Protein AF-A0A455B1X2-F1 (afdb_monomer_lite)

Secondary structure (DSSP, 8-state):
-HHHHHHHHT-GGGHHHHHHHHHHHHHHHHHHHHH--SS-----SS-------S-HHHHHHHHHHHHH---SHHHHHHHHHHHHT-PPPPP-TTS-HHHHHHHHHHHHHHHHHHHHTT-HHHHHHHHHHHHHHHHHTT-HHHHHHHHHHH-TT-SHHHHHHS--TTSPPPHHHHHHHHHHHHHHHHHHHHHTTS---TT-TTHHHHHHHHTTSS-----------------PPPPSHHHHHHHHHHHHHHHHHHHHHGGG--HHHHHHHHHHHHHHHHHHHHHHHHHHHHHHHHHHHHS----------------------------------HHHHHHHHHHHHHHHHTS-HHHHH---S-HHHHHHHHHHHHHHSTTTS-HHHHHHHHHHHHHH--SHHHHHHHHHH--

InterPro domains:
  IPR052640 Gem-associated protein 5 [PTHR46362] (1-408)
  IPR056420 Gem-associated protein 5, RBS domain [PF23777] (56-397)

Radius of gyration: 29.01 Å; chains: 1; bounding box: 72×77×97 Å

pLDDT: mean 74.92, std 22.89, range [24.52, 97.62]

Sequence (411 aa):
WVGAQEALQLHESLKGQRLVFCLLELLSKHLEEKQLSEGKSSSSYNAWPAGSERPFVERVTAVWKSAFSLNSPEQSQAAFQQLQDIKYPSATSNTPSKQLLLHICHDLTLAVLSQQVASWDAAVEGLLRAVIRSYNSGNFTIMQEVHSAFLPEGCDHLRDKLGDHQSPTTPAFKSLEAFFIYGRLYEFWWSLSGPCPESSIWVRAAHRRTTSVEQSQQLDNVSPEETDPKASQPEPSRTLELDVRLTEEGEQMLNACKELFSEKHAGLQNAQRTIAEVQETLAEMIRQHQKSQLSKSTANGPDKNEPEQEAEQSLSSPQNQCTSKEEKNEPVSLPELTKRITEANERIAKFPESIKTWPFPDVLECCLILLHIGSQYSGFVTQEMQQQAQELLQKYGSTKVYKGHYQTLCT

Organism: Physeter macrocephalus (NCBI:txid9755)

Foldseek 3Di:
DVVVLVVQVVDPLCLLVNLLVLLLLLLVVLLVCLVCPDDDDDDRPDPQPNPDPDFLLVSSVVCCCPVVVPPALVSLVSSLVSQVVDDDDAAALPDDPSRLSSVLSSLCSNLSSCVRNLNLVSNLRSLLSSLNSCVRNVNLVSNVSSCCRPPVPACVVSVVSVDDPPDDPALSSLQRNLSVLVNVLVLLLVVVPDPDDPSSPCVVVVVVVVVPPPPDDDDDDDDDDDDDDDDDDDDPPVVVVVVVVCQVVLVVSLVSLVSQQDLLLLQLVLLVVLLVVLVVVVVVVVVVVVVVVVVVVVVDDDDDDDDDDDDDDDDDDDDDPPPPPPDPDDPQDPVNSVVSNVVSVVSNVPHDPSCVVSSDDPNLVSLLSLLVVCQVDPPSHDPVSVVSSLVSCVVRVPDPVSVVSSVVSVD

Structure (mmCIF, N/CA/C/O backbone):
data_AF-A0A455B1X2-F1
#
_entry.id   AF-A0A455B1X2-F1
#
loop_
_atom_site.group_PDB
_atom_site.id
_atom_site.type_symbol
_atom_site.label_atom_id
_atom_site.label_alt_id
_atom_site.label_comp_id
_atom_site.label_asym_id
_atom_site.label_entity_id
_atom_site.label_seq_id
_atom_site.pdbx_PDB_ins_code
_atom_site.Cartn_x
_atom_site.Cartn_y
_atom_site.Cartn_z
_atom_site.occupancy
_atom_site.B_iso_or_equiv
_atom_site.auth_seq_id
_atom_site.auth_comp_id
_atom_site.auth_asym_id
_atom_site.auth_atom_id
_atom_site.pdbx_PDB_model_num
ATOM 1 N N . TRP A 1 1 ? 10.630 17.175 -17.564 1.00 80.12 1 TRP A N 1
ATOM 2 C CA . TRP A 1 1 ? 10.917 15.752 -17.826 1.00 80.12 1 TRP A CA 1
ATOM 3 C C . TRP A 1 1 ? 12.148 15.569 -18.694 1.00 80.12 1 TRP A C 1
ATOM 5 O O . TRP A 1 1 ? 13.129 15.060 -18.173 1.00 80.12 1 TRP A O 1
ATOM 15 N N . VAL A 1 2 ? 12.150 16.061 -19.940 1.00 82.12 2 VAL A N 1
ATOM 16 C CA . VAL A 1 2 ? 13.284 15.935 -20.884 1.00 82.12 2 VAL A CA 1
ATOM 17 C C . VAL A 1 2 ? 14.621 16.386 -20.279 1.00 82.12 2 VAL A C 1
ATOM 19 O O . VAL A 1 2 ? 15.513 15.564 -20.127 1.00 82.12 2 VAL A O 1
ATOM 22 N N . GLY A 1 3 ? 14.718 17.624 -19.779 1.00 85.56 3 GLY A N 1
ATOM 23 C CA . GLY A 1 3 ? 15.970 18.114 -19.179 1.00 85.56 3 GLY A CA 1
ATOM 24 C C . GLY A 1 3 ? 16.451 17.329 -17.945 1.00 85.56 3 GLY A C 1
ATOM 25 O O . GLY A 1 3 ? 17.650 17.225 -17.709 1.00 85.56 3 GLY A O 1
ATOM 26 N N . ALA A 1 4 ? 15.541 16.721 -17.170 1.00 85.00 4 ALA A N 1
ATOM 27 C CA . ALA A 1 4 ? 15.931 15.850 -16.056 1.00 85.00 4 ALA A CA 1
ATOM 28 C C . ALA A 1 4 ? 16.503 14.518 -16.567 1.00 85.00 4 ALA A C 1
ATOM 30 O O . ALA A 1 4 ? 17.506 14.038 -16.050 1.00 85.00 4 ALA A O 1
ATOM 31 N N . GLN A 1 5 ? 15.895 13.942 -17.608 1.00 88.00 5 GLN A N 1
ATOM 32 C CA . GLN A 1 5 ? 16.394 12.727 -18.251 1.00 88.00 5 GLN A CA 1
ATOM 33 C C . GLN A 1 5 ? 17.758 12.950 -18.918 1.00 88.00 5 GLN A C 1
ATOM 35 O O . GLN A 1 5 ? 18.634 12.103 -18.766 1.00 88.00 5 GLN A O 1
ATOM 40 N N . GLU A 1 6 ? 17.960 14.089 -19.586 1.00 87.62 6 GLU A N 1
ATOM 41 C CA . GLU A 1 6 ? 19.238 14.478 -20.204 1.00 87.62 6 GLU A CA 1
ATOM 42 C C . GLU A 1 6 ? 20.350 14.647 -19.162 1.00 87.62 6 GLU A C 1
ATOM 44 O O . GLU A 1 6 ? 21.441 14.106 -19.328 1.00 87.62 6 GLU A O 1
ATOM 49 N N . ALA A 1 7 ? 20.068 15.333 -18.049 1.00 89.06 7 ALA A N 1
ATOM 50 C CA . ALA A 1 7 ? 21.043 15.520 -16.977 1.00 89.06 7 ALA A CA 1
ATOM 51 C C . ALA A 1 7 ? 21.452 14.188 -16.324 1.00 89.06 7 ALA A C 1
ATOM 53 O O . ALA A 1 7 ? 22.633 13.942 -16.086 1.00 89.06 7 ALA A O 1
ATOM 54 N N . LEU A 1 8 ? 20.484 13.305 -16.059 1.00 88.38 8 LEU A N 1
ATOM 55 C CA . LEU A 1 8 ? 20.746 11.996 -15.454 1.00 88.38 8 LEU A CA 1
ATOM 56 C C . LEU A 1 8 ? 21.435 11.026 -16.424 1.00 88.38 8 LEU A C 1
ATOM 58 O O . LEU A 1 8 ? 22.155 10.134 -15.982 1.00 88.38 8 LEU A O 1
ATOM 62 N N . GLN A 1 9 ? 21.231 11.180 -17.737 1.00 89.31 9 GLN A N 1
ATOM 63 C CA . GLN A 1 9 ? 21.854 10.336 -18.760 1.00 89.31 9 GLN A CA 1
ATOM 64 C C . GLN A 1 9 ? 23.384 10.442 -18.773 1.00 89.31 9 GLN A C 1
ATOM 66 O O . GLN A 1 9 ? 24.042 9.501 -19.206 1.00 89.31 9 GLN A O 1
ATOM 71 N N . LEU A 1 10 ? 23.952 11.536 -18.261 1.00 89.50 10 LEU A N 1
ATOM 72 C CA . LEU A 1 10 ? 25.402 11.733 -18.173 1.00 89.50 10 LEU A CA 1
ATOM 73 C C . LEU A 1 10 ? 26.098 10.733 -17.231 1.00 89.50 10 LEU A C 1
ATOM 75 O O . LEU A 1 10 ? 27.316 10.577 -17.304 1.00 89.50 10 LEU A O 1
ATOM 79 N N . HIS A 1 11 ? 25.346 10.050 -16.358 1.00 88.62 11 HIS A N 1
ATOM 80 C CA . HIS A 1 11 ? 25.883 9.113 -15.375 1.00 88.62 11 HIS A CA 1
ATOM 81 C C . HIS A 1 11 ? 25.177 7.751 -15.438 1.00 88.62 11 HIS A C 1
ATOM 83 O O . HIS A 1 11 ? 24.017 7.613 -15.055 1.00 88.62 11 HIS A O 1
ATOM 89 N N . GLU A 1 12 ? 25.912 6.702 -15.820 1.00 84.31 12 GLU A N 1
ATOM 90 C CA . GLU A 1 12 ? 25.403 5.316 -15.845 1.00 84.31 12 GLU A CA 1
ATOM 91 C C . GLU A 1 12 ? 24.945 4.812 -14.462 1.00 84.31 12 GLU A C 1
ATOM 93 O O . GLU A 1 12 ? 24.020 4.003 -14.347 1.00 84.31 12 GLU A O 1
ATOM 98 N N . SER A 1 13 ? 25.537 5.336 -13.383 1.00 88.06 13 SER A N 1
ATOM 99 C CA . SER A 1 13 ? 25.132 5.039 -12.002 1.00 88.06 13 SER A CA 1
ATOM 100 C C . SER A 1 13 ? 23.744 5.576 -11.632 1.00 88.06 13 SER A C 1
ATOM 102 O O . SER A 1 13 ? 23.201 5.182 -10.604 1.00 88.06 13 SER A O 1
ATOM 104 N N . LEU A 1 14 ? 23.160 6.457 -12.452 1.00 91.38 14 LEU A N 1
ATOM 105 C CA . LEU A 1 14 ? 21.831 7.040 -12.246 1.00 91.38 14 LEU A CA 1
ATOM 106 C C . LEU A 1 14 ? 20.766 6.409 -13.147 1.00 91.38 14 LEU A C 1
ATOM 108 O O . LEU A 1 14 ? 19.637 6.904 -13.207 1.00 91.38 14 LEU A O 1
ATOM 112 N N . LYS A 1 15 ? 21.084 5.302 -13.828 1.00 92.25 15 LYS A N 1
ATOM 113 C CA . LYS A 1 15 ? 20.133 4.589 -14.687 1.00 92.25 15 LYS A CA 1
ATOM 114 C C . LYS A 1 15 ? 18.852 4.219 -13.937 1.00 92.25 15 LYS A C 1
ATOM 116 O O . LYS A 1 15 ? 17.774 4.466 -14.463 1.00 92.25 15 LYS A O 1
ATOM 121 N N . GLY A 1 16 ? 18.944 3.730 -12.701 1.00 93.38 16 GLY A N 1
ATOM 122 C CA . GLY A 1 16 ? 17.786 3.436 -11.856 1.00 93.38 16 GLY A CA 1
ATOM 123 C C . GLY A 1 16 ? 16.895 4.662 -11.637 1.00 93.38 16 GLY A C 1
ATOM 124 O O . GLY A 1 16 ? 15.685 4.591 -11.833 1.00 93.38 16 GLY A O 1
ATOM 125 N N . GLN A 1 17 ? 17.481 5.824 -11.331 1.00 94.50 17 GLN A N 1
ATOM 126 C CA . GLN A 1 17 ? 16.716 7.066 -11.158 1.00 94.50 17 GLN A CA 1
ATOM 127 C C . GLN A 1 17 ? 16.017 7.493 -12.447 1.00 94.50 17 GLN A C 1
ATOM 129 O O . GLN A 1 17 ? 14.863 7.916 -12.419 1.00 94.50 17 GLN A O 1
ATOM 134 N N . ARG A 1 18 ? 16.663 7.314 -13.601 1.00 94.56 18 ARG A N 1
ATOM 135 C CA . ARG A 1 18 ? 16.032 7.580 -14.900 1.00 94.56 18 ARG A CA 1
ATOM 136 C C . ARG A 1 18 ? 14.768 6.744 -15.115 1.00 94.56 18 ARG A C 1
ATOM 138 O O . ARG A 1 18 ? 13.797 7.275 -15.656 1.00 94.56 18 ARG A O 1
ATOM 145 N N . LEU A 1 19 ? 14.744 5.493 -14.643 1.00 95.81 19 LEU A N 1
ATOM 146 C CA . LEU A 1 19 ? 13.547 4.642 -14.676 1.00 95.81 19 LEU A CA 1
ATOM 147 C C . LEU A 1 19 ? 12.446 5.163 -13.754 1.00 95.81 19 LEU A C 1
ATOM 149 O O . LEU A 1 19 ? 11.292 5.198 -14.175 1.00 95.81 19 LEU A O 1
ATOM 153 N N . VAL A 1 20 ? 12.800 5.643 -12.557 1.00 96.06 20 VAL A N 1
ATOM 154 C CA . VAL A 1 20 ? 11.844 6.273 -11.629 1.00 96.06 20 VAL A CA 1
ATOM 155 C C . VAL A 1 20 ? 11.193 7.498 -12.273 1.00 96.06 20 VAL A C 1
ATOM 157 O O . VAL A 1 20 ? 9.969 7.610 -12.285 1.00 96.06 20 VAL A O 1
ATOM 160 N N . PHE A 1 21 ? 11.985 8.393 -12.873 1.00 93.56 21 PHE A N 1
ATOM 161 C CA . PHE A 1 21 ? 11.460 9.559 -13.594 1.00 93.56 21 PHE A CA 1
ATOM 162 C C . PHE A 1 21 ? 10.643 9.165 -14.830 1.00 93.56 21 PHE A C 1
ATOM 164 O O . PHE A 1 21 ? 9.684 9.855 -15.170 1.00 93.56 21 PHE A O 1
ATOM 171 N N . CYS A 1 22 ? 11.005 8.066 -15.498 1.00 93.75 22 CYS A N 1
ATOM 172 C CA . CYS A 1 22 ? 10.237 7.536 -16.619 1.00 93.75 22 CYS A CA 1
ATOM 173 C C . CYS A 1 22 ? 8.858 7.051 -16.173 1.00 93.75 22 CYS A C 1
ATOM 175 O O . CYS A 1 22 ? 7.841 7.453 -16.739 1.00 93.75 22 CYS A O 1
ATOM 177 N N . LEU A 1 23 ? 8.817 6.245 -15.113 1.00 94.69 23 LEU A N 1
ATOM 178 C CA . LEU A 1 23 ? 7.569 5.763 -14.549 1.00 94.69 23 LEU A CA 1
ATOM 179 C C . LEU A 1 23 ? 6.705 6.913 -14.026 1.00 94.69 23 LEU A C 1
ATOM 181 O O . LEU A 1 23 ? 5.497 6.903 -14.229 1.00 94.69 23 LEU A O 1
ATOM 185 N N . LEU A 1 24 ? 7.319 7.926 -13.416 1.00 93.69 24 LEU A N 1
ATOM 186 C CA . LEU A 1 24 ? 6.624 9.104 -12.914 1.00 93.69 24 LEU A CA 1
ATOM 187 C C . LEU A 1 24 ? 5.921 9.903 -14.017 1.00 93.69 24 LEU A C 1
ATOM 189 O O . LEU A 1 24 ? 4.772 10.305 -13.836 1.00 93.69 24 LEU A O 1
ATOM 193 N N . GLU A 1 25 ? 6.565 10.104 -15.166 1.00 91.31 25 GLU A N 1
ATOM 194 C CA . GLU A 1 25 ? 5.920 10.728 -16.326 1.00 91.31 25 GLU A CA 1
ATOM 195 C C . GLU A 1 25 ? 4.797 9.838 -16.894 1.00 91.31 25 GLU A C 1
ATOM 197 O O . GLU A 1 25 ? 3.702 10.340 -17.149 1.00 91.31 25 GLU A O 1
ATOM 202 N N . LEU A 1 26 ? 5.019 8.521 -17.028 1.00 90.62 26 LEU A N 1
ATOM 203 C CA . LEU A 1 26 ? 3.996 7.585 -17.524 1.00 90.62 26 LEU A CA 1
ATOM 204 C C . LEU A 1 26 ? 2.769 7.513 -16.609 1.00 90.62 26 LEU A C 1
ATOM 206 O O . LEU A 1 26 ? 1.640 7.520 -17.097 1.00 90.62 26 LEU A O 1
ATOM 210 N N . LEU A 1 27 ? 2.983 7.443 -15.295 1.00 90.25 27 LEU A N 1
ATOM 211 C CA . LEU A 1 27 ? 1.916 7.372 -14.305 1.00 90.25 27 LEU A CA 1
ATOM 212 C C . LEU A 1 27 ? 1.160 8.698 -14.226 1.00 90.25 27 LEU A C 1
ATOM 214 O O . LEU A 1 27 ? -0.063 8.680 -14.234 1.00 90.25 27 LEU A O 1
ATOM 218 N N . SER A 1 28 ? 1.857 9.841 -14.222 1.00 88.75 28 SER A N 1
ATOM 219 C CA . SER A 1 28 ? 1.193 11.157 -14.228 1.00 88.75 28 SER A CA 1
ATOM 220 C C . SER A 1 28 ? 0.257 11.295 -15.428 1.00 88.75 28 SER A C 1
ATOM 222 O O . SER A 1 28 ? -0.893 11.691 -15.272 1.00 88.75 28 SER A O 1
ATOM 224 N N . LYS A 1 29 ? 0.714 10.869 -16.611 1.00 84.56 29 LYS A N 1
ATOM 225 C CA . LYS A 1 29 ? -0.111 10.854 -17.817 1.00 84.56 29 LYS A CA 1
ATOM 226 C C . LYS A 1 29 ? -1.282 9.873 -17.717 1.00 84.56 29 LYS A C 1
ATOM 228 O O . LYS A 1 29 ? -2.392 10.227 -18.091 1.00 84.56 29 LYS A O 1
ATOM 233 N N . HIS A 1 30 ? -1.060 8.667 -17.191 1.00 84.75 30 HIS A N 1
ATOM 234 C CA . HIS A 1 30 ? -2.136 7.690 -16.999 1.00 84.75 30 HIS A CA 1
ATOM 235 C C . HIS A 1 30 ? -3.248 8.225 -16.082 1.00 84.75 30 HIS A C 1
ATOM 237 O O . HIS A 1 30 ? -4.427 8.010 -16.355 1.00 84.75 30 HIS A O 1
ATOM 243 N N . LEU A 1 31 ? -2.868 8.954 -15.028 1.00 83.19 31 LEU A N 1
ATOM 244 C CA . LEU A 1 31 ? -3.801 9.628 -14.125 1.00 83.19 31 LEU A CA 1
ATOM 245 C C . LEU A 1 31 ? -4.562 10.756 -14.839 1.00 83.19 31 LEU A C 1
ATOM 247 O O . LEU A 1 31 ? -5.776 10.858 -14.692 1.00 83.19 31 LEU A O 1
ATOM 251 N N . GLU A 1 32 ? -3.877 11.581 -15.635 1.00 81.50 32 GLU A N 1
ATOM 252 C CA . GLU A 1 32 ? -4.511 12.646 -16.428 1.00 81.50 32 GLU A CA 1
ATOM 253 C C . GLU A 1 32 ? -5.520 12.093 -17.448 1.00 81.50 32 GLU A C 1
ATOM 255 O O . GLU A 1 32 ? -6.631 12.610 -17.551 1.00 81.50 32 GLU A O 1
ATOM 260 N N . GLU A 1 33 ? -5.166 11.027 -18.171 1.00 76.94 33 GLU A N 1
ATOM 261 C CA . GLU A 1 33 ? -6.026 10.384 -19.176 1.00 76.94 33 GLU A CA 1
ATOM 262 C C . GLU A 1 33 ? -7.312 9.812 -18.572 1.00 76.94 33 GLU A C 1
ATOM 264 O O . GLU A 1 33 ? -8.370 9.893 -19.191 1.00 76.94 33 GLU A O 1
ATOM 269 N N . LYS A 1 34 ? -7.242 9.249 -17.362 1.00 71.19 34 LYS A N 1
ATOM 270 C CA . LYS A 1 34 ? -8.422 8.722 -16.665 1.00 71.19 34 LYS A CA 1
ATOM 271 C C . LYS A 1 34 ? -9.334 9.814 -16.111 1.00 71.19 34 LYS A C 1
ATOM 273 O O . LYS A 1 34 ? -10.543 9.621 -16.078 1.00 71.19 34 LYS A O 1
ATOM 278 N N . GLN A 1 35 ? -8.774 10.948 -15.695 1.00 65.50 35 GLN A N 1
ATOM 279 C CA . GLN A 1 35 ? -9.556 12.086 -15.199 1.00 65.50 35 GLN A CA 1
ATOM 280 C C . GLN A 1 35 ? -10.225 12.874 -16.336 1.00 65.50 35 GLN A C 1
ATOM 282 O O . GLN A 1 35 ? -11.303 13.438 -16.164 1.00 65.50 35 GLN A O 1
ATOM 287 N N . LEU A 1 36 ? -9.601 12.912 -17.515 1.00 56.09 36 LEU A N 1
ATOM 288 C CA . LEU A 1 36 ? -10.101 13.612 -18.695 1.00 56.09 36 LEU A CA 1
ATOM 289 C C . LEU A 1 36 ? -10.814 12.628 -19.632 1.00 56.09 36 LEU A C 1
ATOM 291 O O . LEU A 1 36 ? -10.320 12.319 -20.713 1.00 56.09 36 LEU A O 1
ATOM 295 N N . SER A 1 37 ? -12.019 12.180 -19.261 1.00 48.25 37 SER A N 1
ATOM 296 C CA . SER A 1 37 ? -12.875 11.373 -20.153 1.00 48.25 37 SER A CA 1
ATOM 297 C C . SER A 1 37 ? -13.346 12.131 -21.417 1.00 48.25 37 SER A C 1
ATOM 299 O O . SER A 1 37 ? -14.039 11.555 -22.254 1.00 48.25 37 SER A O 1
ATOM 301 N N . GLU A 1 38 ? -12.947 13.395 -21.606 1.00 38.84 38 GLU A N 1
ATOM 302 C CA . GLU A 1 38 ? -13.253 14.215 -22.782 1.00 38.84 38 GLU A CA 1
ATOM 303 C C . GLU A 1 38 ? -11.976 14.730 -23.481 1.00 38.84 38 GLU A C 1
ATOM 305 O O . GLU A 1 38 ? -11.423 15.788 -23.180 1.00 38.84 38 GLU A O 1
ATOM 310 N N . GLY A 1 39 ? -11.527 13.978 -24.489 1.00 40.06 39 GLY A N 1
ATOM 311 C CA . GLY A 1 39 ? -11.154 14.545 -25.792 1.00 40.06 39 GLY A CA 1
ATOM 312 C C . GLY A 1 39 ? -9.938 15.473 -25.913 1.00 40.06 39 GLY A C 1
ATOM 313 O O . GLY A 1 39 ? -9.841 16.168 -26.925 1.00 40.06 39 GLY A O 1
ATOM 314 N N . LYS A 1 40 ? -8.988 15.508 -24.971 1.00 39.19 40 LYS A N 1
ATOM 315 C CA . LYS A 1 40 ? -7.710 16.218 -25.184 1.00 39.19 40 LYS A CA 1
ATOM 316 C C . LYS A 1 40 ? -6.524 15.279 -25.034 1.00 39.19 40 LYS A C 1
ATOM 318 O O . LYS A 1 40 ? -6.119 14.916 -23.938 1.00 39.19 40 LYS A O 1
ATOM 323 N N . SER A 1 41 ? -5.955 14.919 -26.182 1.00 46.34 41 SER A N 1
ATOM 324 C CA . SER A 1 41 ? -4.735 14.126 -26.288 1.00 46.34 41 SER A CA 1
ATOM 325 C C . SER A 1 41 ? -3.560 14.903 -25.676 1.00 46.34 41 SER A C 1
ATOM 327 O O . SER A 1 41 ? -2.963 15.755 -26.332 1.00 46.34 41 SER A O 1
ATOM 329 N N . SER A 1 42 ? -3.242 14.633 -24.407 1.00 48.41 42 SER A N 1
ATOM 330 C CA . SER A 1 42 ? -2.047 15.159 -23.740 1.00 48.41 42 SER A CA 1
ATOM 331 C C . SER A 1 42 ? -0.818 14.453 -24.324 1.00 48.41 42 SER A C 1
ATOM 333 O O . SER A 1 42 ? -0.605 13.246 -24.140 1.00 48.41 42 SER A O 1
ATOM 335 N N . SER A 1 43 ? -0.026 15.166 -25.129 1.00 52.81 43 SER A N 1
ATOM 336 C CA . SER A 1 43 ? 1.243 14.642 -25.637 1.00 52.81 43 SER A CA 1
ATOM 337 C C . SER A 1 43 ? 2.188 14.426 -24.457 1.00 52.81 43 SER A C 1
ATOM 339 O O . SER A 1 43 ? 2.439 15.361 -23.699 1.00 52.81 43 SER A O 1
ATOM 341 N N . SER A 1 44 ? 2.733 13.216 -24.304 1.00 56.56 44 SER A N 1
ATOM 342 C CA . SER A 1 44 ? 3.852 13.016 -23.379 1.00 56.56 44 SER A CA 1
ATOM 343 C C . SER A 1 44 ? 5.016 13.897 -23.827 1.00 56.56 44 SER A C 1
ATOM 345 O O . SER A 1 44 ? 5.222 14.094 -25.027 1.00 56.56 44 SER A O 1
ATOM 347 N N . TYR A 1 45 ? 5.765 14.445 -22.871 1.00 64.56 45 TYR A N 1
ATOM 348 C CA . TYR A 1 45 ? 6.898 15.314 -23.193 1.00 64.56 45 TYR A CA 1
ATOM 349 C C . TYR A 1 45 ? 7.991 14.533 -23.923 1.00 64.56 45 TYR A C 1
ATOM 351 O O . TYR A 1 45 ? 8.698 15.090 -24.759 1.00 64.56 45 TYR A O 1
ATOM 359 N N . ASN A 1 46 ? 8.094 13.236 -23.636 1.00 61.38 46 ASN A N 1
ATOM 360 C CA . ASN A 1 46 ? 8.852 12.291 -24.437 1.00 61.38 46 ASN A CA 1
ATOM 361 C C . ASN A 1 46 ? 7.959 11.574 -25.463 1.00 61.38 46 ASN A C 1
ATOM 363 O O . ASN A 1 46 ? 6.800 11.266 -25.187 1.00 61.38 46 ASN A O 1
ATOM 367 N N . ALA A 1 47 ? 8.510 11.229 -26.632 1.00 63.69 47 ALA A N 1
ATOM 368 C CA . ALA A 1 47 ? 7.824 10.482 -27.697 1.00 63.69 47 ALA A CA 1
ATOM 369 C C . ALA A 1 47 ? 7.646 8.984 -27.360 1.00 63.69 47 ALA A C 1
ATOM 371 O O . ALA A 1 47 ? 7.937 8.102 -28.167 1.00 63.69 47 ALA A O 1
ATOM 372 N N . TRP A 1 48 ? 7.229 8.673 -26.134 1.00 73.44 48 TRP A N 1
ATOM 373 C CA . TRP A 1 48 ? 6.964 7.303 -25.719 1.00 73.44 48 TRP A CA 1
ATOM 374 C C . TRP A 1 48 ? 5.650 6.815 -26.340 1.00 73.44 48 TRP A C 1
ATOM 376 O O . TRP A 1 48 ? 4.702 7.597 -26.454 1.00 73.44 48 TRP A O 1
ATOM 386 N N . PRO A 1 49 ? 5.555 5.533 -26.734 1.00 58.03 49 PRO A N 1
ATOM 387 C CA . PRO A 1 49 ? 4.334 4.952 -27.284 1.00 58.03 49 PRO A CA 1
ATOM 388 C C . PRO A 1 49 ? 3.254 4.845 -26.193 1.00 58.03 49 PRO A C 1
ATOM 390 O O . PRO A 1 49 ? 3.049 3.798 -25.585 1.00 58.03 49 PRO A O 1
ATOM 393 N N . ALA A 1 50 ? 2.569 5.956 -25.922 1.00 53.47 50 ALA A N 1
ATOM 394 C CA . ALA A 1 50 ? 1.556 6.063 -24.875 1.00 53.47 50 ALA A CA 1
ATOM 395 C C . ALA A 1 50 ? 0.202 5.435 -25.265 1.00 53.47 50 ALA A C 1
ATOM 397 O O . ALA A 1 50 ? -0.600 5.137 -24.391 1.00 53.47 50 ALA A O 1
ATOM 398 N N . GLY A 1 51 ? -0.044 5.196 -26.557 1.00 53.31 51 GLY A N 1
ATOM 399 C CA . GLY A 1 51 ? -1.352 4.789 -27.087 1.00 53.31 51 GLY A CA 1
ATOM 400 C C . GLY A 1 51 ? -1.544 3.291 -27.342 1.00 53.31 51 GLY A C 1
ATOM 401 O O . GLY A 1 51 ? -2.242 2.947 -28.287 1.00 53.31 51 GLY A O 1
ATOM 402 N N . SER A 1 52 ? -0.908 2.390 -26.584 1.00 57.22 52 SER A N 1
ATOM 403 C CA . SER A 1 52 ? -1.143 0.944 -26.765 1.00 57.22 52 SER A CA 1
ATOM 404 C C . SER A 1 52 ? -2.186 0.410 -25.780 1.00 57.22 52 SER A C 1
ATOM 406 O O . SER A 1 52 ? -2.122 0.706 -24.590 1.00 57.22 52 SER A O 1
ATOM 408 N N . GLU A 1 53 ? -3.108 -0.436 -26.252 1.00 65.12 53 GLU A N 1
ATOM 409 C CA . GLU A 1 53 ? -4.139 -1.120 -25.439 1.00 65.12 53 GLU A CA 1
ATOM 410 C C . GLU A 1 53 ? -3.574 -2.113 -24.401 1.00 65.12 53 GLU A C 1
ATOM 412 O O . GLU A 1 53 ? -4.325 -2.795 -23.704 1.00 65.12 53 GLU A O 1
ATOM 417 N N . ARG A 1 54 ? -2.245 -2.217 -24.292 1.00 77.19 54 ARG A N 1
ATOM 418 C CA . ARG A 1 54 ? -1.568 -3.137 -23.376 1.00 77.19 54 ARG A CA 1
ATOM 419 C C . ARG A 1 54 ? -1.725 -2.703 -21.914 1.00 77.19 54 ARG A C 1
ATOM 421 O O . ARG A 1 54 ? -1.800 -1.495 -21.657 1.00 77.19 54 ARG A O 1
ATOM 428 N N . PRO A 1 55 ? -1.688 -3.650 -20.957 1.00 86.75 55 PRO A N 1
ATOM 429 C CA . PRO A 1 55 ? -1.594 -3.358 -19.528 1.00 86.75 55 PRO A CA 1
ATOM 430 C C . PRO A 1 55 ? -0.488 -2.344 -19.208 1.00 86.75 55 PRO A C 1
ATOM 432 O O . PRO A 1 55 ? 0.568 -2.329 -19.845 1.00 86.75 55 PRO A O 1
ATOM 435 N N . PHE A 1 56 ? -0.705 -1.493 -18.202 1.00 89.44 56 PHE A N 1
ATOM 436 C CA . PHE A 1 56 ? 0.207 -0.385 -17.890 1.00 89.44 56 PHE A CA 1
ATOM 437 C C . PHE A 1 56 ? 1.645 -0.860 -17.615 1.00 89.44 56 PHE A C 1
ATOM 439 O O . PHE A 1 56 ? 2.591 -0.286 -18.155 1.00 89.44 56 PHE A O 1
ATOM 446 N N . VAL A 1 57 ? 1.817 -1.954 -16.867 1.00 91.00 57 VAL A N 1
ATOM 447 C CA . VAL A 1 57 ? 3.136 -2.549 -16.575 1.00 91.00 57 VAL A CA 1
ATOM 448 C C . VAL A 1 57 ? 3.861 -2.998 -17.852 1.00 91.00 57 VAL A C 1
ATOM 450 O O . VAL A 1 57 ? 5.063 -2.771 -18.008 1.00 91.00 57 VAL A O 1
ATOM 453 N N . GLU A 1 58 ? 3.143 -3.571 -18.820 1.00 90.25 58 GLU A N 1
ATOM 454 C CA . GLU A 1 58 ? 3.722 -3.949 -20.114 1.00 90.25 58 GLU A CA 1
ATOM 455 C C . GLU A 1 58 ? 4.168 -2.727 -20.920 1.00 90.25 58 GLU A C 1
ATOM 457 O O . GLU A 1 58 ? 5.212 -2.755 -21.572 1.00 90.25 58 GLU A O 1
ATOM 462 N N . ARG A 1 59 ? 3.419 -1.620 -20.847 1.00 90.12 59 ARG A N 1
ATOM 463 C CA . ARG A 1 59 ? 3.828 -0.359 -21.482 1.00 90.12 59 ARG A CA 1
ATOM 464 C C . ARG A 1 59 ? 5.106 0.192 -20.859 1.00 90.12 59 ARG A C 1
ATOM 466 O O . ARG A 1 59 ? 6.025 0.553 -21.591 1.00 90.12 59 ARG A O 1
ATOM 473 N N . VAL A 1 60 ? 5.187 0.213 -19.528 1.00 92.38 60 VAL A N 1
ATOM 474 C CA . VAL A 1 60 ? 6.381 0.657 -18.789 1.00 92.38 60 VAL A CA 1
ATOM 475 C C . VAL A 1 60 ? 7.598 -0.178 -19.189 1.00 92.38 60 VAL A C 1
ATOM 477 O O . VAL A 1 60 ? 8.623 0.368 -19.594 1.00 92.38 60 VAL A O 1
ATOM 480 N N . THR A 1 61 ? 7.474 -1.505 -19.150 1.00 92.44 61 THR A N 1
ATOM 481 C CA . THR A 1 61 ? 8.580 -2.414 -19.490 1.00 92.44 61 THR A CA 1
ATOM 482 C C . THR A 1 61 ? 8.987 -2.318 -20.963 1.00 92.44 61 THR A C 1
ATOM 484 O O . THR A 1 61 ? 10.178 -2.391 -21.269 1.00 92.44 61 THR A O 1
ATOM 487 N N . ALA A 1 62 ? 8.043 -2.085 -21.882 1.00 91.50 62 ALA A N 1
ATOM 488 C CA . ALA A 1 62 ? 8.347 -1.831 -23.289 1.00 91.50 62 ALA A CA 1
ATOM 489 C C . ALA A 1 62 ? 9.158 -0.538 -23.480 1.00 91.50 62 ALA A C 1
ATOM 491 O O . ALA A 1 62 ? 10.165 -0.558 -24.189 1.00 91.50 62 ALA A O 1
ATOM 492 N N . VAL A 1 63 ? 8.776 0.556 -22.807 1.00 91.81 63 VAL A N 1
ATOM 493 C CA . VAL A 1 63 ? 9.528 1.824 -22.836 1.00 91.81 63 VAL A CA 1
ATOM 494 C C . VAL A 1 63 ? 10.924 1.643 -22.243 1.00 91.81 63 VAL A C 1
ATOM 496 O O . VAL A 1 63 ? 11.902 2.139 -22.798 1.00 91.81 63 VAL A O 1
ATOM 499 N N . TRP A 1 64 ? 11.053 0.896 -21.147 1.00 93.75 64 TRP A N 1
ATOM 500 C CA . TRP A 1 64 ? 12.350 0.601 -20.534 1.00 93.75 64 TRP A CA 1
ATOM 501 C C . TRP A 1 64 ? 13.276 -0.189 -21.464 1.00 93.75 64 TRP A C 1
ATOM 503 O O . TRP A 1 64 ? 14.459 0.141 -21.582 1.00 93.75 64 TRP A O 1
ATOM 513 N N . LYS A 1 65 ? 12.739 -1.175 -22.188 1.00 91.75 65 LYS A N 1
ATOM 514 C CA . LYS A 1 65 ? 13.479 -1.929 -23.209 1.00 91.75 65 LYS A CA 1
ATOM 515 C C . LYS A 1 65 ? 13.931 -1.034 -24.362 1.00 91.75 65 LYS A C 1
ATOM 517 O O . LYS A 1 65 ? 15.106 -1.058 -24.718 1.00 91.75 65 LYS A O 1
ATOM 522 N N . SER A 1 66 ? 13.034 -0.210 -24.910 1.00 90.12 66 SER A N 1
ATOM 523 C CA . SER A 1 66 ? 13.328 0.596 -26.102 1.00 90.12 66 SER A CA 1
ATOM 524 C C . SER A 1 66 ? 14.174 1.842 -25.826 1.00 90.12 66 SER A C 1
ATOM 526 O O . SER A 1 66 ? 15.057 2.158 -26.615 1.00 90.12 66 SER A O 1
ATOM 528 N N . ALA A 1 67 ? 13.905 2.571 -24.738 1.00 88.69 67 ALA A N 1
ATOM 529 C CA . ALA A 1 67 ? 14.521 3.873 -24.456 1.00 88.69 67 ALA A CA 1
ATOM 530 C C . ALA A 1 67 ? 15.715 3.797 -23.488 1.00 88.69 67 ALA A C 1
ATOM 532 O O . ALA A 1 67 ? 16.556 4.695 -23.482 1.00 88.69 67 ALA A O 1
ATOM 533 N N . PHE A 1 68 ? 15.805 2.738 -22.676 1.00 89.75 68 PHE A N 1
ATOM 534 C CA . PHE A 1 68 ? 16.848 2.581 -21.653 1.00 89.75 68 PHE A CA 1
ATOM 535 C C . PHE A 1 68 ? 17.661 1.288 -21.813 1.00 89.75 68 PHE A C 1
ATOM 537 O O . PHE A 1 68 ? 18.509 0.986 -20.965 1.00 89.75 68 PHE A O 1
ATOM 544 N N . SER A 1 69 ? 17.432 0.532 -22.893 1.00 88.94 69 SER A N 1
ATOM 545 C CA . SER A 1 69 ? 18.147 -0.707 -23.212 1.00 88.94 69 SER A CA 1
ATOM 546 C C . SER A 1 69 ? 18.151 -1.695 -22.040 1.00 88.94 69 SER A C 1
ATOM 548 O O . SER A 1 69 ? 19.210 -2.191 -21.669 1.00 88.94 69 SER A O 1
ATOM 550 N N . LEU A 1 70 ? 16.994 -1.913 -21.402 1.00 89.94 70 LEU A N 1
ATOM 551 C CA . LEU A 1 70 ? 16.776 -2.924 -20.352 1.00 89.94 70 LEU A CA 1
ATOM 552 C C . LEU A 1 70 ? 16.314 -4.245 -20.970 1.00 89.94 70 LEU A C 1
ATOM 554 O O . LEU A 1 70 ? 15.167 -4.656 -20.820 1.00 89.94 70 LEU A O 1
ATOM 558 N N . ASN A 1 71 ? 17.211 -4.888 -21.713 1.00 89.25 71 ASN A N 1
ATOM 559 C CA . ASN A 1 71 ? 16.902 -6.100 -22.472 1.00 89.25 71 ASN A CA 1
ATOM 560 C C . ASN A 1 71 ? 17.250 -7.388 -21.720 1.00 89.25 71 ASN A C 1
ATOM 562 O O . ASN A 1 71 ? 16.817 -8.457 -22.144 1.00 89.25 71 ASN A O 1
ATOM 566 N N . SER A 1 72 ? 18.014 -7.297 -20.626 1.00 90.62 72 SER A N 1
ATOM 567 C CA . SER A 1 72 ? 18.448 -8.461 -19.854 1.00 90.62 72 SER A CA 1
ATOM 568 C C . SER A 1 72 ? 18.085 -8.369 -18.359 1.00 90.62 72 SER A C 1
ATOM 570 O O . SER A 1 72 ? 17.955 -7.261 -17.813 1.00 90.62 72 SER A O 1
ATOM 572 N N . PRO A 1 73 ? 17.931 -9.517 -17.670 1.00 92.12 73 PRO A N 1
ATOM 573 C CA . PRO A 1 73 ? 17.701 -9.554 -16.226 1.00 92.12 73 PRO A CA 1
ATOM 574 C C . PRO A 1 73 ? 18.843 -8.903 -15.441 1.00 92.12 73 PRO A C 1
ATOM 576 O O . PRO A 1 73 ? 18.596 -8.209 -14.462 1.00 92.12 73 PRO A O 1
ATOM 579 N N . GLU A 1 74 ? 20.092 -9.041 -15.892 1.00 93.38 74 GLU A N 1
ATOM 580 C CA . GLU A 1 74 ? 21.273 -8.488 -15.214 1.00 93.38 74 GLU A CA 1
ATOM 581 C C . GLU A 1 74 ? 21.244 -6.957 -15.201 1.00 93.38 74 GLU A C 1
ATOM 583 O O . GLU A 1 74 ? 21.600 -6.329 -14.204 1.00 93.38 74 GLU A O 1
ATOM 588 N N . GLN A 1 75 ? 20.772 -6.338 -16.287 1.00 92.81 75 GLN A N 1
ATOM 589 C CA . GLN A 1 75 ? 20.593 -4.887 -16.353 1.00 92.81 75 GLN A CA 1
ATOM 590 C C . GLN A 1 75 ? 19.483 -4.413 -15.411 1.00 92.81 75 GLN A C 1
ATOM 592 O O . GLN A 1 75 ? 19.615 -3.357 -14.789 1.00 92.81 75 GLN A O 1
ATOM 597 N N . SER A 1 76 ? 18.409 -5.197 -15.293 1.00 93.81 76 SER A N 1
ATOM 598 C CA . SER A 1 76 ? 17.314 -4.922 -14.357 1.00 93.81 76 SER A CA 1
ATOM 599 C C . SER A 1 76 ? 17.788 -5.064 -12.910 1.00 93.81 76 SER A C 1
ATOM 601 O O . SER A 1 76 ? 17.519 -4.189 -12.089 1.00 93.81 76 SER A O 1
ATOM 603 N N . GLN A 1 77 ? 18.593 -6.090 -12.622 1.00 95.12 77 GLN A N 1
ATOM 604 C CA . GLN A 1 77 ? 19.222 -6.292 -11.321 1.00 95.12 77 GLN A CA 1
ATOM 605 C C . GLN A 1 77 ? 20.170 -5.140 -10.972 1.00 95.12 77 GLN A C 1
ATOM 607 O O . GLN A 1 77 ? 20.122 -4.625 -9.860 1.00 95.12 77 GLN A O 1
ATOM 612 N N . ALA A 1 78 ? 21.003 -4.685 -11.910 1.00 94.56 78 ALA A N 1
ATOM 613 C CA . ALA A 1 78 ? 21.898 -3.553 -11.680 1.00 94.56 78 ALA A CA 1
ATOM 614 C C . ALA A 1 78 ? 21.122 -2.264 -11.356 1.00 94.56 78 ALA A C 1
ATOM 616 O O . ALA A 1 78 ? 21.474 -1.552 -10.418 1.00 94.56 78 ALA A O 1
ATOM 617 N N . ALA A 1 79 ? 20.037 -1.984 -12.087 1.00 94.88 79 ALA A N 1
ATOM 618 C CA . ALA A 1 79 ? 19.168 -0.842 -11.804 1.00 94.88 79 ALA A CA 1
ATOM 619 C C . ALA A 1 79 ? 18.448 -0.976 -10.450 1.00 94.88 79 ALA A C 1
ATOM 621 O O . ALA A 1 79 ? 18.299 0.018 -9.742 1.00 94.88 79 ALA A O 1
ATOM 622 N N . PHE A 1 80 ? 18.048 -2.191 -10.065 1.00 95.44 80 PHE A N 1
ATOM 623 C CA . PHE A 1 80 ? 17.460 -2.468 -8.755 1.00 95.44 80 PHE A CA 1
ATOM 624 C C . PHE A 1 80 ? 18.452 -2.162 -7.626 1.00 95.44 80 PHE A C 1
ATOM 626 O O . PHE A 1 80 ? 18.115 -1.435 -6.693 1.00 95.44 80 PHE A O 1
ATOM 633 N N . GLN A 1 81 ? 19.700 -2.625 -7.750 1.00 95.25 81 GLN A N 1
ATOM 634 C CA . GLN A 1 81 ? 20.758 -2.367 -6.766 1.00 95.25 81 GLN A CA 1
ATOM 635 C C . GLN A 1 81 ? 21.063 -0.867 -6.609 1.00 95.25 81 GLN A C 1
ATOM 637 O O . GLN A 1 81 ? 21.335 -0.415 -5.504 1.00 95.25 81 GLN A O 1
ATOM 642 N N . GLN A 1 82 ? 20.956 -0.070 -7.680 1.00 94.81 82 GLN A N 1
ATOM 643 C CA . GLN A 1 82 ? 21.112 1.392 -7.597 1.00 94.81 82 GLN A CA 1
ATOM 644 C C . GLN A 1 82 ? 20.012 2.079 -6.768 1.00 94.81 82 GLN A C 1
ATOM 646 O O . GLN A 1 82 ? 20.212 3.199 -6.298 1.00 94.81 82 GLN A O 1
ATOM 651 N N . LEU A 1 83 ? 18.839 1.454 -6.634 1.00 95.75 83 LEU A N 1
ATOM 652 C CA . LEU A 1 83 ? 17.657 2.058 -6.020 1.00 95.75 83 LEU A CA 1
ATOM 653 C C . LEU A 1 83 ? 17.351 1.519 -4.619 1.00 95.75 83 LEU A C 1
ATOM 655 O O . LEU A 1 83 ? 16.857 2.284 -3.798 1.00 95.75 83 LEU A O 1
ATOM 659 N N . GLN A 1 84 ? 17.632 0.244 -4.336 1.00 93.88 84 GLN A N 1
ATOM 660 C CA . GLN A 1 84 ? 17.145 -0.453 -3.134 1.00 93.88 84 GLN A CA 1
ATOM 661 C C . GLN A 1 84 ? 17.531 0.226 -1.804 1.00 93.88 84 GLN A C 1
ATOM 663 O O . GLN A 1 84 ? 16.775 0.167 -0.837 1.00 93.88 84 GLN A O 1
ATOM 668 N N . ASP A 1 85 ? 18.695 0.881 -1.757 1.00 91.62 85 ASP A N 1
ATOM 669 C CA . ASP A 1 85 ? 19.238 1.476 -0.531 1.00 91.62 85 ASP A CA 1
ATOM 670 C C . ASP A 1 85 ? 18.706 2.895 -0.271 1.00 91.62 85 ASP A C 1
ATOM 672 O O . ASP A 1 85 ? 18.954 3.489 0.783 1.00 91.62 85 ASP A O 1
ATOM 676 N N . ILE A 1 86 ? 17.946 3.451 -1.216 1.00 92.94 86 ILE A N 1
ATOM 677 C CA . ILE A 1 86 ? 17.390 4.797 -1.122 1.00 92.94 86 ILE A CA 1
ATOM 678 C C . ILE A 1 86 ? 16.131 4.755 -0.261 1.00 92.94 86 ILE A C 1
ATOM 680 O O . ILE A 1 86 ? 15.098 4.208 -0.640 1.00 92.94 86 ILE A O 1
ATOM 684 N N . LYS A 1 87 ? 16.205 5.384 0.913 1.00 89.69 87 LYS A N 1
ATOM 685 C CA . LYS A 1 87 ? 15.084 5.468 1.851 1.00 89.69 87 LYS A CA 1
ATOM 686 C C . LYS A 1 87 ? 14.451 6.850 1.807 1.00 89.69 87 LYS A C 1
ATOM 688 O O . LYS A 1 87 ? 15.111 7.856 2.057 1.00 89.69 87 LYS A O 1
ATOM 693 N N . TYR A 1 88 ? 13.150 6.880 1.547 1.00 90.94 88 TYR A N 1
ATOM 694 C CA . TYR A 1 88 ? 12.333 8.084 1.658 1.00 90.94 88 TYR A CA 1
ATOM 695 C C . TYR A 1 88 ? 11.625 8.144 3.014 1.00 90.94 88 TYR A C 1
ATOM 697 O O . TYR A 1 88 ? 11.296 7.093 3.571 1.00 90.94 88 TYR A O 1
ATOM 705 N N . PRO A 1 89 ? 11.333 9.350 3.537 1.00 89.62 89 PRO A N 1
ATOM 706 C CA . PRO A 1 89 ? 10.530 9.491 4.746 1.00 89.62 89 PRO A CA 1
ATOM 707 C C . PRO A 1 89 ? 9.134 8.876 4.561 1.00 89.62 89 PRO A C 1
ATOM 709 O O . PRO A 1 89 ? 8.618 8.774 3.439 1.00 89.62 89 PRO A O 1
ATOM 712 N N . SER A 1 90 ? 8.516 8.472 5.671 1.00 87.56 90 SER A N 1
ATOM 713 C CA . SER A 1 90 ? 7.129 8.003 5.689 1.00 87.56 90 SER A CA 1
ATOM 714 C C . SER A 1 90 ? 6.194 9.088 5.158 1.00 87.56 90 SER A C 1
ATOM 716 O O . SER A 1 90 ? 6.355 10.265 5.482 1.00 87.56 90 SER A O 1
ATOM 718 N N . ALA A 1 91 ? 5.221 8.694 4.336 1.00 90.31 91 ALA A N 1
ATOM 719 C CA . ALA A 1 91 ? 4.197 9.625 3.885 1.00 90.31 91 ALA A CA 1
ATOM 720 C C . ALA A 1 91 ? 3.223 9.952 5.022 1.00 90.31 91 ALA A C 1
ATOM 722 O O . ALA A 1 91 ? 2.917 9.109 5.862 1.00 90.31 91 ALA A O 1
ATOM 723 N N . THR A 1 92 ? 2.755 11.191 5.013 1.00 89.69 92 THR A N 1
ATOM 724 C CA . THR A 1 92 ? 1.745 11.745 5.918 1.00 89.69 92 THR A CA 1
ATOM 725 C C . THR A 1 92 ? 0.738 12.542 5.097 1.00 89.69 92 THR A C 1
ATOM 727 O O . THR A 1 92 ? 1.032 12.910 3.955 1.00 89.69 92 THR A O 1
ATOM 730 N N . SER A 1 93 ? -0.409 12.884 5.681 1.00 87.62 93 SER A N 1
ATOM 731 C CA . SER A 1 93 ? -1.415 13.759 5.056 1.00 87.62 93 SER A CA 1
ATOM 732 C C . SER A 1 93 ? -0.875 15.128 4.618 1.00 87.62 93 SER A C 1
ATOM 734 O O . SER A 1 93 ? -1.444 15.768 3.740 1.00 87.62 93 SER A O 1
ATOM 736 N N . ASN A 1 94 ? 0.259 15.561 5.178 1.00 88.12 94 ASN A N 1
ATOM 737 C CA . ASN A 1 94 ? 0.925 16.818 4.837 1.00 88.12 94 ASN A CA 1
ATOM 738 C C . ASN A 1 94 ? 2.005 16.667 3.751 1.00 88.12 94 ASN A C 1
ATOM 740 O O . ASN A 1 94 ? 2.691 17.635 3.423 1.00 88.12 94 ASN A O 1
ATOM 744 N N . THR A 1 95 ? 2.215 15.462 3.211 1.00 89.56 95 THR A N 1
ATOM 745 C CA . THR A 1 95 ? 3.236 15.231 2.178 1.00 89.56 95 THR A CA 1
ATOM 746 C C . THR A 1 95 ? 2.801 15.874 0.858 1.00 89.56 95 THR A C 1
ATOM 748 O O . THR A 1 95 ? 1.727 15.543 0.354 1.00 89.56 95 THR A O 1
ATOM 751 N N . PRO A 1 96 ? 3.617 16.750 0.240 1.00 90.81 96 PRO A N 1
ATOM 752 C CA . PRO A 1 96 ? 3.265 17.366 -1.036 1.00 90.81 96 PRO A CA 1
ATOM 753 C C . PRO A 1 96 ? 3.025 16.322 -2.136 1.00 90.81 96 PRO A C 1
ATOM 755 O O . PRO A 1 96 ? 3.828 15.405 -2.311 1.00 90.81 96 PRO A O 1
ATOM 758 N N . SER A 1 97 ? 1.974 16.501 -2.939 1.00 86.88 97 SER A N 1
ATOM 759 C CA . SER A 1 97 ? 1.533 15.528 -3.956 1.00 86.88 97 SER A CA 1
ATOM 760 C C . SER A 1 97 ? 2.627 15.118 -4.950 1.00 86.88 97 SER A C 1
ATOM 762 O O . SER A 1 97 ? 2.782 13.938 -5.255 1.00 86.88 97 SER A O 1
ATOM 764 N N . LYS A 1 98 ? 3.446 16.069 -5.416 1.00 88.19 98 LYS A N 1
ATOM 765 C CA . LYS A 1 98 ? 4.571 15.788 -6.328 1.00 88.19 98 LYS A CA 1
ATOM 766 C C . LYS A 1 98 ? 5.640 14.903 -5.683 1.00 88.19 98 LYS A C 1
ATOM 768 O O . LYS A 1 98 ? 6.189 14.022 -6.337 1.00 88.19 98 LYS A O 1
ATOM 773 N N . GLN A 1 99 ? 5.934 15.142 -4.406 1.00 92.12 99 GLN A N 1
ATOM 774 C CA . GLN A 1 99 ? 6.910 14.357 -3.654 1.00 92.12 99 GLN A CA 1
ATOM 775 C C . GLN A 1 99 ? 6.363 12.960 -3.351 1.00 92.12 99 GLN A C 1
ATOM 777 O O . GLN A 1 99 ? 7.068 11.969 -3.523 1.00 92.12 99 GLN A O 1
ATOM 782 N N . LEU A 1 100 ? 5.088 12.882 -2.966 1.00 93.50 100 LEU A N 1
ATOM 783 C CA . LEU A 1 100 ? 4.375 11.628 -2.770 1.00 93.50 100 LEU A CA 1
ATOM 784 C C . LEU A 1 100 ? 4.441 10.752 -4.028 1.00 93.50 100 LEU A C 1
ATOM 786 O O . LEU A 1 100 ? 4.867 9.602 -3.942 1.00 93.50 100 LEU A O 1
ATOM 790 N N . LEU A 1 101 ? 4.086 11.306 -5.192 1.00 93.50 101 LEU A N 1
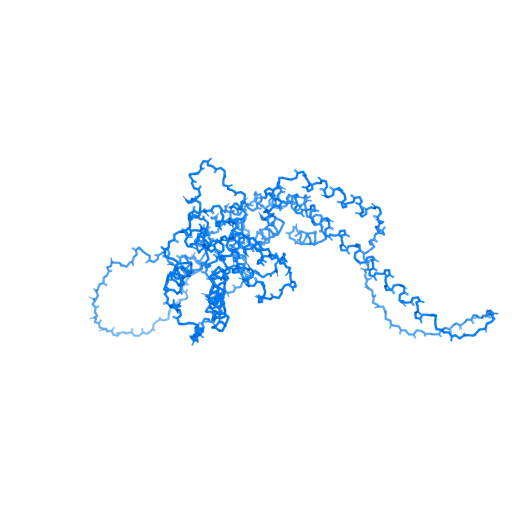ATOM 791 C CA . LEU A 1 101 ? 4.064 10.560 -6.449 1.00 93.50 101 LEU A CA 1
ATOM 792 C C . LEU A 1 101 ? 5.461 10.070 -6.853 1.00 93.50 101 LEU A C 1
ATOM 794 O O . LEU A 1 101 ? 5.597 8.940 -7.314 1.00 93.50 101 LEU A O 1
ATOM 798 N N . LEU A 1 102 ? 6.507 10.872 -6.625 1.00 94.81 102 LEU A N 1
ATOM 799 C CA . LEU A 1 102 ? 7.893 10.452 -6.848 1.00 94.81 102 LEU A CA 1
ATOM 800 C C . LEU A 1 102 ? 8.272 9.248 -5.973 1.00 94.81 102 LEU A C 1
ATOM 802 O O . LEU A 1 102 ? 8.827 8.276 -6.479 1.00 94.81 102 LEU A O 1
ATOM 806 N N . HIS A 1 103 ? 7.963 9.297 -4.675 1.00 95.44 103 HIS A N 1
ATOM 807 C CA . HIS A 1 103 ? 8.262 8.197 -3.757 1.00 95.44 103 HIS A CA 1
ATOM 808 C C . HIS A 1 103 ? 7.469 6.927 -4.116 1.00 95.44 103 HIS A C 1
ATOM 810 O O . HIS A 1 103 ? 8.025 5.833 -4.103 1.00 95.44 103 HIS A O 1
ATOM 816 N N . ILE A 1 104 ? 6.193 7.072 -4.493 1.00 95.81 104 ILE A N 1
ATOM 817 C CA . ILE A 1 104 ? 5.361 5.972 -5.002 1.00 95.81 104 ILE A CA 1
ATOM 818 C C . ILE A 1 104 ? 5.998 5.371 -6.259 1.00 95.81 104 ILE A C 1
ATOM 820 O O . ILE A 1 104 ? 6.172 4.161 -6.342 1.00 95.81 104 ILE A O 1
ATOM 824 N N . CYS A 1 105 ? 6.416 6.201 -7.217 1.00 96.62 105 CYS A N 1
ATOM 825 C CA . CYS A 1 105 ? 7.068 5.727 -8.438 1.00 96.62 105 CYS A CA 1
ATOM 826 C C . CYS A 1 105 ? 8.396 5.029 -8.157 1.00 96.62 105 CYS A C 1
ATOM 828 O O . CYS A 1 105 ? 8.752 4.104 -8.879 1.00 96.62 105 CYS A O 1
ATOM 830 N N . HIS A 1 106 ? 9.125 5.423 -7.116 1.00 97.19 106 HIS A N 1
ATOM 831 C CA . HIS A 1 106 ? 10.311 4.691 -6.691 1.00 97.19 106 HIS A CA 1
ATOM 832 C C . HIS A 1 106 ? 9.959 3.274 -6.208 1.00 97.19 106 HIS A C 1
ATOM 834 O O . HIS A 1 106 ? 10.532 2.304 -6.705 1.00 97.19 106 HIS A O 1
ATOM 840 N N . ASP A 1 107 ? 8.987 3.148 -5.299 1.00 97.12 107 ASP A N 1
ATOM 841 C CA . ASP A 1 107 ? 8.525 1.855 -4.775 1.00 97.12 107 ASP A CA 1
ATOM 842 C C . ASP A 1 107 ? 7.987 0.949 -5.911 1.00 97.12 107 ASP A C 1
ATOM 844 O O . ASP A 1 107 ? 8.343 -0.228 -6.007 1.00 97.12 107 ASP A O 1
AT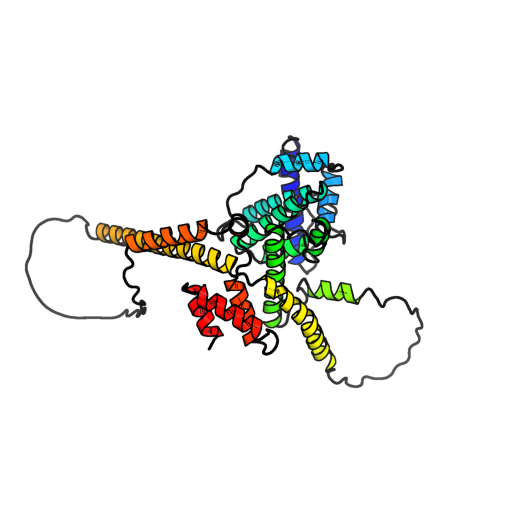OM 848 N N . LEU A 1 108 ? 7.230 1.522 -6.854 1.00 97.25 108 LEU A N 1
ATOM 849 C CA . LEU A 1 108 ? 6.735 0.827 -8.048 1.00 97.25 108 LEU A CA 1
ATOM 850 C C . LEU A 1 108 ? 7.848 0.451 -9.033 1.00 97.25 108 LEU A C 1
ATOM 852 O O . LEU A 1 108 ? 7.787 -0.605 -9.657 1.00 97.25 108 LEU A O 1
ATOM 856 N N . THR A 1 109 ? 8.885 1.280 -9.174 1.00 97.62 109 THR A N 1
ATOM 857 C CA . THR A 1 109 ? 10.039 0.963 -10.030 1.00 97.62 109 THR A CA 1
ATOM 858 C C . THR A 1 109 ? 10.772 -0.259 -9.494 1.00 97.62 109 THR A C 1
ATOM 860 O O . THR A 1 109 ? 11.072 -1.171 -10.263 1.00 97.62 109 THR A O 1
ATOM 863 N N . LEU A 1 110 ? 11.001 -0.318 -8.176 1.00 97.31 110 LEU A N 1
ATOM 864 C CA . LEU A 1 110 ? 11.554 -1.505 -7.523 1.00 97.31 110 LEU A CA 1
ATOM 865 C C . LEU A 1 110 ? 10.666 -2.727 -7.766 1.00 97.31 110 LEU A C 1
ATOM 867 O O . LEU A 1 110 ? 11.188 -3.783 -8.109 1.00 97.31 110 LEU A O 1
ATOM 871 N N . ALA A 1 111 ? 9.341 -2.584 -7.669 1.00 96.81 111 ALA A N 1
ATOM 872 C CA . ALA A 1 111 ? 8.424 -3.686 -7.935 1.00 96.81 111 ALA A CA 1
ATOM 873 C C . ALA A 1 111 ? 8.539 -4.228 -9.369 1.00 96.81 111 ALA A C 1
ATOM 875 O O . ALA A 1 111 ? 8.682 -5.434 -9.561 1.00 96.81 111 ALA A O 1
ATOM 876 N N . VAL A 1 112 ? 8.521 -3.354 -10.380 1.00 96.56 112 VAL A N 1
ATOM 877 C CA . VAL A 1 112 ? 8.614 -3.764 -11.793 1.00 96.56 112 VAL A CA 1
ATOM 878 C C . VAL A 1 112 ? 9.975 -4.388 -12.100 1.00 96.56 112 VAL A C 1
ATOM 880 O O . VAL A 1 112 ? 10.032 -5.403 -12.790 1.00 96.56 112 VAL A O 1
ATOM 883 N N . LEU A 1 113 ? 11.070 -3.831 -11.571 1.00 96.75 113 LEU A N 1
ATOM 884 C CA . LEU A 1 113 ? 12.408 -4.413 -11.727 1.00 96.75 113 LEU A CA 1
ATOM 885 C C . LEU A 1 113 ? 12.496 -5.806 -11.092 1.00 96.75 113 LEU A C 1
ATOM 887 O O . LEU A 1 113 ? 13.013 -6.721 -11.731 1.00 96.75 113 LEU A O 1
ATOM 891 N N . SER A 1 114 ? 11.928 -5.988 -9.897 1.00 95.25 114 SER A N 1
ATOM 892 C CA . SER A 1 114 ? 11.833 -7.288 -9.224 1.00 95.25 114 SER A CA 1
ATOM 893 C C . SER A 1 114 ? 11.076 -8.324 -10.062 1.00 95.25 114 SER A C 1
ATOM 895 O O . SER A 1 114 ? 11.520 -9.466 -10.169 1.00 95.25 114 SER A O 1
ATOM 897 N N . GLN A 1 115 ? 9.991 -7.926 -10.741 1.00 93.62 115 GLN A N 1
ATOM 898 C CA . GLN A 1 115 ? 9.279 -8.808 -11.677 1.00 93.62 115 GLN A CA 1
ATOM 899 C C . GLN A 1 115 ? 10.155 -9.211 -12.874 1.00 93.62 115 GLN A C 1
ATOM 901 O O . GLN A 1 115 ? 10.126 -10.369 -13.287 1.00 93.62 115 GLN A O 1
ATOM 906 N N . GLN A 1 116 ? 10.969 -8.294 -13.419 1.00 93.06 116 GLN A N 1
ATOM 907 C CA . GLN A 1 116 ? 11.861 -8.605 -14.550 1.00 93.06 116 GLN A CA 1
ATOM 908 C C . GLN A 1 116 ? 12.966 -9.611 -14.190 1.00 93.06 116 GLN A C 1
ATOM 910 O O . GLN A 1 116 ? 13.441 -10.327 -15.069 1.00 93.06 116 GLN A O 1
ATOM 915 N N . VAL A 1 117 ? 13.369 -9.680 -12.918 1.00 93.94 117 VAL A N 1
ATOM 916 C CA . VAL A 1 117 ? 14.362 -10.648 -12.415 1.00 93.94 117 VAL A CA 1
ATOM 917 C C . VAL A 1 117 ? 13.724 -11.873 -11.746 1.00 93.94 117 VAL A C 1
ATOM 919 O O . VAL A 1 117 ? 14.429 -12.661 -11.125 1.00 93.94 117 VAL A O 1
ATOM 922 N N . ALA A 1 118 ? 12.400 -12.040 -11.869 1.00 91.62 118 ALA A N 1
ATOM 923 C CA . ALA A 1 118 ? 11.617 -13.117 -11.254 1.00 91.62 118 ALA A CA 1
ATOM 924 C C . ALA A 1 118 ? 11.713 -13.198 -9.712 1.00 91.62 118 ALA A C 1
ATOM 926 O O . ALA A 1 118 ? 11.515 -14.261 -9.128 1.00 91.62 118 ALA A O 1
ATOM 927 N N . SER A 1 119 ? 11.977 -12.070 -9.045 1.00 92.50 119 SER A N 1
ATOM 928 C CA . SER A 1 119 ? 11.948 -11.943 -7.583 1.00 92.50 119 SER A CA 1
ATOM 929 C C . SER A 1 119 ? 10.564 -11.474 -7.124 1.00 92.50 119 SER A C 1
ATOM 931 O O . SER A 1 119 ? 10.312 -10.281 -6.939 1.00 92.50 119 SER A O 1
ATOM 933 N N . TRP A 1 120 ? 9.621 -12.408 -6.999 1.00 91.75 120 TRP A N 1
ATOM 934 C CA . TRP A 1 120 ? 8.214 -12.063 -6.773 1.00 91.75 120 TRP A CA 1
ATOM 935 C C . TRP A 1 120 ? 7.916 -11.563 -5.357 1.00 91.75 120 TRP A C 1
ATOM 937 O O . TRP A 1 120 ? 7.110 -10.646 -5.214 1.00 91.75 120 TRP A O 1
ATOM 947 N N . ASP A 1 121 ? 8.613 -12.054 -4.331 1.00 91.38 121 ASP A N 1
ATOM 948 C CA . ASP A 1 121 ? 8.486 -11.521 -2.967 1.00 91.38 121 ASP A CA 1
ATOM 949 C C . ASP A 1 121 ? 8.855 -10.031 -2.910 1.00 91.38 121 ASP A C 1
ATOM 951 O O . ASP A 1 121 ? 8.087 -9.205 -2.415 1.00 91.38 121 ASP A O 1
ATOM 955 N N . ALA A 1 122 ? 9.983 -9.653 -3.519 1.00 92.62 122 ALA A N 1
ATOM 956 C CA . ALA A 1 122 ? 10.410 -8.257 -3.591 1.00 92.62 122 ALA A CA 1
ATOM 957 C C . ALA A 1 122 ? 9.469 -7.400 -4.458 1.00 92.62 122 ALA A C 1
ATOM 959 O O . ALA A 1 122 ? 9.322 -6.198 -4.217 1.00 92.62 122 ALA A O 1
ATOM 960 N N . ALA A 1 123 ? 8.825 -7.997 -5.468 1.00 94.38 123 ALA A N 1
ATOM 961 C CA . ALA A 1 123 ? 7.810 -7.318 -6.268 1.00 94.38 123 ALA A CA 1
ATOM 962 C C . ALA A 1 123 ? 6.561 -6.994 -5.436 1.00 94.38 123 ALA A C 1
ATOM 964 O O . ALA A 1 123 ? 6.083 -5.859 -5.471 1.00 94.38 123 ALA A O 1
ATOM 965 N N . VAL A 1 124 ? 6.078 -7.963 -4.652 1.00 94.56 124 VAL A N 1
ATOM 966 C CA . VAL A 1 124 ? 4.953 -7.790 -3.723 1.00 94.56 124 VAL A CA 1
ATOM 967 C C . VAL A 1 124 ? 5.268 -6.705 -2.695 1.00 94.56 124 VAL A C 1
ATOM 969 O O . VAL A 1 124 ? 4.462 -5.798 -2.502 1.00 94.56 124 VAL A O 1
ATOM 972 N N . GLU A 1 125 ? 6.453 -6.733 -2.080 1.00 94.12 125 GLU A N 1
ATOM 973 C CA . GLU A 1 125 ? 6.858 -5.716 -1.103 1.00 94.12 125 GLU A CA 1
ATOM 974 C C . GLU A 1 125 ? 6.968 -4.311 -1.712 1.00 94.12 125 GLU A C 1
ATOM 976 O O . GLU A 1 125 ? 6.614 -3.324 -1.065 1.00 94.12 125 GLU A O 1
ATOM 981 N N . GLY A 1 126 ? 7.458 -4.193 -2.950 1.00 95.00 126 GLY A N 1
ATOM 982 C CA . GLY A 1 126 ? 7.506 -2.916 -3.668 1.00 95.00 126 GLY A CA 1
ATOM 983 C C . GLY A 1 126 ? 6.110 -2.349 -3.944 1.00 95.00 126 GLY A C 1
ATOM 984 O O . GLY A 1 126 ? 5.854 -1.177 -3.661 1.00 95.00 126 GLY A O 1
ATOM 985 N N . LEU A 1 127 ? 5.184 -3.187 -4.425 1.00 95.31 127 LEU A N 1
ATOM 986 C CA . LEU A 1 127 ? 3.787 -2.798 -4.655 1.00 95.31 127 LEU A CA 1
ATOM 987 C C . LEU A 1 127 ? 3.102 -2.391 -3.350 1.00 95.31 127 LEU A C 1
ATOM 989 O O . LEU A 1 127 ? 2.487 -1.328 -3.277 1.00 95.31 127 LEU A O 1
ATOM 993 N N . LEU A 1 128 ? 3.256 -3.198 -2.300 1.00 94.88 128 LEU A N 1
ATOM 994 C CA . LEU A 1 128 ? 2.662 -2.921 -1.000 1.00 94.88 128 LEU A CA 1
ATOM 995 C C . LEU A 1 128 ? 3.176 -1.604 -0.410 1.00 94.88 128 LEU A C 1
ATOM 997 O O . LEU A 1 128 ? 2.381 -0.814 0.095 1.00 94.88 128 LEU A O 1
ATOM 1001 N N . ARG A 1 129 ? 4.480 -1.310 -0.516 1.00 94.94 129 ARG A N 1
ATOM 1002 C CA . ARG A 1 129 ? 5.032 -0.015 -0.081 1.00 94.94 129 ARG A CA 1
ATOM 1003 C C . ARG A 1 129 ? 4.400 1.162 -0.817 1.00 94.94 129 ARG A C 1
ATOM 1005 O O . ARG A 1 129 ? 4.044 2.146 -0.170 1.00 94.94 129 ARG A O 1
ATOM 1012 N N . ALA A 1 130 ? 4.215 1.056 -2.133 1.00 95.38 130 ALA A N 1
ATOM 1013 C CA . ALA A 1 130 ? 3.569 2.097 -2.932 1.00 95.38 130 ALA A CA 1
ATOM 1014 C C . ALA A 1 130 ? 2.114 2.350 -2.488 1.00 95.38 130 ALA A C 1
ATOM 1016 O O . ALA A 1 130 ? 1.689 3.501 -2.336 1.00 95.38 130 ALA A O 1
ATOM 1017 N N . VAL A 1 131 ? 1.369 1.278 -2.216 1.00 93.75 131 VAL A N 1
ATOM 1018 C CA . VAL A 1 131 ? -0.021 1.334 -1.743 1.00 93.75 131 VAL A CA 1
ATOM 1019 C C . VAL A 1 131 ? -0.103 1.921 -0.332 1.00 93.75 131 VAL A C 1
ATOM 1021 O O . VAL A 1 131 ? -0.813 2.904 -0.128 1.00 93.75 131 VAL A O 1
ATOM 1024 N N . ILE A 1 132 ? 0.691 1.414 0.619 1.00 92.69 132 ILE A N 1
ATOM 1025 C CA . ILE A 1 132 ? 0.760 1.930 1.998 1.00 92.69 132 ILE A CA 1
ATOM 1026 C C . ILE A 1 132 ? 1.115 3.415 2.003 1.00 92.69 132 ILE A C 1
ATOM 1028 O O . ILE A 1 132 ? 0.552 4.195 2.767 1.00 92.69 132 ILE A O 1
ATOM 1032 N N . ARG A 1 133 ? 2.045 3.835 1.143 1.00 93.50 133 ARG A N 1
ATOM 1033 C CA . ARG A 1 133 ? 2.440 5.239 1.041 1.00 93.50 133 ARG A CA 1
ATOM 1034 C C . ARG A 1 133 ? 1.285 6.123 0.571 1.00 93.50 133 ARG A C 1
ATOM 1036 O O . ARG A 1 133 ? 1.108 7.217 1.104 1.00 93.50 133 ARG A O 1
ATOM 1043 N N . SER A 1 134 ? 0.504 5.639 -0.389 1.00 92.25 134 SER A N 1
ATOM 1044 C CA . SER A 1 134 ? -0.701 6.318 -0.872 1.00 92.25 134 SER A CA 1
ATOM 1045 C C . SER A 1 134 ? -1.750 6.413 0.241 1.00 92.25 134 SER A C 1
ATOM 1047 O O . SER A 1 134 ? -2.235 7.507 0.533 1.00 92.25 134 SER A O 1
ATOM 1049 N N . TYR A 1 135 ? -2.002 5.306 0.942 1.00 90.88 135 TYR A N 1
ATOM 1050 C CA . TYR A 1 135 ? -2.928 5.230 2.073 1.00 90.88 135 TYR A CA 1
ATOM 1051 C C . TYR A 1 135 ? -2.543 6.173 3.225 1.00 90.88 135 TYR A C 1
ATOM 1053 O O . TYR A 1 135 ? -3.330 7.032 3.611 1.00 90.88 135 TYR A O 1
ATOM 1061 N N . ASN A 1 136 ? -1.297 6.114 3.708 1.00 90.25 136 ASN A N 1
ATOM 1062 C CA . ASN A 1 136 ? -0.807 6.953 4.814 1.00 90.25 136 ASN A CA 1
ATOM 1063 C C . ASN A 1 136 ? -0.800 8.456 4.486 1.00 90.25 136 ASN A C 1
ATOM 1065 O O . ASN A 1 136 ? -0.799 9.298 5.385 1.00 90.25 136 ASN A O 1
ATOM 1069 N N . SER A 1 137 ? -0.774 8.811 3.198 1.00 90.81 137 SER A N 1
ATOM 1070 C CA . SER A 1 137 ? -0.918 10.200 2.750 1.00 90.81 137 SER A CA 1
ATOM 1071 C C . SER A 1 137 ? -2.370 10.688 2.691 1.00 90.81 137 SER A C 1
ATOM 1073 O O . SER A 1 137 ? -2.605 11.853 2.386 1.00 90.81 137 SER A O 1
ATOM 1075 N N . GLY A 1 138 ? -3.346 9.812 2.950 1.00 87.88 138 GLY A N 1
ATOM 1076 C CA . GLY A 1 138 ? -4.771 10.097 2.786 1.00 87.88 138 GLY A CA 1
ATOM 1077 C C . GLY A 1 138 ? -5.205 10.232 1.324 1.00 87.88 138 GLY A C 1
ATOM 1078 O O . GLY A 1 138 ? -6.282 10.757 1.053 1.00 87.88 138 GLY A O 1
ATOM 1079 N N . ASN A 1 139 ? -4.382 9.799 0.362 1.00 87.88 139 ASN A N 1
ATOM 1080 C CA . ASN A 1 139 ? -4.661 9.965 -1.062 1.00 87.88 139 ASN A CA 1
ATOM 1081 C C . ASN A 1 139 ? -5.234 8.677 -1.666 1.00 87.88 139 ASN A C 1
ATOM 1083 O O . ASN A 1 139 ? -4.558 7.928 -2.376 1.00 87.88 139 ASN A O 1
ATOM 1087 N N . PHE A 1 140 ? -6.502 8.420 -1.341 1.00 85.56 140 PHE A N 1
ATOM 1088 C CA . PHE A 1 140 ? -7.218 7.210 -1.745 1.00 85.56 140 PHE A CA 1
ATOM 1089 C C . PHE A 1 140 ? -7.329 7.068 -3.270 1.00 85.56 140 PHE A C 1
ATOM 1091 O O . PHE A 1 140 ? -7.145 5.974 -3.797 1.00 85.56 140 PHE A O 1
ATOM 1098 N N . THR A 1 141 ? -7.516 8.175 -3.996 1.00 86.69 141 THR A N 1
ATOM 1099 C CA . THR A 1 141 ? -7.534 8.167 -5.465 1.00 86.69 141 THR A CA 1
ATOM 1100 C C . THR A 1 141 ? -6.229 7.615 -6.032 1.00 86.69 141 THR A C 1
ATOM 1102 O O . THR A 1 141 ? -6.258 6.701 -6.847 1.00 86.69 141 THR A O 1
ATOM 1105 N N . ILE A 1 142 ? -5.069 8.096 -5.567 1.00 89.06 142 ILE A N 1
ATOM 1106 C CA . ILE A 1 142 ? -3.779 7.564 -6.033 1.00 89.06 142 ILE A CA 1
ATOM 1107 C C . ILE A 1 142 ? -3.639 6.080 -5.675 1.00 89.06 142 ILE A C 1
ATOM 1109 O O . ILE A 1 142 ? -3.160 5.306 -6.499 1.00 89.06 142 ILE A O 1
ATOM 1113 N N . MET A 1 143 ? -4.081 5.665 -4.484 1.00 90.44 143 MET A N 1
ATOM 1114 C CA . MET A 1 143 ? -4.045 4.260 -4.069 1.00 90.44 143 MET A CA 1
ATOM 1115 C C . MET A 1 143 ? -4.831 3.355 -5.035 1.00 90.44 143 MET A C 1
ATOM 1117 O O . MET A 1 143 ? -4.293 2.351 -5.505 1.00 90.44 143 MET A O 1
ATOM 1121 N N . GLN A 1 144 ? -6.070 3.726 -5.371 1.00 86.69 144 GLN A N 1
ATOM 1122 C CA . GLN A 1 144 ? -6.907 2.988 -6.326 1.00 86.69 144 GLN A CA 1
ATOM 1123 C C . GLN A 1 144 ? -6.308 2.978 -7.732 1.00 86.69 144 GLN A C 1
ATOM 1125 O O . GLN A 1 144 ? -6.318 1.956 -8.419 1.00 86.69 144 GLN A O 1
ATOM 1130 N N . GLU A 1 145 ? -5.746 4.103 -8.162 1.00 87.75 145 GLU A N 1
ATOM 1131 C CA . GLU A 1 145 ? -5.129 4.210 -9.478 1.00 87.75 145 GLU A CA 1
ATOM 1132 C C . GLU A 1 145 ? -3.873 3.347 -9.598 1.00 87.75 145 GLU A C 1
ATOM 1134 O O . GLU A 1 145 ? -3.696 2.650 -10.596 1.00 87.75 145 GLU A O 1
ATOM 1139 N N . VAL A 1 146 ? -3.043 3.304 -8.554 1.00 90.44 146 VAL A N 1
ATOM 1140 C CA . VAL A 1 146 ? -1.898 2.390 -8.475 1.00 90.44 146 VAL A CA 1
ATOM 1141 C C . VAL A 1 146 ? -2.365 0.935 -8.520 1.00 90.44 146 VAL A C 1
ATOM 1143 O O . VAL A 1 146 ? -1.825 0.155 -9.305 1.00 90.44 146 VAL A O 1
ATOM 1146 N N . HIS A 1 147 ? -3.393 0.565 -7.751 1.00 87.56 147 HIS A N 1
ATOM 1147 C CA . HIS A 1 147 ? -3.954 -0.786 -7.811 1.00 87.56 147 HIS A CA 1
ATOM 1148 C C . HIS A 1 147 ? -4.478 -1.131 -9.204 1.00 87.56 147 HIS A C 1
ATOM 1150 O O . HIS A 1 147 ? -4.096 -2.155 -9.752 1.00 87.56 147 HIS A O 1
ATOM 1156 N N . SER A 1 148 ? -5.295 -0.280 -9.818 1.00 86.75 148 SER A N 1
ATOM 1157 C CA . SER A 1 148 ? -5.862 -0.569 -11.141 1.00 86.75 148 SER A CA 1
ATOM 1158 C C . SER A 1 148 ? -4.806 -0.606 -12.254 1.00 86.75 148 SER A C 1
ATOM 1160 O O . SER A 1 148 ? -4.956 -1.359 -13.213 1.00 86.75 148 SER A O 1
ATOM 1162 N N . ALA A 1 149 ? -3.724 0.170 -12.140 1.00 90.00 149 ALA A N 1
ATOM 1163 C CA . ALA A 1 149 ? -2.647 0.178 -13.126 1.00 90.00 149 ALA A CA 1
ATOM 1164 C C . ALA A 1 149 ? -1.725 -1.049 -13.009 1.00 90.00 149 ALA A C 1
ATOM 1166 O O . ALA A 1 149 ? -1.293 -1.591 -14.028 1.00 90.00 149 ALA A O 1
ATOM 1167 N N . PHE A 1 150 ? -1.410 -1.492 -11.789 1.00 91.06 150 PHE A N 1
ATOM 1168 C CA . PHE A 1 150 ? -0.431 -2.563 -11.551 1.00 91.06 150 PHE A CA 1
ATOM 1169 C C . PHE A 1 150 ? -1.054 -3.928 -11.248 1.00 91.06 150 PHE A C 1
ATOM 1171 O O . PHE A 1 150 ? -0.400 -4.945 -11.460 1.00 91.06 150 PHE A O 1
ATOM 1178 N N . LEU A 1 151 ? -2.297 -3.954 -10.769 1.00 89.69 151 LEU A N 1
ATOM 1179 C CA . LEU A 1 151 ? -3.055 -5.138 -10.355 1.00 89.69 151 LEU A CA 1
ATOM 1180 C C . LEU A 1 151 ? -4.504 -5.066 -10.890 1.00 89.69 151 LEU A C 1
ATOM 1182 O O . LEU A 1 151 ? -5.458 -5.104 -10.107 1.00 89.69 151 LEU A O 1
ATOM 1186 N N . PRO A 1 152 ? -4.699 -4.958 -12.221 1.00 83.81 152 PRO A N 1
ATOM 1187 C CA . PRO A 1 152 ? -6.017 -4.759 -12.834 1.00 83.81 152 PRO A CA 1
ATOM 1188 C C . PRO A 1 152 ? -6.977 -5.938 -12.649 1.00 83.81 152 PRO A C 1
ATOM 1190 O O . PRO A 1 152 ? -8.172 -5.776 -12.848 1.00 83.81 152 PRO A O 1
ATOM 1193 N N . GLU A 1 153 ? -6.481 -7.121 -12.296 1.00 81.00 153 GLU A N 1
ATOM 1194 C CA . GLU A 1 153 ? -7.297 -8.321 -12.061 1.00 81.00 153 GLU A CA 1
ATOM 1195 C C . GLU A 1 153 ? -7.201 -8.801 -10.604 1.00 81.00 153 GLU A C 1
ATOM 1197 O O . GLU A 1 153 ? -7.759 -9.832 -10.256 1.00 81.00 153 GLU A O 1
ATOM 1202 N N . GLY A 1 154 ? -6.534 -8.037 -9.731 1.00 84.31 154 GLY A N 1
ATOM 1203 C CA . GLY A 1 154 ? -6.227 -8.444 -8.361 1.00 84.31 154 GLY A CA 1
ATOM 1204 C C . GLY A 1 154 ? -4.844 -9.079 -8.223 1.00 84.31 154 GLY A C 1
ATOM 1205 O O . GLY A 1 154 ? -3.934 -8.809 -9.009 1.00 84.31 154 GLY A O 1
ATOM 1206 N N . CYS A 1 155 ? -4.670 -9.883 -7.172 1.00 87.81 155 CYS A N 1
ATOM 1207 C CA . CYS A 1 155 ? -3.375 -10.455 -6.790 1.00 87.81 155 CYS A CA 1
ATOM 1208 C C . CYS A 1 155 ? -3.152 -11.890 -7.307 1.00 87.81 155 CYS A C 1
ATOM 1210 O O . CYS A 1 155 ? -2.118 -12.481 -6.999 1.00 87.81 155 CYS A O 1
ATOM 1212 N N . ASP A 1 156 ? -4.069 -12.442 -8.106 1.00 86.38 156 ASP A N 1
ATOM 1213 C CA . ASP A 1 156 ? -4.034 -13.847 -8.547 1.00 86.38 156 ASP A CA 1
ATOM 1214 C C . ASP A 1 156 ? -2.784 -14.175 -9.368 1.00 86.38 156 ASP A C 1
ATOM 1216 O O . ASP A 1 156 ? -2.081 -15.137 -9.075 1.00 86.38 156 ASP A O 1
ATOM 1220 N N . HIS A 1 157 ? -2.403 -13.301 -10.305 1.00 85.81 157 HIS A N 1
ATOM 1221 C CA . HIS A 1 157 ? -1.159 -13.478 -11.060 1.00 85.81 157 HIS A CA 1
ATOM 1222 C C . HIS A 1 157 ? 0.077 -13.563 -10.151 1.00 85.81 157 HIS A C 1
ATOM 1224 O O . HIS A 1 157 ? 0.997 -14.335 -10.413 1.00 85.81 157 HIS A O 1
ATOM 1230 N N . LEU A 1 158 ? 0.116 -12.768 -9.077 1.00 87.88 158 LEU A N 1
ATOM 1231 C CA . LEU A 1 158 ? 1.219 -12.801 -8.115 1.00 87.88 158 LEU A CA 1
ATOM 1232 C C . LEU A 1 158 ? 1.177 -14.078 -7.269 1.00 87.88 158 LEU A C 1
ATOM 1234 O O . LEU A 1 158 ? 2.230 -14.647 -6.990 1.00 87.88 158 LEU A O 1
ATOM 1238 N N . ARG A 1 159 ? -0.023 -14.553 -6.912 1.00 87.19 159 ARG A N 1
ATOM 1239 C CA . ARG A 1 159 ? -0.241 -15.818 -6.199 1.00 87.19 159 ARG A CA 1
ATOM 1240 C C . ARG A 1 159 ? 0.336 -16.994 -6.984 1.00 87.19 159 ARG A C 1
ATOM 1242 O O . ARG A 1 159 ? 1.121 -17.755 -6.430 1.00 87.19 159 ARG A O 1
ATOM 1249 N N . ASP A 1 160 ? 0.030 -17.078 -8.277 1.00 86.81 160 ASP A N 1
ATOM 1250 C CA . ASP A 1 160 ? 0.523 -18.143 -9.160 1.00 86.81 160 ASP A CA 1
ATOM 1251 C C . ASP A 1 160 ? 2.055 -18.138 -9.286 1.00 86.81 160 ASP A C 1
ATOM 1253 O O . ASP A 1 160 ? 2.688 -19.173 -9.498 1.00 86.81 160 ASP A O 1
ATOM 1257 N N . LYS A 1 161 ? 2.673 -16.958 -9.169 1.00 85.94 161 LYS A N 1
ATOM 1258 C CA . LYS A 1 161 ? 4.121 -16.767 -9.313 1.00 85.94 161 LYS A CA 1
ATOM 1259 C C . LYS A 1 161 ? 4.917 -16.953 -8.022 1.00 85.94 161 LYS A C 1
ATOM 1261 O O . LYS A 1 161 ? 6.104 -17.260 -8.115 1.00 85.94 161 LYS A O 1
ATOM 1266 N N . LEU A 1 162 ? 4.297 -16.799 -6.849 1.00 83.31 162 LEU A N 1
ATOM 1267 C CA . LEU A 1 162 ? 4.939 -17.042 -5.548 1.00 83.31 162 LEU A CA 1
ATOM 1268 C C . LEU A 1 162 ? 5.146 -18.543 -5.242 1.00 83.31 162 LEU A C 1
ATOM 1270 O O . LEU A 1 162 ? 5.871 -18.874 -4.307 1.00 83.31 162 LEU A O 1
ATOM 1274 N N . GLY A 1 163 ? 4.585 -19.447 -6.055 1.00 66.75 163 GLY A N 1
ATOM 1275 C CA . GLY A 1 163 ? 4.716 -20.901 -5.908 1.00 66.75 163 GLY A CA 1
ATOM 1276 C C . GLY A 1 163 ? 3.525 -21.552 -5.191 1.00 66.75 163 GLY A C 1
ATOM 1277 O O . GLY A 1 163 ? 2.708 -20.868 -4.581 1.00 66.75 163 GLY A O 1
ATOM 1278 N N . ASP A 1 164 ? 3.420 -22.883 -5.311 1.00 54.19 164 ASP A N 1
ATOM 1279 C CA . ASP A 1 164 ? 2.226 -23.687 -5.000 1.00 54.19 164 ASP A CA 1
ATOM 1280 C C . ASP A 1 164 ? 1.506 -23.334 -3.685 1.00 54.19 164 ASP A C 1
ATOM 1282 O O . ASP A 1 164 ? 2.124 -23.079 -2.645 1.00 54.19 164 ASP A O 1
ATOM 1286 N N . HIS A 1 165 ? 0.172 -23.469 -3.732 1.00 53.97 165 HIS A N 1
ATOM 1287 C CA . HIS A 1 165 ? -0.849 -23.238 -2.694 1.00 53.97 165 HIS A CA 1
ATOM 1288 C C . HIS A 1 165 ? -0.593 -23.845 -1.290 1.00 53.97 165 HIS A C 1
ATOM 1290 O O . HIS A 1 165 ? -1.429 -23.695 -0.401 1.00 53.97 165 HIS A O 1
ATOM 1296 N N . GLN A 1 166 ? 0.517 -24.556 -1.077 1.00 46.41 166 GLN A N 1
ATOM 1297 C CA . GLN A 1 166 ? 0.883 -25.204 0.186 1.00 46.41 166 GLN A CA 1
ATOM 1298 C C . GLN A 1 166 ? 1.851 -24.384 1.053 1.00 46.41 166 GLN A C 1
ATOM 1300 O O . GLN A 1 166 ? 1.946 -24.649 2.253 1.00 46.41 166 GLN A O 1
ATOM 1305 N N . SER A 1 167 ? 2.559 -23.391 0.498 1.00 51.50 167 SER A N 1
ATOM 1306 C CA . SER A 1 167 ? 3.371 -22.483 1.319 1.00 51.50 167 SER A CA 1
ATOM 1307 C C . SER A 1 167 ? 2.498 -21.352 1.884 1.00 51.50 167 SER A C 1
ATOM 1309 O O . SER A 1 167 ? 1.643 -20.819 1.172 1.00 51.50 167 SER A O 1
ATOM 1311 N N . PRO A 1 168 ? 2.640 -20.980 3.171 1.00 60.41 168 PRO A N 1
ATOM 1312 C CA . PRO A 1 168 ? 1.891 -19.859 3.718 1.00 60.41 168 PRO A CA 1
ATOM 1313 C C . PRO A 1 168 ? 2.289 -18.588 2.963 1.00 60.41 168 PRO A C 1
ATOM 1315 O O . PRO A 1 168 ? 3.439 -18.161 3.039 1.00 60.41 168 PRO A O 1
ATOM 1318 N N . THR A 1 169 ? 1.327 -17.990 2.253 1.00 71.50 169 THR A N 1
ATOM 1319 C CA . THR A 1 169 ? 1.507 -16.721 1.532 1.00 71.50 169 THR A CA 1
ATOM 1320 C C . THR A 1 169 ? 2.196 -15.702 2.433 1.00 71.50 169 THR A C 1
ATOM 1322 O O . THR A 1 169 ? 1.810 -15.551 3.603 1.00 71.50 169 THR A O 1
ATOM 1325 N N . THR A 1 170 ? 3.180 -14.984 1.895 1.00 86.44 170 THR A N 1
ATOM 1326 C CA . THR A 1 170 ? 3.943 -14.006 2.668 1.00 86.44 170 THR A CA 1
ATOM 1327 C C . THR A 1 170 ? 3.017 -12.967 3.316 1.00 86.44 170 THR A C 1
ATOM 1329 O O . THR A 1 170 ? 1.999 -12.584 2.735 1.00 86.44 170 THR A O 1
ATOM 1332 N N . PRO A 1 171 ? 3.333 -12.480 4.531 1.00 89.69 171 PRO A N 1
ATOM 1333 C CA . PRO A 1 171 ? 2.533 -11.448 5.192 1.00 89.69 171 PRO A CA 1
ATOM 1334 C C . PRO A 1 171 ? 2.330 -10.198 4.325 1.00 89.69 171 PRO A C 1
ATOM 1336 O O . PRO A 1 171 ? 1.236 -9.645 4.313 1.00 89.69 171 PRO A O 1
ATOM 1339 N N . ALA A 1 172 ? 3.343 -9.818 3.537 1.00 91.81 172 ALA A N 1
ATOM 1340 C CA . ALA A 1 172 ? 3.239 -8.738 2.559 1.00 91.81 172 ALA A CA 1
ATOM 1341 C C . ALA A 1 172 ? 2.164 -9.023 1.494 1.00 91.81 172 ALA A C 1
ATOM 1343 O O . ALA A 1 172 ? 1.349 -8.157 1.190 1.00 91.81 172 ALA A O 1
ATOM 1344 N N . PHE A 1 173 ? 2.108 -10.249 0.965 1.00 92.19 173 PHE A N 1
ATOM 1345 C CA . PHE A 1 173 ? 1.080 -10.636 0.000 1.00 92.19 173 PHE A CA 1
ATOM 1346 C C . PHE A 1 173 ? -0.323 -10.535 0.606 1.00 92.19 173 PHE A C 1
ATOM 1348 O O . PHE A 1 173 ? -1.204 -9.934 -0.001 1.00 92.19 173 PHE A O 1
ATOM 1355 N N . LYS A 1 174 ? -0.518 -11.039 1.832 1.00 91.56 174 LYS A N 1
ATOM 1356 C CA . LYS A 1 174 ? -1.814 -10.945 2.525 1.00 91.56 174 LYS A CA 1
ATOM 1357 C C . LYS A 1 174 ? -2.257 -9.500 2.741 1.00 91.56 174 LYS A C 1
ATOM 1359 O O . LYS A 1 174 ? -3.417 -9.178 2.515 1.00 91.56 174 LYS A O 1
ATOM 1364 N N . SER A 1 175 ? -1.344 -8.620 3.149 1.00 93.25 175 SER A N 1
ATOM 1365 C CA . SER A 1 175 ? -1.664 -7.198 3.304 1.00 93.25 175 SER A CA 1
ATOM 1366 C C . SER A 1 175 ? -1.976 -6.525 1.964 1.00 93.25 175 SER A C 1
ATOM 1368 O O . SER A 1 175 ? -2.875 -5.692 1.907 1.00 93.25 175 SER A O 1
ATOM 1370 N N . LEU A 1 176 ? -1.282 -6.887 0.880 1.00 93.94 176 LEU A N 1
ATOM 1371 C CA . LEU A 1 176 ? -1.564 -6.364 -0.462 1.00 93.94 176 LEU A CA 1
ATOM 1372 C C . LEU A 1 176 ? -2.937 -6.820 -0.979 1.00 93.94 176 LEU A C 1
ATOM 1374 O O . LEU A 1 176 ? -3.687 -6.016 -1.531 1.00 93.94 176 LEU A O 1
ATOM 1378 N N . GLU A 1 177 ? -3.281 -8.087 -0.756 1.00 91.88 177 GLU A N 1
ATOM 1379 C CA . GLU A 1 177 ? -4.600 -8.640 -1.061 1.00 91.88 177 GLU A CA 1
ATOM 1380 C C . GLU A 1 177 ? -5.696 -7.944 -0.250 1.00 91.88 177 GLU A C 1
ATOM 1382 O O . GLU A 1 177 ? -6.703 -7.514 -0.811 1.00 91.88 177 GLU A O 1
ATOM 1387 N N . ALA A 1 178 ? -5.465 -7.723 1.044 1.00 93.06 178 ALA A N 1
ATOM 1388 C CA . ALA A 1 178 ? -6.386 -6.965 1.873 1.00 93.06 178 ALA A CA 1
ATOM 1389 C C . ALA A 1 178 ? -6.612 -5.546 1.322 1.00 93.06 178 ALA A C 1
ATOM 1391 O O . ALA A 1 178 ? -7.749 -5.082 1.309 1.00 93.06 178 ALA A O 1
ATOM 1392 N N . PHE A 1 179 ? -5.573 -4.849 0.835 1.00 92.44 179 PHE A N 1
ATOM 1393 C CA . PHE A 1 179 ? -5.733 -3.515 0.232 1.00 92.44 179 PHE A CA 1
ATOM 1394 C C . PHE A 1 179 ? -6.595 -3.544 -1.029 1.00 92.44 179 PHE A C 1
ATOM 1396 O O . PHE A 1 179 ? -7.409 -2.645 -1.246 1.00 92.44 179 PHE A O 1
ATOM 1403 N N . PHE A 1 180 ? -6.446 -4.589 -1.842 1.00 90.19 180 PHE A N 1
ATOM 1404 C CA . PHE A 1 180 ? -7.296 -4.791 -3.006 1.00 90.19 180 PHE A CA 1
ATOM 1405 C C . PHE A 1 180 ? -8.763 -4.982 -2.597 1.00 90.19 180 PHE A C 1
ATOM 1407 O O . PHE A 1 180 ? -9.635 -4.281 -3.109 1.00 90.19 180 PHE A O 1
ATOM 1414 N N . ILE A 1 181 ? -9.033 -5.865 -1.629 1.00 91.06 181 ILE A N 1
ATOM 1415 C CA . ILE A 1 181 ? -10.390 -6.132 -1.120 1.00 91.06 181 ILE A CA 1
ATOM 1416 C C . ILE A 1 181 ? -10.994 -4.865 -0.500 1.00 91.06 181 ILE A C 1
ATOM 1418 O O . ILE A 1 181 ? -12.145 -4.532 -0.764 1.00 91.06 181 ILE A O 1
ATOM 1422 N N . TYR A 1 182 ? -10.202 -4.114 0.261 1.00 91.31 182 TYR A N 1
ATOM 1423 C CA . TYR A 1 182 ? -10.593 -2.832 0.838 1.00 91.31 182 TYR A CA 1
ATOM 1424 C C . TYR A 1 182 ? -10.976 -1.797 -0.228 1.00 91.31 182 TYR A C 1
ATOM 1426 O O . TYR A 1 182 ? -12.014 -1.147 -0.115 1.00 91.31 182 TYR A O 1
ATOM 1434 N N . GLY A 1 183 ? -10.184 -1.675 -1.299 1.00 88.38 183 GLY A N 1
ATOM 1435 C CA . GLY A 1 183 ? -10.511 -0.804 -2.428 1.00 88.38 183 GLY A CA 1
ATOM 1436 C C . GLY A 1 183 ? -11.844 -1.180 -3.082 1.00 88.38 183 GLY A C 1
ATOM 1437 O O . GLY A 1 183 ? -12.662 -0.301 -3.344 1.00 88.38 183 GLY A O 1
ATOM 1438 N N . ARG A 1 184 ? -12.098 -2.483 -3.273 1.00 85.75 184 ARG A N 1
ATOM 1439 C CA . ARG A 1 184 ? -13.374 -2.993 -3.807 1.00 85.75 184 ARG A CA 1
ATOM 1440 C C . ARG A 1 184 ? -14.554 -2.703 -2.892 1.00 85.75 184 ARG A C 1
ATOM 1442 O O . ARG A 1 184 ? -15.591 -2.258 -3.373 1.00 85.75 184 ARG A O 1
ATOM 1449 N N . LEU A 1 185 ? -14.380 -2.912 -1.590 1.00 88.12 185 LEU A N 1
ATOM 1450 C CA . LEU A 1 185 ? -15.393 -2.612 -0.583 1.00 88.12 185 LEU A CA 1
ATOM 1451 C C . LEU A 1 185 ? -15.804 -1.133 -0.637 1.00 88.12 185 LEU A C 1
ATOM 1453 O O . LEU A 1 185 ? -16.991 -0.819 -0.609 1.00 88.12 185 LEU A O 1
ATOM 1457 N N . TYR A 1 186 ? -14.829 -0.232 -0.765 1.00 86.75 186 TYR A N 1
ATOM 1458 C CA . TYR A 1 186 ? -15.067 1.205 -0.885 1.00 86.75 186 TYR A CA 1
ATOM 1459 C C . TYR A 1 186 ? -15.768 1.601 -2.183 1.00 86.75 186 TYR A C 1
ATOM 1461 O O . TYR A 1 186 ? -16.689 2.411 -2.154 1.00 86.75 186 TYR A O 1
ATOM 1469 N N . GLU A 1 187 ? -15.349 1.051 -3.322 1.00 82.69 187 GLU A N 1
ATOM 1470 C CA . GLU A 1 187 ? -16.013 1.303 -4.606 1.00 82.69 187 GLU A CA 1
ATOM 1471 C C . GLU A 1 187 ? -17.461 0.832 -4.586 1.00 82.69 187 GLU A C 1
ATOM 1473 O O . GLU A 1 187 ? -18.351 1.551 -5.040 1.00 82.69 187 GLU A O 1
ATOM 1478 N N . PHE A 1 188 ? -17.692 -0.355 -4.026 1.00 82.25 188 PHE A N 1
ATOM 1479 C CA . PHE A 1 188 ? -19.026 -0.895 -3.852 1.00 82.25 188 PHE A CA 1
ATOM 1480 C C . PHE A 1 188 ? -19.865 0.024 -2.964 1.00 82.25 188 PHE A C 1
ATOM 1482 O O . PHE A 1 188 ? -20.918 0.490 -3.394 1.00 82.25 188 PHE A O 1
ATOM 1489 N N . TRP A 1 189 ? -19.365 0.383 -1.780 1.00 84.19 189 TRP A N 1
ATOM 1490 C CA . TRP A 1 189 ? -20.033 1.336 -0.893 1.00 84.19 189 TRP A CA 1
ATOM 1491 C C . TRP A 1 189 ? -20.356 2.668 -1.592 1.00 84.19 189 TRP A C 1
ATOM 1493 O O . TRP A 1 189 ? -21.461 3.199 -1.460 1.00 84.19 189 TRP A O 1
ATOM 1503 N N . TRP A 1 190 ? -19.425 3.184 -2.397 1.00 81.38 190 TRP A N 1
ATOM 1504 C CA . TRP A 1 190 ? -19.623 4.418 -3.152 1.00 81.38 190 TRP A CA 1
ATOM 1505 C C . TRP A 1 190 ? -20.686 4.273 -4.249 1.00 81.38 190 TRP A C 1
ATOM 1507 O O . TRP A 1 190 ? -21.496 5.179 -4.446 1.00 81.38 190 TRP A O 1
ATOM 1517 N N . SER A 1 191 ? -20.729 3.126 -4.935 1.00 78.62 191 SER A N 1
ATOM 1518 C CA . SER A 1 191 ? -21.712 2.834 -5.990 1.00 78.62 191 SER A CA 1
ATOM 1519 C C . SER A 1 191 ? -23.155 2.792 -5.480 1.00 78.62 191 SER A C 1
ATOM 1521 O O . SER A 1 191 ? -24.081 3.108 -6.223 1.00 78.62 191 SER A O 1
ATOM 1523 N N . LEU A 1 192 ? -23.338 2.477 -4.197 1.00 72.62 192 LEU A N 1
ATOM 1524 C CA . LEU A 1 192 ? -24.638 2.437 -3.533 1.00 72.62 192 LEU A CA 1
ATOM 1525 C C . LEU A 1 192 ? -25.182 3.836 -3.182 1.00 72.62 192 LEU A C 1
ATOM 1527 O O . LEU A 1 192 ? -26.375 4.001 -2.946 1.00 72.62 192 LEU A O 1
ATOM 1531 N N . SER A 1 193 ? -24.326 4.863 -3.165 1.00 66.00 193 SER A N 1
ATOM 1532 C CA . SER A 1 193 ? -24.654 6.189 -2.619 1.00 66.00 193 SER A CA 1
ATOM 1533 C C . SER A 1 193 ? -25.195 7.211 -3.647 1.00 66.00 193 SER A C 1
ATOM 1535 O O . SER A 1 193 ? -25.489 8.346 -3.269 1.00 66.00 193 SER A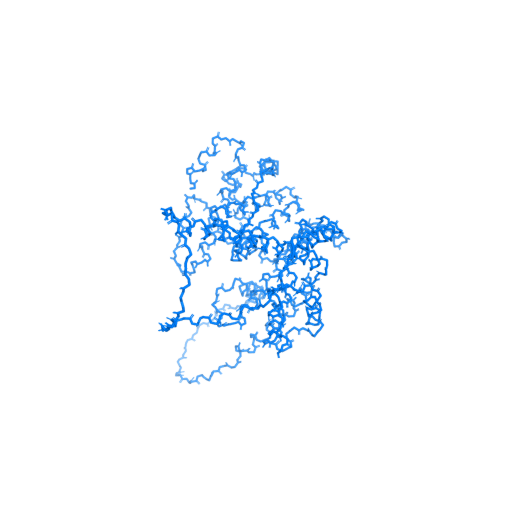 O 1
ATOM 1537 N N . GLY A 1 194 ? -25.365 6.861 -4.935 1.00 56.75 194 GLY A N 1
ATOM 1538 C CA . GLY A 1 194 ? -25.948 7.755 -5.959 1.00 56.75 194 GLY A CA 1
ATOM 1539 C C . GLY A 1 194 ? -25.875 7.224 -7.406 1.00 56.75 194 GLY A C 1
ATOM 1540 O O . GLY A 1 194 ? -25.233 6.200 -7.632 1.00 56.75 194 GLY A O 1
ATOM 1541 N N . PRO A 1 195 ? -26.513 7.886 -8.405 1.00 43.88 195 PRO A N 1
ATOM 1542 C CA . PRO A 1 195 ? -26.460 7.457 -9.805 1.00 43.88 195 PRO A CA 1
ATOM 1543 C C . PRO A 1 195 ? -25.007 7.513 -10.283 1.00 43.88 195 PRO A C 1
ATOM 1545 O O . PRO A 1 195 ? -24.424 8.586 -10.434 1.00 43.88 195 PRO A O 1
ATOM 1548 N N . CYS A 1 196 ? -24.405 6.337 -10.436 1.00 40.47 196 CYS A N 1
ATOM 1549 C CA . CYS A 1 196 ? -22.997 6.181 -10.761 1.00 40.47 196 CYS A CA 1
ATOM 1550 C C . CYS A 1 196 ? -22.675 6.918 -12.077 1.00 40.47 196 CYS A C 1
ATOM 1552 O O . CYS A 1 196 ? -23.365 6.693 -13.074 1.00 40.47 196 CYS A O 1
ATOM 1554 N N . PRO A 1 197 ? -21.630 7.763 -12.139 1.00 40.03 197 PRO A N 1
ATOM 1555 C CA . PRO A 1 197 ? -21.057 8.136 -13.421 1.00 40.03 197 PRO A CA 1
ATOM 1556 C C . PRO A 1 197 ? -20.557 6.853 -14.095 1.00 40.03 197 PRO A C 1
ATOM 1558 O O . PRO A 1 197 ? -19.853 6.067 -13.462 1.00 40.03 197 PRO A O 1
ATOM 1561 N N . GLU A 1 198 ? -20.840 6.667 -15.386 1.00 43.19 198 GLU A N 1
ATOM 1562 C CA . GLU A 1 198 ? -20.400 5.533 -16.235 1.00 43.19 198 GLU A CA 1
ATOM 1563 C C . GLU A 1 198 ? -18.861 5.317 -16.283 1.00 43.19 198 GLU A C 1
ATOM 1565 O O . GLU A 1 198 ? -18.348 4.440 -16.976 1.00 43.19 198 GLU A O 1
ATOM 1570 N N . SER A 1 199 ? -18.107 6.119 -15.529 1.00 47.06 199 SER A N 1
ATOM 1571 C CA . SER A 1 199 ? -16.655 6.122 -15.384 1.00 47.06 199 SER A CA 1
ATOM 1572 C C . SER A 1 199 ? -16.126 5.245 -14.234 1.00 47.06 199 SER A C 1
ATOM 1574 O O . SER A 1 199 ? -14.916 5.249 -13.994 1.00 47.06 199 SER A O 1
ATOM 1576 N N . SER A 1 200 ? -16.962 4.502 -13.498 1.00 41.16 200 SER A N 1
ATOM 1577 C CA . SER A 1 200 ? -16.455 3.580 -12.472 1.00 41.16 200 SER A CA 1
ATOM 1578 C C . SER A 1 200 ? -15.615 2.466 -13.121 1.00 41.16 200 SER A C 1
ATOM 1580 O O . SER A 1 200 ? -16.070 1.672 -13.946 1.00 41.16 200 SER A O 1
ATOM 1582 N N . ILE A 1 201 ? -14.328 2.451 -12.764 1.00 48.47 201 ILE A N 1
ATOM 1583 C CA . ILE A 1 201 ? -13.233 1.739 -13.448 1.00 48.47 201 ILE A CA 1
ATOM 1584 C C . ILE A 1 201 ? -13.475 0.222 -13.562 1.00 48.47 201 ILE A C 1
ATOM 1586 O O . ILE A 1 201 ? -12.967 -0.420 -14.483 1.00 48.47 201 ILE A O 1
ATOM 1590 N N . TRP A 1 202 ? -14.313 -0.350 -12.698 1.00 46.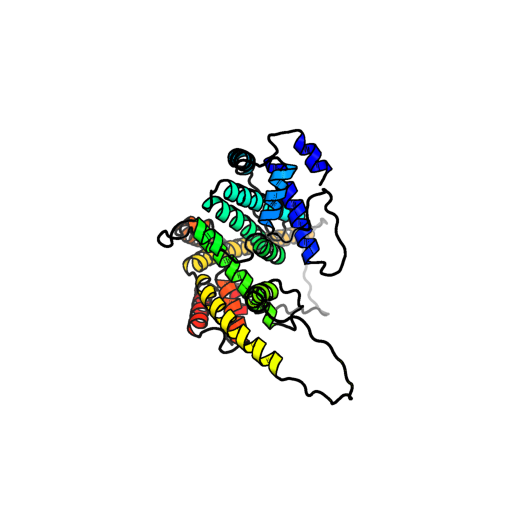09 202 TRP A N 1
ATOM 1591 C CA . TRP A 1 202 ? -14.540 -1.790 -12.626 1.00 46.09 202 TRP A CA 1
ATOM 1592 C C . TRP A 1 202 ? -15.850 -2.300 -13.232 1.00 46.09 202 TRP A C 1
ATOM 1594 O O . TRP A 1 202 ? -15.926 -3.494 -13.521 1.00 46.09 202 TRP A O 1
ATOM 1604 N N . VAL A 1 203 ? -16.810 -1.431 -13.584 1.00 39.00 203 VAL A N 1
ATOM 1605 C CA . VAL A 1 203 ? -17.961 -1.836 -14.428 1.00 39.00 203 VAL A CA 1
ATOM 1606 C C . VAL A 1 203 ? -17.475 -2.312 -15.810 1.00 39.00 203 VAL A C 1
ATOM 1608 O O . VAL A 1 203 ? -18.087 -3.170 -16.456 1.00 39.00 203 VAL A O 1
ATOM 1611 N N . ARG A 1 204 ? -16.302 -1.824 -16.241 1.00 38.78 204 ARG A N 1
ATOM 1612 C CA . ARG A 1 204 ? -15.653 -2.200 -17.503 1.00 38.78 204 ARG A CA 1
ATOM 1613 C C . ARG A 1 204 ? -14.962 -3.574 -17.451 1.00 38.78 204 ARG A C 1
ATOM 1615 O O . ARG A 1 204 ? -14.885 -4.245 -18.480 1.00 38.78 204 ARG A O 1
ATOM 1622 N N . ALA A 1 205 ? -14.501 -4.020 -16.277 1.00 38.22 205 ALA A N 1
ATOM 1623 C CA . ALA A 1 205 ? -13.875 -5.336 -16.111 1.00 38.22 205 ALA A CA 1
ATOM 1624 C C . ALA A 1 205 ? -14.903 -6.477 -16.218 1.00 38.22 205 ALA A C 1
ATOM 1626 O O . ALA A 1 205 ? -14.617 -7.500 -16.841 1.00 38.22 205 ALA A O 1
ATOM 1627 N N . ALA A 1 206 ? -16.120 -6.266 -15.703 1.00 36.78 206 ALA A N 1
ATOM 1628 C CA . ALA A 1 206 ? -17.238 -7.191 -15.883 1.00 36.78 206 ALA A CA 1
ATOM 1629 C C . ALA A 1 206 ? -17.672 -7.273 -17.361 1.00 36.78 206 ALA A C 1
ATOM 1631 O O . ALA A 1 206 ? -17.783 -8.366 -17.913 1.00 36.78 206 ALA A O 1
ATOM 1632 N N . HIS A 1 207 ? -17.786 -6.130 -18.055 1.00 35.06 207 HIS A N 1
ATOM 1633 C CA . HIS A 1 207 ? -18.162 -6.088 -19.479 1.00 35.06 207 HIS A CA 1
ATOM 1634 C C . HIS A 1 207 ? -17.182 -6.818 -20.409 1.00 35.06 207 HIS A C 1
ATOM 1636 O O . HIS A 1 207 ? -17.602 -7.406 -21.407 1.00 35.06 207 HIS A O 1
ATOM 1642 N N . ARG A 1 208 ? -15.879 -6.814 -20.098 1.00 35.12 208 ARG A N 1
ATOM 1643 C CA . ARG A 1 208 ? -14.873 -7.523 -20.907 1.00 35.12 208 ARG A CA 1
ATOM 1644 C C . ARG A 1 208 ? -14.931 -9.046 -20.710 1.00 35.12 208 ARG A C 1
ATOM 1646 O O . ARG A 1 208 ? -14.549 -9.784 -21.611 1.00 35.12 208 ARG A O 1
ATOM 1653 N N . ARG A 1 209 ? -15.448 -9.522 -19.570 1.00 35.56 209 ARG A N 1
ATOM 1654 C CA . ARG A 1 209 ? -15.624 -10.957 -19.289 1.00 35.56 209 ARG A CA 1
ATOM 1655 C C . ARG A 1 209 ? -16.847 -11.544 -20.007 1.00 35.56 209 ARG A C 1
ATOM 1657 O O . ARG A 1 209 ? -16.785 -12.681 -20.459 1.00 35.56 209 ARG A O 1
ATOM 1664 N N . THR A 1 210 ? -17.921 -10.768 -20.181 1.00 33.56 210 THR A N 1
ATOM 1665 C CA . THR A 1 210 ? -19.164 -11.234 -20.834 1.00 33.56 210 THR A CA 1
ATOM 1666 C C . THR A 1 210 ? -19.150 -11.113 -22.363 1.00 33.56 210 THR A C 1
ATOM 1668 O O . THR A 1 210 ? -19.867 -11.838 -23.041 1.00 33.56 210 THR A O 1
ATOM 1671 N N . THR A 1 211 ? -18.323 -10.238 -22.942 1.00 31.30 211 THR A N 1
ATOM 1672 C CA . THR A 1 211 ? -18.311 -9.983 -24.401 1.00 31.30 211 THR A CA 1
ATOM 1673 C C . THR A 1 211 ? -17.431 -10.944 -25.212 1.00 31.30 211 THR A C 1
ATOM 1675 O O . THR A 1 211 ? -17.395 -10.858 -26.436 1.00 31.30 211 THR A O 1
ATOM 1678 N N . SER A 1 212 ? -16.753 -11.898 -24.565 1.00 31.41 212 SER A N 1
ATOM 1679 C CA . SER A 1 212 ? -15.799 -12.811 -25.217 1.00 31.41 212 SER A CA 1
ATOM 1680 C C . SER A 1 212 ? -16.407 -14.121 -25.753 1.00 31.41 212 SER A C 1
ATOM 1682 O O . SER A 1 212 ? -15.658 -14.933 -26.297 1.00 31.41 212 SER A O 1
ATOM 1684 N N . VAL A 1 213 ? -17.718 -14.367 -25.605 1.00 34.22 213 VAL A N 1
ATOM 1685 C CA . VAL A 1 213 ? -18.331 -15.672 -25.958 1.00 34.22 213 VAL A CA 1
ATOM 1686 C C . VAL A 1 213 ? -19.383 -15.612 -27.080 1.00 34.22 213 VAL A C 1
ATOM 1688 O O . VAL A 1 213 ? -19.631 -16.636 -27.707 1.00 34.22 213 VAL A O 1
ATOM 1691 N N . GLU A 1 214 ? -19.923 -14.451 -27.460 1.00 32.16 214 GLU A N 1
ATOM 1692 C CA . GLU A 1 214 ? -20.988 -14.378 -28.485 1.00 32.16 214 GLU A CA 1
ATOM 1693 C C . GLU A 1 214 ? -20.732 -13.310 -29.558 1.00 32.16 214 GLU A C 1
ATOM 1695 O O . GLU A 1 214 ? -21.524 -12.400 -29.764 1.00 32.16 214 GLU A O 1
ATOM 1700 N N . GLN A 1 215 ? -19.623 -13.420 -30.291 1.00 30.33 215 GLN A N 1
ATOM 1701 C CA . GLN A 1 215 ? -19.507 -12.791 -31.616 1.00 30.33 215 GLN A CA 1
ATOM 1702 C C . GLN A 1 215 ? -18.830 -13.741 -32.603 1.00 30.33 215 GLN A C 1
ATOM 1704 O O . GLN A 1 215 ? -17.710 -13.538 -33.060 1.00 30.33 215 GLN A O 1
ATOM 1709 N N . SER A 1 216 ? -19.537 -14.814 -32.944 1.00 35.41 216 SER A N 1
ATOM 1710 C CA . SER A 1 216 ? -19.296 -15.549 -34.182 1.00 35.41 216 SER A CA 1
ATOM 1711 C C . SER A 1 216 ? -20.611 -16.151 -34.643 1.00 35.41 216 SER A C 1
ATOM 1713 O O . SER A 1 216 ? -20.944 -17.269 -34.265 1.00 35.41 216 SER A O 1
ATOM 1715 N N . GLN A 1 217 ? -21.366 -15.350 -35.396 1.00 33.03 217 GLN A N 1
ATOM 1716 C CA . GLN A 1 217 ? -22.298 -15.716 -36.472 1.00 33.03 217 GLN A CA 1
ATOM 1717 C C . GLN A 1 217 ? -23.343 -14.605 -36.605 1.00 33.03 217 GLN A C 1
ATOM 1719 O O . GLN A 1 217 ? -24.207 -14.456 -35.753 1.00 33.03 217 GLN A O 1
ATOM 1724 N N . GLN A 1 218 ? -23.253 -13.819 -37.679 1.00 26.39 218 GLN A N 1
ATOM 1725 C CA . GLN A 1 218 ? -24.238 -13.829 -38.768 1.00 26.39 218 GLN A CA 1
ATOM 1726 C C . GLN A 1 218 ? -24.104 -12.536 -39.588 1.00 26.39 218 GLN A C 1
ATOM 1728 O O . GLN A 1 218 ? -24.439 -11.444 -39.141 1.00 26.39 218 GLN A O 1
ATOM 1733 N N . LEU A 1 219 ? -23.559 -12.698 -40.794 1.00 29.39 219 LEU A N 1
ATOM 1734 C CA . LEU A 1 219 ? -23.510 -11.694 -41.852 1.00 29.39 219 LEU A CA 1
ATOM 1735 C C . LEU A 1 219 ? -24.890 -11.554 -42.513 1.00 29.39 219 LEU A C 1
ATOM 1737 O O . LEU A 1 219 ? -25.524 -12.557 -42.835 1.00 29.39 219 LEU A O 1
ATOM 1741 N N . ASP A 1 220 ? -25.267 -10.294 -42.720 1.00 27.44 220 ASP A N 1
ATOM 1742 C CA . ASP A 1 220 ? -26.018 -9.709 -43.833 1.00 27.44 220 ASP A CA 1
ATOM 1743 C C . ASP A 1 220 ? -27.283 -10.400 -44.369 1.00 27.44 220 ASP A C 1
ATOM 1745 O O . ASP A 1 220 ? -27.239 -11.403 -45.077 1.00 27.44 220 ASP A O 1
ATOM 1749 N N . ASN A 1 221 ? -28.416 -9.709 -44.198 1.00 25.64 221 ASN A N 1
ATOM 1750 C CA . ASN A 1 221 ? -29.261 -9.339 -45.336 1.00 25.64 221 ASN A CA 1
ATOM 1751 C C . ASN A 1 221 ? -30.136 -8.120 -45.001 1.00 25.64 221 ASN A C 1
ATOM 1753 O O . ASN A 1 221 ? -30.869 -8.106 -44.015 1.00 25.64 221 ASN A O 1
ATOM 1757 N N . VAL A 1 222 ? -30.052 -7.104 -45.861 1.00 27.31 222 VAL A N 1
ATOM 1758 C CA . VAL A 1 222 ? -30.844 -5.869 -45.842 1.00 27.31 222 VAL A CA 1
ATOM 1759 C C . VAL A 1 222 ? -31.967 -5.983 -46.872 1.00 27.31 222 VAL A C 1
ATOM 1761 O O . VAL A 1 222 ? -31.699 -6.288 -48.031 1.00 27.31 222 VAL A O 1
ATOM 1764 N N . SER A 1 223 ? -33.199 -5.645 -46.483 1.00 29.17 223 SER A N 1
ATOM 1765 C CA . SER A 1 223 ? -34.152 -4.935 -47.350 1.00 29.17 223 SER A CA 1
ATOM 1766 C C . SER A 1 223 ? -35.212 -4.216 -46.495 1.00 29.17 223 SER A C 1
ATOM 1768 O O . SER A 1 223 ? -35.571 -4.749 -45.443 1.00 29.17 223 SER A O 1
ATOM 1770 N N . PRO A 1 224 ? -35.704 -3.026 -46.901 1.00 40.44 224 PRO A N 1
ATOM 1771 C CA . PRO A 1 224 ? -36.531 -2.161 -46.064 1.00 40.44 224 PRO A CA 1
ATOM 1772 C C . PRO A 1 224 ? -38.021 -2.265 -46.415 1.00 40.44 224 PRO A C 1
ATOM 1774 O O . PRO A 1 224 ? -38.353 -2.432 -47.584 1.00 40.44 224 PRO A O 1
ATOM 1777 N N . GLU A 1 225 ? -38.913 -2.075 -45.440 1.00 29.02 225 GLU A N 1
ATOM 1778 C CA . GLU A 1 225 ? -40.204 -1.418 -45.694 1.00 29.02 225 GLU A CA 1
ATOM 1779 C C . GLU A 1 225 ? -40.845 -0.868 -44.408 1.00 29.02 225 GLU A C 1
ATOM 1781 O O . GLU A 1 225 ? -40.693 -1.412 -43.315 1.00 29.02 225 GLU A O 1
ATOM 1786 N N . GLU A 1 226 ? -41.492 0.283 -44.582 1.00 32.25 226 GLU A N 1
ATOM 1787 C CA . GLU A 1 226 ? -42.066 1.208 -43.602 1.00 32.25 226 GLU A CA 1
ATOM 1788 C C . GLU A 1 226 ? -43.293 0.650 -42.860 1.00 32.25 226 GLU A C 1
ATOM 1790 O O . GLU A 1 226 ? -44.137 0.042 -43.508 1.00 32.25 226 GLU A O 1
ATOM 1795 N N . THR A 1 227 ? -43.490 0.970 -41.566 1.00 29.83 227 THR A N 1
ATOM 1796 C CA . THR A 1 227 ? -44.720 1.640 -41.050 1.00 29.83 227 THR A CA 1
ATOM 1797 C C . THR A 1 227 ? -44.602 2.070 -39.566 1.00 29.83 227 THR A C 1
ATOM 1799 O O . THR A 1 227 ? -44.286 1.253 -38.711 1.00 29.83 227 THR A O 1
ATOM 1802 N N . ASP A 1 228 ? -44.903 3.352 -39.315 1.00 30.97 228 ASP A N 1
ATOM 1803 C CA . ASP A 1 228 ? -45.419 4.089 -38.129 1.00 30.97 228 ASP A CA 1
ATOM 1804 C C . ASP A 1 228 ? -45.078 3.758 -36.642 1.00 30.97 228 ASP A C 1
ATOM 1806 O O . ASP A 1 228 ? -44.968 2.603 -36.230 1.00 30.97 228 ASP A O 1
ATOM 1810 N N . PRO A 1 229 ? -45.015 4.794 -35.763 1.00 36.00 229 PRO A N 1
ATOM 1811 C CA . PRO A 1 229 ? -44.537 4.687 -34.391 1.00 36.00 229 PRO A CA 1
ATOM 1812 C C . PRO A 1 229 ? -45.666 4.295 -33.431 1.00 36.00 229 PRO A C 1
ATOM 1814 O O . PRO A 1 229 ? -46.685 4.979 -33.316 1.00 36.00 229 PRO A O 1
ATOM 1817 N N . LYS A 1 230 ? -45.467 3.226 -32.655 1.00 29.03 230 LYS A N 1
ATOM 1818 C CA . LYS A 1 230 ? -46.349 2.886 -31.533 1.00 29.03 230 LYS A CA 1
ATOM 1819 C C . LYS A 1 230 ? -45.572 2.953 -30.225 1.00 29.03 230 LYS A C 1
ATOM 1821 O O . LYS A 1 230 ? -44.528 2.332 -30.082 1.00 29.03 230 LYS A O 1
ATOM 1826 N N . ALA A 1 231 ? -46.105 3.756 -29.308 1.00 40.56 231 ALA A N 1
ATOM 1827 C CA . ALA A 1 231 ? -45.558 4.078 -27.998 1.00 40.56 231 ALA A CA 1
ATOM 1828 C C . ALA A 1 231 ? -45.055 2.843 -27.231 1.00 40.56 231 ALA A C 1
ATOM 1830 O O . ALA A 1 231 ? -45.840 1.967 -26.862 1.00 40.56 231 ALA A O 1
ATOM 1831 N N . SER A 1 232 ? -43.751 2.815 -26.960 1.00 31.09 232 SER A N 1
ATOM 1832 C CA . SER A 1 232 ? -43.118 1.824 -26.096 1.00 31.09 232 SER A CA 1
ATOM 1833 C C . SER A 1 232 ? -43.346 2.196 -24.632 1.00 31.09 232 SER A C 1
ATOM 1835 O O . SER A 1 232 ? -42.976 3.278 -24.176 1.00 31.09 232 SER A O 1
ATOM 1837 N N . GLN A 1 233 ? -43.981 1.282 -23.905 1.00 35.69 233 GLN A N 1
ATOM 1838 C CA . GLN A 1 233 ? -44.002 1.234 -22.444 1.00 35.69 233 GLN A CA 1
ATOM 1839 C C . GLN A 1 233 ? -42.561 1.191 -21.892 1.00 35.69 233 GLN A C 1
ATOM 1841 O O . GLN A 1 233 ? -41.668 0.698 -22.586 1.00 35.69 233 GLN A O 1
ATOM 1846 N N . PRO A 1 234 ? -42.309 1.666 -20.660 1.00 32.50 234 PRO A N 1
ATOM 1847 C CA . PRO A 1 234 ? -40.993 1.547 -20.050 1.00 32.50 234 PRO A CA 1
ATOM 1848 C C . PRO A 1 234 ? -40.717 0.073 -19.724 1.00 32.50 234 PRO A C 1
ATOM 1850 O O . PRO A 1 234 ? -41.455 -0.550 -18.960 1.00 32.50 234 PRO A O 1
ATOM 1853 N N . GLU A 1 235 ? -39.674 -0.495 -20.331 1.00 26.98 235 GLU A N 1
ATOM 1854 C CA . GLU A 1 235 ? -39.212 -1.849 -20.028 1.00 26.98 235 GLU A CA 1
ATOM 1855 C C . GLU A 1 235 ? -38.791 -1.972 -18.544 1.00 26.98 235 GLU A C 1
ATOM 1857 O O . GLU A 1 235 ? -37.975 -1.174 -18.078 1.00 26.98 235 GLU A O 1
ATOM 1862 N N . PRO A 1 236 ? -39.277 -2.983 -17.796 1.00 36.28 236 PRO A N 1
ATOM 1863 C CA . PRO A 1 236 ? -38.857 -3.258 -16.418 1.00 36.28 236 PRO A CA 1
ATOM 1864 C C . PRO A 1 236 ? -37.537 -4.052 -16.312 1.00 36.28 236 PRO A C 1
ATOM 1866 O O . PRO A 1 236 ? -37.099 -4.381 -15.212 1.00 36.28 236 PRO A O 1
ATOM 1869 N N . SER A 1 237 ? -36.900 -4.388 -17.435 1.00 35.09 237 SER A N 1
ATOM 1870 C CA . SER A 1 237 ? -35.774 -5.332 -17.524 1.00 35.09 237 SER A CA 1
ATOM 1871 C C . SER A 1 237 ? -34.446 -4.786 -16.987 1.00 35.09 237 SER A C 1
ATOM 1873 O O . SER A 1 237 ? -33.678 -5.545 -16.399 1.00 35.09 237 SER A O 1
ATOM 1875 N N . ARG A 1 238 ? -34.180 -3.475 -17.101 1.00 35.31 238 ARG A N 1
ATOM 1876 C CA . ARG A 1 238 ? -32.902 -2.878 -16.652 1.00 35.31 238 ARG A CA 1
ATOM 1877 C C . ARG A 1 238 ? -32.687 -2.930 -15.139 1.00 35.31 238 ARG A C 1
ATOM 1879 O O . ARG A 1 238 ? -31.546 -2.968 -14.694 1.00 35.31 238 ARG A O 1
ATOM 1886 N N . THR A 1 239 ? -33.760 -2.926 -14.354 1.00 35.38 239 THR A N 1
ATOM 1887 C CA . THR A 1 239 ? -33.672 -2.935 -12.887 1.00 35.38 239 THR A CA 1
ATOM 1888 C C . THR A 1 239 ? -33.368 -4.336 -12.356 1.00 35.38 239 THR A C 1
ATOM 1890 O O . THR A 1 239 ? -32.583 -4.470 -11.429 1.00 35.38 239 THR A O 1
ATOM 1893 N N . LEU A 1 240 ? -33.929 -5.379 -12.981 1.00 36.62 240 LEU A N 1
ATOM 1894 C CA . LEU A 1 240 ? -33.745 -6.783 -12.587 1.00 36.62 240 LEU A CA 1
ATOM 1895 C C . LEU A 1 240 ? -32.355 -7.335 -12.946 1.00 36.62 240 LEU A C 1
ATOM 1897 O O . LEU A 1 240 ? -31.779 -8.077 -12.159 1.00 36.62 240 LEU A O 1
ATOM 1901 N N . GLU A 1 241 ? -31.782 -6.962 -14.095 1.00 34.50 241 GLU A N 1
ATOM 1902 C CA . GLU A 1 241 ? -30.414 -7.382 -14.459 1.00 34.50 241 GLU A CA 1
ATOM 1903 C C . GLU A 1 241 ? -29.333 -6.741 -13.578 1.00 34.50 241 GLU A C 1
ATOM 1905 O O . GLU A 1 241 ? -28.317 -7.377 -13.290 1.00 34.50 241 GLU A O 1
ATOM 1910 N N . LEU A 1 242 ? -29.551 -5.496 -13.138 1.00 41.56 242 LEU A N 1
ATOM 1911 C CA . LEU A 1 242 ? -28.660 -4.812 -12.203 1.00 41.56 242 LEU A CA 1
ATOM 1912 C C . LEU A 1 242 ? -28.708 -5.488 -10.821 1.00 41.56 242 LEU A C 1
ATOM 1914 O O . LEU A 1 242 ? -27.663 -5.730 -10.229 1.00 41.56 242 LEU A O 1
ATOM 1918 N N . ASP A 1 243 ? -29.904 -5.860 -10.359 1.00 48.78 243 ASP A N 1
ATOM 1919 C CA . ASP A 1 243 ? -30.146 -6.512 -9.063 1.00 48.78 243 ASP A CA 1
ATOM 1920 C C . ASP A 1 243 ? -29.513 -7.919 -8.990 1.00 48.78 243 ASP A C 1
ATOM 1922 O O . ASP A 1 243 ? -28.843 -8.270 -8.019 1.00 48.78 243 ASP A O 1
ATOM 1926 N N . VAL A 1 244 ? -29.614 -8.712 -10.066 1.00 49.06 244 VAL A N 1
ATOM 1927 C CA . VAL A 1 244 ? -29.029 -10.068 -10.128 1.00 49.06 244 VAL A CA 1
ATOM 1928 C C . VAL A 1 244 ? -27.496 -10.040 -10.240 1.00 49.06 244 VAL A C 1
ATOM 1930 O O . VAL A 1 244 ? -26.826 -10.807 -9.549 1.00 49.06 244 VAL A O 1
ATOM 1933 N N . ARG A 1 245 ? -26.906 -9.137 -11.043 1.00 50.34 245 ARG A N 1
ATOM 1934 C CA . ARG A 1 245 ? -25.432 -9.014 -11.150 1.00 50.34 245 ARG A CA 1
ATOM 1935 C C . ARG A 1 245 ? -24.789 -8.481 -9.869 1.00 50.34 245 ARG A C 1
ATOM 1937 O O . ARG A 1 245 ? -23.721 -8.954 -9.489 1.00 50.34 245 ARG A O 1
ATOM 1944 N N . LEU A 1 246 ? -25.456 -7.551 -9.180 1.00 56.00 246 LEU A N 1
ATOM 1945 C CA . LEU A 1 246 ? -25.035 -7.074 -7.858 1.00 56.00 246 LEU A CA 1
ATOM 1946 C C . LEU A 1 246 ? -25.075 -8.186 -6.799 1.00 56.00 246 LEU A C 1
ATOM 1948 O O . LEU A 1 246 ? -24.305 -8.129 -5.842 1.00 56.00 246 LEU A O 1
ATOM 1952 N N . THR A 1 247 ? -25.925 -9.202 -6.977 1.00 60.12 247 THR A N 1
ATOM 1953 C CA . THR A 1 247 ? -26.060 -10.318 -6.032 1.00 60.12 247 THR A CA 1
ATOM 1954 C C . THR A 1 247 ? -24.866 -11.283 -6.116 1.00 60.12 247 THR A C 1
ATOM 1956 O O . THR A 1 247 ? -24.236 -11.542 -5.096 1.00 60.12 247 THR A O 1
ATOM 1959 N N . GLU A 1 248 ? -24.465 -11.751 -7.306 1.00 65.19 248 GLU A N 1
ATOM 1960 C CA . GLU A 1 248 ? -23.326 -12.688 -7.443 1.00 65.19 248 GLU A CA 1
ATOM 1961 C C . GLU A 1 248 ? -21.960 -12.026 -7.180 1.00 65.19 248 GLU A C 1
ATOM 1963 O O . GLU A 1 248 ? -21.119 -12.570 -6.456 1.00 65.19 248 GLU A O 1
ATOM 1968 N N . GLU A 1 249 ? -21.727 -10.835 -7.745 1.00 65.62 249 GLU A N 1
ATOM 1969 C CA . GLU A 1 249 ? -20.495 -10.069 -7.505 1.00 65.62 249 GLU A CA 1
ATOM 1970 C C . GLU A 1 249 ? -20.424 -9.590 -6.047 1.00 65.62 249 GLU A C 1
ATOM 1972 O O . GLU A 1 249 ? -19.353 -9.605 -5.431 1.00 65.62 249 GLU A O 1
ATOM 1977 N N . GLY A 1 250 ? -21.576 -9.237 -5.470 1.00 69.06 250 GLY A N 1
ATOM 1978 C CA . GLY A 1 250 ? -21.728 -8.892 -4.063 1.00 69.06 250 GLY A CA 1
ATOM 1979 C C . GLY A 1 250 ? -21.371 -10.044 -3.130 1.00 69.06 250 GLY A C 1
ATOM 1980 O O . GLY A 1 250 ? -20.578 -9.856 -2.209 1.00 69.06 250 GLY A O 1
ATOM 1981 N N . GLU A 1 251 ? -21.875 -11.252 -3.389 1.00 74.94 251 GLU A N 1
ATOM 1982 C CA . GLU A 1 251 ? -21.561 -12.449 -2.599 1.00 74.94 251 GLU A CA 1
ATOM 1983 C C . GLU A 1 251 ? -20.072 -12.821 -2.651 1.00 74.94 251 GLU A C 1
ATOM 1985 O O . GLU A 1 251 ? -19.467 -13.142 -1.621 1.00 74.94 251 GLU A O 1
ATOM 1990 N N . GLN A 1 252 ? -19.444 -12.754 -3.830 1.00 78.38 252 GLN A N 1
ATOM 1991 C CA . GLN A 1 252 ? -18.003 -12.997 -3.968 1.00 78.38 252 GLN A CA 1
ATOM 1992 C C . GLN A 1 252 ? -17.182 -11.952 -3.206 1.00 78.38 252 GLN A C 1
ATOM 1994 O O . GLN A 1 252 ? -16.244 -12.301 -2.484 1.00 78.38 252 GLN A O 1
ATOM 1999 N N . MET A 1 253 ? -17.560 -10.677 -3.310 1.00 82.38 253 MET A N 1
ATOM 2000 C CA . MET A 1 253 ? -16.911 -9.589 -2.583 1.00 82.38 253 MET A CA 1
ATOM 2001 C C . MET A 1 253 ? -17.069 -9.744 -1.064 1.00 82.38 253 MET A C 1
ATOM 2003 O O . MET A 1 253 ? -16.098 -9.574 -0.327 1.00 82.38 253 MET A O 1
ATOM 2007 N N . LEU A 1 254 ? -18.257 -10.103 -0.576 1.00 81.06 254 LEU A N 1
ATOM 2008 C CA . LEU A 1 254 ? -18.516 -10.345 0.846 1.00 81.06 254 LEU A CA 1
ATOM 2009 C C . LEU A 1 254 ? -17.685 -11.504 1.390 1.00 81.06 254 LEU A C 1
ATOM 2011 O O . LEU A 1 254 ? -17.122 -11.407 2.481 1.00 81.06 254 LEU A O 1
ATOM 2015 N N . ASN A 1 255 ? -17.557 -12.582 0.615 1.00 83.69 255 ASN A N 1
ATOM 2016 C CA . ASN A 1 255 ? -16.679 -13.686 0.976 1.00 83.69 255 ASN A CA 1
ATOM 2017 C C . ASN A 1 255 ? -15.215 -13.239 1.060 1.00 83.69 255 ASN A C 1
ATOM 2019 O O . ASN A 1 255 ? -14.541 -13.603 2.021 1.00 83.69 255 ASN A O 1
ATOM 2023 N N . ALA A 1 256 ? -14.746 -12.399 0.134 1.00 86.81 256 ALA A N 1
ATOM 2024 C CA . ALA A 1 256 ? -13.406 -11.821 0.205 1.00 86.81 256 ALA A CA 1
ATOM 2025 C C . ALA A 1 256 ? -13.232 -10.891 1.423 1.00 86.81 256 ALA A C 1
ATOM 2027 O O . ALA A 1 256 ? -12.186 -10.905 2.068 1.00 86.81 256 ALA A O 1
ATOM 2028 N N . CYS A 1 257 ? -14.266 -10.139 1.815 1.00 89.81 257 CYS A N 1
ATOM 2029 C CA . CYS A 1 257 ? -14.224 -9.245 2.979 1.00 89.81 257 CYS A CA 1
ATOM 2030 C C . CYS A 1 257 ? -13.957 -9.972 4.306 1.00 89.81 257 CYS A C 1
ATOM 2032 O O . CYS A 1 257 ? -13.517 -9.333 5.261 1.00 89.81 257 CYS A O 1
ATOM 2034 N N . LYS A 1 258 ? -14.152 -11.296 4.383 1.00 89.06 258 LYS A N 1
ATOM 2035 C CA . LYS A 1 258 ? -13.773 -12.089 5.565 1.00 89.06 258 LYS A CA 1
ATOM 2036 C C . LYS A 1 258 ? -12.276 -11.987 5.876 1.00 89.06 258 LYS A C 1
ATOM 2038 O O . LYS A 1 258 ? -11.906 -11.963 7.047 1.00 89.06 258 LYS A O 1
ATOM 2043 N N . GLU A 1 259 ? -11.432 -11.834 4.854 1.00 89.50 259 GLU A N 1
ATOM 2044 C CA . GLU A 1 259 ? -9.980 -11.655 5.004 1.00 89.50 259 GLU A CA 1
ATOM 2045 C C . GLU A 1 259 ? -9.603 -10.297 5.631 1.00 89.50 259 GLU A C 1
ATOM 2047 O O . GLU A 1 259 ? -8.483 -10.124 6.116 1.00 89.50 259 GLU A O 1
ATOM 2052 N N . LEU A 1 260 ? -10.532 -9.330 5.678 1.00 93.00 260 LEU A N 1
ATOM 2053 C CA . LEU A 1 260 ? -10.311 -8.030 6.323 1.00 93.00 260 LEU A CA 1
ATOM 2054 C C . LEU A 1 260 ? -10.415 -8.102 7.854 1.00 93.00 260 LEU A C 1
ATOM 2056 O O . LEU A 1 260 ? -9.907 -7.224 8.558 1.00 93.00 260 LEU A O 1
ATOM 2060 N N . PHE A 1 261 ? -11.043 -9.148 8.398 1.00 92.62 261 PHE A N 1
ATOM 2061 C CA . PHE A 1 261 ? -11.174 -9.322 9.839 1.00 92.62 261 PHE A CA 1
ATOM 2062 C C . PHE A 1 261 ? -9.934 -9.996 10.423 1.00 92.62 261 PHE A C 1
ATOM 2064 O O . PHE A 1 261 ? -9.695 -11.190 10.252 1.00 92.62 261 PHE A O 1
ATOM 2071 N N . SER A 1 262 ? -9.143 -9.239 11.186 1.00 93.56 262 SER A N 1
ATOM 2072 C CA . SER A 1 262 ? -7.968 -9.791 11.856 1.00 93.56 262 SER A CA 1
ATOM 2073 C C . SER A 1 262 ? -7.781 -9.236 13.260 1.00 93.56 262 SER A C 1
ATOM 2075 O O . SER A 1 262 ? -7.352 -8.102 13.457 1.00 93.56 262 SER A O 1
ATOM 2077 N N . GLU A 1 263 ? -8.010 -10.078 14.266 1.00 93.56 263 GLU A N 1
ATOM 2078 C CA . GLU A 1 263 ? -7.848 -9.694 15.672 1.00 93.56 263 GLU A CA 1
ATOM 2079 C C . GLU A 1 263 ? -6.413 -9.240 16.000 1.00 93.56 263 GLU A C 1
ATOM 2081 O O . GLU A 1 263 ? -6.205 -8.308 16.778 1.00 93.56 263 GLU A O 1
ATOM 2086 N N . LYS A 1 264 ? -5.403 -9.851 15.362 1.00 92.88 264 LYS A N 1
ATOM 2087 C CA . LYS A 1 264 ? -3.996 -9.462 15.544 1.00 92.88 264 LYS A CA 1
ATOM 2088 C C . LYS A 1 264 ? -3.725 -8.047 15.025 1.00 92.88 264 LYS A C 1
ATOM 2090 O O . LYS A 1 264 ? -3.063 -7.280 15.722 1.00 92.88 264 LYS A O 1
ATOM 2095 N N . HIS A 1 265 ? -4.247 -7.700 13.845 1.00 94.19 265 HIS A N 1
ATOM 2096 C CA . HIS A 1 265 ? -4.119 -6.349 13.290 1.00 94.19 265 HIS A CA 1
ATOM 2097 C C . HIS A 1 265 ? -4.915 -5.342 14.129 1.00 94.19 265 HIS A C 1
ATOM 2099 O O . HIS A 1 265 ? -4.353 -4.328 14.537 1.00 94.19 265 HIS A O 1
ATOM 2105 N N . ALA A 1 266 ? -6.158 -5.667 14.503 1.00 94.06 266 ALA A N 1
ATOM 2106 C CA . ALA A 1 266 ? -6.990 -4.816 15.356 1.00 94.06 266 ALA A CA 1
ATOM 2107 C C . ALA A 1 266 ? -6.321 -4.514 16.710 1.00 94.06 266 ALA A C 1
ATOM 2109 O O . ALA A 1 266 ? -6.312 -3.369 17.167 1.00 94.06 266 ALA A O 1
ATOM 2110 N N . GLY A 1 267 ? -5.705 -5.524 17.334 1.00 93.69 267 GLY A N 1
ATOM 2111 C CA . GLY A 1 267 ? -4.962 -5.376 18.583 1.00 93.69 267 GLY A CA 1
ATOM 2112 C C . GLY A 1 267 ? -3.717 -4.494 18.452 1.00 93.69 267 GLY A C 1
ATOM 2113 O O . GLY A 1 267 ? -3.504 -3.622 19.300 1.00 93.69 267 GLY A O 1
ATOM 2114 N N . LEU A 1 268 ? -2.922 -4.682 17.391 1.00 94.12 268 LEU A N 1
ATOM 2115 C CA . LEU A 1 268 ? -1.752 -3.845 17.107 1.00 94.12 268 LEU A CA 1
ATOM 2116 C C . LEU A 1 268 ? -2.162 -2.385 16.875 1.00 94.12 268 LEU A C 1
ATOM 2118 O O . LEU A 1 268 ? -1.621 -1.480 17.512 1.00 94.12 268 LEU A O 1
ATOM 2122 N N . GLN A 1 269 ? -3.148 -2.164 16.008 1.00 93.19 269 GLN A N 1
ATOM 2123 C CA . GLN A 1 269 ? -3.651 -0.837 15.656 1.00 93.19 269 GLN A CA 1
ATOM 2124 C C . GLN A 1 269 ? -4.250 -0.121 16.863 1.00 93.19 269 GLN A C 1
ATOM 2126 O O . GLN A 1 269 ? -4.050 1.077 17.033 1.00 93.19 269 GLN A O 1
ATOM 2131 N N . ASN A 1 270 ? -4.937 -0.843 17.752 1.00 93.31 270 ASN A N 1
ATOM 2132 C CA . ASN A 1 270 ? -5.446 -0.262 18.989 1.00 93.31 270 ASN A CA 1
ATOM 2133 C C . ASN A 1 270 ? -4.314 0.238 19.901 1.00 93.31 270 ASN A C 1
ATOM 2135 O O . ASN A 1 270 ? -4.390 1.339 20.451 1.00 93.31 270 ASN A O 1
ATOM 2139 N N . ALA A 1 271 ? -3.235 -0.539 20.035 1.00 92.75 271 ALA A N 1
ATOM 2140 C CA . ALA A 1 271 ? -2.067 -0.110 20.799 1.00 92.75 271 ALA A CA 1
ATOM 2141 C C . ALA A 1 271 ? -1.374 1.103 20.148 1.00 92.75 271 ALA A C 1
ATOM 2143 O O . ALA A 1 271 ? -1.023 2.050 20.851 1.00 92.75 271 ALA A O 1
ATOM 2144 N N . GLN A 1 272 ? -1.247 1.124 18.817 1.00 92.56 272 GLN A N 1
ATOM 2145 C CA . GLN A 1 272 ? -0.711 2.270 18.070 1.00 92.56 272 GLN A CA 1
ATOM 2146 C C . GLN A 1 272 ? -1.575 3.530 18.242 1.00 92.56 272 GLN A C 1
ATOM 2148 O O . GLN A 1 272 ? -1.041 4.602 18.525 1.00 92.56 272 GLN A O 1
ATOM 2153 N N . ARG A 1 273 ? -2.905 3.404 18.158 1.00 91.06 273 ARG A N 1
ATOM 2154 C CA . ARG A 1 273 ? -3.840 4.511 18.414 1.00 91.06 273 ARG A CA 1
ATOM 2155 C C . ARG A 1 273 ? -3.739 5.028 19.843 1.00 91.06 273 ARG A C 1
ATOM 2157 O O . ARG A 1 273 ? -3.711 6.234 20.033 1.00 91.06 273 ARG A O 1
ATOM 2164 N N . THR A 1 274 ? -3.603 4.142 20.832 1.00 91.00 274 THR A N 1
ATOM 2165 C CA . THR A 1 274 ? -3.404 4.551 22.235 1.00 91.00 274 THR A CA 1
ATOM 2166 C C . THR A 1 274 ? -2.168 5.447 22.376 1.00 91.00 274 THR A C 1
ATOM 2168 O O . THR A 1 274 ? -2.211 6.457 23.073 1.00 91.00 274 THR A O 1
ATOM 2171 N N . ILE A 1 275 ? -1.066 5.113 21.694 1.00 92.06 275 ILE A N 1
ATOM 2172 C CA . ILE A 1 275 ? 0.143 5.951 21.689 1.00 92.06 275 ILE A CA 1
ATOM 2173 C C . ILE A 1 275 ? -0.139 7.300 21.024 1.00 92.06 275 ILE A C 1
ATOM 2175 O O . ILE A 1 275 ? 0.230 8.329 21.589 1.00 92.06 275 ILE A O 1
ATOM 2179 N N . ALA A 1 276 ? -0.807 7.305 19.868 1.00 90.00 276 ALA A N 1
ATOM 2180 C CA . ALA A 1 276 ? -1.150 8.532 19.152 1.00 90.00 276 ALA A CA 1
ATOM 2181 C C . ALA A 1 276 ? -2.047 9.466 19.989 1.00 90.00 276 ALA A C 1
ATOM 2183 O O . ALA A 1 276 ? -1.752 10.652 20.097 1.00 90.00 276 ALA A O 1
ATOM 2184 N N . GLU A 1 277 ? -3.072 8.935 20.663 1.00 89.19 277 GLU A N 1
ATOM 2185 C CA . GLU A 1 277 ? -3.955 9.705 21.552 1.00 89.19 277 GLU A CA 1
ATOM 2186 C C . GLU A 1 277 ? -3.199 10.304 22.745 1.00 89.19 277 GLU A C 1
ATOM 2188 O O . GLU A 1 277 ? -3.441 11.449 23.139 1.00 89.19 277 GLU A O 1
ATOM 2193 N N . VAL A 1 278 ? -2.257 9.555 23.332 1.00 90.38 278 VAL A N 1
ATOM 2194 C CA . VAL A 1 278 ? -1.417 10.091 24.410 1.00 90.38 278 VAL A CA 1
ATOM 2195 C C . VAL A 1 278 ? -0.493 11.192 23.884 1.00 90.38 278 VAL A C 1
ATOM 2197 O O . VAL A 1 278 ? -0.339 12.217 24.547 1.00 90.38 278 VAL A O 1
ATOM 2200 N N . GLN A 1 279 ? 0.105 11.011 22.703 1.00 90.56 279 GLN A N 1
ATOM 2201 C CA . GLN A 1 279 ? 0.951 12.027 22.068 1.00 90.56 279 GLN A CA 1
ATOM 2202 C C . GLN A 1 279 ? 0.165 13.306 21.754 1.00 90.56 279 GLN A C 1
ATOM 2204 O O . GLN A 1 279 ? 0.657 14.400 22.028 1.00 90.56 279 GLN A O 1
ATOM 2209 N N . GLU A 1 280 ? -1.062 13.179 21.249 1.00 90.12 280 GLU A N 1
ATOM 2210 C CA . GLU A 1 280 ? -1.967 14.303 20.996 1.00 90.12 280 GLU A CA 1
ATOM 2211 C C . GLU A 1 280 ? -2.345 15.022 22.297 1.00 90.12 280 GLU A C 1
ATOM 2213 O O . GLU A 1 280 ? -2.220 16.243 22.393 1.00 90.12 280 GLU A O 1
ATOM 2218 N N . THR A 1 281 ? -2.717 14.267 23.336 1.00 89.81 281 THR A N 1
ATOM 2219 C CA . THR A 1 281 ? -3.039 14.827 24.659 1.00 89.81 281 THR A CA 1
ATOM 2220 C C . THR A 1 281 ? -1.848 15.595 25.237 1.00 89.81 281 THR A C 1
ATOM 2222 O O . THR A 1 281 ? -2.006 16.705 25.746 1.00 89.81 281 THR A O 1
ATOM 2225 N N . LEU A 1 282 ? -0.635 15.042 25.126 1.00 89.88 282 LEU A N 1
ATOM 2226 C CA . LEU A 1 282 ? 0.587 15.697 25.589 1.00 89.88 282 LEU A CA 1
ATOM 2227 C C . LEU A 1 282 ? 0.889 16.975 24.792 1.00 89.88 282 LEU A C 1
ATOM 2229 O O . LEU A 1 282 ? 1.243 17.995 25.385 1.00 89.88 282 LEU A O 1
ATOM 2233 N N . ALA A 1 283 ? 0.729 16.943 23.467 1.00 89.75 283 ALA A N 1
ATOM 2234 C CA . ALA A 1 283 ? 0.908 18.116 22.616 1.00 89.75 283 ALA A CA 1
ATOM 2235 C C . ALA A 1 283 ? -0.079 19.236 22.984 1.00 89.75 283 ALA A C 1
ATOM 2237 O O . ALA A 1 283 ? 0.313 20.402 23.084 1.00 89.75 283 ALA A O 1
ATOM 2238 N N . GLU A 1 284 ? -1.335 18.887 23.265 1.00 89.94 284 GLU A N 1
ATOM 2239 C CA . GLU A 1 284 ? -2.351 19.835 23.719 1.00 89.94 284 GLU A CA 1
ATOM 2240 C C . GLU A 1 284 ? -2.010 20.421 25.098 1.00 89.94 284 GLU A C 1
ATOM 2242 O O . GLU A 1 284 ? -2.066 21.640 25.269 1.00 89.94 284 GLU A O 1
ATOM 2247 N N . MET A 1 285 ? -1.560 19.604 26.058 1.00 89.88 285 MET A N 1
ATOM 2248 C CA . MET A 1 285 ? -1.083 20.092 27.361 1.00 89.88 285 MET A CA 1
ATOM 2249 C C . MET A 1 285 ? 0.078 21.087 27.213 1.00 89.88 285 MET A C 1
ATOM 2251 O O . MET A 1 285 ? 0.090 22.132 27.870 1.00 89.88 285 MET A O 1
ATOM 2255 N N . ILE A 1 286 ? 1.042 20.800 26.330 1.00 88.50 286 ILE A N 1
ATOM 2256 C CA . ILE A 1 286 ? 2.170 21.699 26.039 1.00 88.50 286 ILE A CA 1
ATOM 2257 C C . ILE A 1 286 ? 1.660 23.017 25.449 1.00 88.50 286 ILE A C 1
ATOM 2259 O O . ILE A 1 286 ? 2.072 24.092 25.893 1.00 88.50 286 ILE A O 1
ATOM 2263 N N . ARG A 1 287 ? 0.729 22.957 24.492 1.00 89.69 287 ARG A N 1
ATOM 2264 C CA . ARG A 1 287 ? 0.134 24.140 23.861 1.00 89.69 287 ARG A CA 1
ATOM 2265 C C . ARG A 1 287 ? -0.628 25.002 24.871 1.00 89.69 287 ARG A C 1
ATOM 2267 O O . ARG A 1 287 ? -0.488 26.226 24.862 1.00 89.69 287 ARG A O 1
ATOM 2274 N N . GLN A 1 288 ? -1.396 24.386 25.769 1.00 88.00 288 GLN A N 1
ATOM 2275 C CA . GLN A 1 288 ? -2.097 25.086 26.850 1.00 88.00 288 GLN A CA 1
ATOM 2276 C C . GLN A 1 288 ? -1.119 25.743 27.825 1.00 88.00 288 GLN A C 1
ATOM 2278 O O . GLN A 1 288 ? -1.297 26.911 28.180 1.00 88.00 288 GLN A O 1
ATOM 2283 N N . HIS A 1 289 ? -0.048 25.038 28.203 1.00 88.38 289 HIS A N 1
ATOM 2284 C CA . HIS A 1 289 ? 1.004 25.598 29.044 1.00 88.38 289 HIS A CA 1
ATOM 2285 C C . HIS A 1 289 ? 1.653 26.822 28.383 1.00 88.38 289 HIS A C 1
ATOM 2287 O O . HIS A 1 289 ? 1.704 27.887 28.999 1.00 88.38 289 HIS A O 1
ATOM 2293 N N . GLN A 1 290 ? 2.062 26.716 27.116 1.00 87.81 290 GLN A N 1
ATOM 2294 C CA . GLN A 1 290 ? 2.646 27.825 26.352 1.00 87.81 290 GLN A CA 1
ATOM 2295 C C . GLN A 1 290 ? 1.697 29.026 26.258 1.00 87.81 290 GLN A C 1
ATOM 2297 O O . GLN A 1 290 ? 2.107 30.155 26.532 1.00 87.81 290 GLN A O 1
ATOM 2302 N N . LYS A 1 291 ? 0.413 28.793 25.950 1.00 89.12 291 LYS A N 1
ATOM 2303 C CA . LYS A 1 291 ? -0.613 29.845 25.912 1.00 89.12 291 LYS A CA 1
ATOM 2304 C C . LYS A 1 291 ? -0.751 30.542 27.269 1.00 89.12 291 LYS A C 1
ATOM 2306 O O . LYS A 1 291 ? -0.784 31.768 27.311 1.00 89.12 291 LYS A O 1
ATOM 2311 N N . SER A 1 292 ? -0.774 29.777 28.364 1.00 84.38 292 SER A N 1
ATOM 2312 C CA . SER A 1 292 ? -0.896 30.315 29.726 1.00 84.38 292 SER A CA 1
ATOM 2313 C C . SER A 1 292 ? 0.308 31.176 30.141 1.00 84.38 292 SER A C 1
ATOM 2315 O O . SER A 1 292 ? 0.132 32.206 30.795 1.00 84.38 292 SER A O 1
ATOM 2317 N N . GLN A 1 293 ? 1.521 30.797 29.722 1.00 80.94 293 GLN A N 1
ATOM 2318 C CA . GLN A 1 293 ? 2.748 31.555 29.986 1.00 80.94 293 GLN A CA 1
ATOM 2319 C C . GLN A 1 293 ? 2.780 32.870 29.199 1.00 80.94 293 GLN A C 1
ATOM 2321 O O . GLN A 1 293 ? 3.096 33.917 29.761 1.00 80.94 293 GLN A O 1
ATOM 2326 N N . LEU A 1 294 ? 2.372 32.845 27.925 1.00 77.06 294 LEU A N 1
ATOM 2327 C CA . LEU A 1 294 ? 2.267 34.046 27.090 1.00 77.06 294 LEU A CA 1
ATOM 2328 C C . LEU A 1 294 ? 1.253 35.046 27.666 1.00 77.06 294 LEU A C 1
ATOM 2330 O O . LEU A 1 294 ? 1.577 36.222 27.799 1.00 77.06 294 LEU A O 1
ATOM 2334 N N . SER A 1 295 ? 0.078 34.580 28.106 1.00 67.38 295 SER A N 1
ATOM 2335 C CA . SER A 1 295 ? -0.934 35.443 28.739 1.00 67.38 295 SER A CA 1
ATOM 2336 C C . SER A 1 295 ? -0.490 36.036 30.081 1.00 67.38 295 SER A C 1
ATOM 2338 O O . SER A 1 295 ? -0.853 37.167 30.394 1.00 67.38 295 SER A O 1
ATOM 2340 N N . LYS A 1 296 ? 0.332 35.322 30.865 1.00 62.66 296 LYS A N 1
ATOM 2341 C CA . LYS A 1 296 ? 0.918 35.858 32.108 1.00 62.66 296 LYS A CA 1
ATOM 2342 C C . LYS A 1 296 ? 1.990 36.916 31.833 1.00 62.66 296 LYS A C 1
ATOM 2344 O O . LYS A 1 296 ? 2.154 37.832 32.630 1.00 62.66 296 LYS A O 1
ATOM 2349 N N . SER A 1 297 ? 2.688 36.822 30.700 1.00 55.59 297 SER A N 1
ATOM 2350 C CA . SER A 1 297 ? 3.727 37.783 30.319 1.00 55.59 297 SER A CA 1
ATOM 2351 C C . SER A 1 297 ? 3.171 39.092 29.746 1.00 55.59 297 SER A C 1
ATOM 2353 O O . SER A 1 297 ? 3.846 40.110 29.845 1.00 55.59 297 SER A O 1
ATOM 2355 N N . THR A 1 298 ? 1.962 39.104 29.169 1.00 54.81 298 THR A N 1
ATOM 2356 C CA . THR A 1 298 ? 1.318 40.338 28.659 1.00 54.81 298 THR A CA 1
ATOM 2357 C C . THR A 1 298 ? 0.558 41.117 29.741 1.00 54.81 298 THR A C 1
ATOM 2359 O O . THR A 1 298 ? 0.241 42.283 29.536 1.00 54.81 298 THR A O 1
ATOM 2362 N N . ALA A 1 299 ? 0.286 40.504 30.900 1.00 51.88 299 ALA A N 1
ATOM 2363 C CA . ALA A 1 299 ? -0.340 41.166 32.050 1.00 51.88 299 ALA A CA 1
ATOM 2364 C C . ALA A 1 299 ? 0.656 41.952 32.928 1.00 51.88 299 ALA A C 1
ATOM 2366 O O . ALA A 1 299 ? 0.237 42.771 33.737 1.00 51.88 299 ALA A O 1
ATOM 2367 N N . ASN A 1 300 ? 1.964 41.742 32.745 1.00 45.25 300 ASN A N 1
ATOM 2368 C CA . ASN A 1 300 ? 3.023 42.454 33.464 1.00 45.25 300 ASN A CA 1
ATOM 2369 C C . ASN A 1 300 ? 3.748 43.429 32.520 1.00 45.25 300 ASN A C 1
ATOM 2371 O O . ASN A 1 300 ? 4.915 43.237 32.179 1.00 45.25 300 ASN A O 1
ATOM 2375 N N . GLY A 1 301 ? 3.038 44.465 32.064 1.00 37.25 301 GLY A N 1
ATOM 2376 C CA . GLY A 1 301 ? 3.662 45.679 31.524 1.00 37.25 301 GLY A CA 1
ATOM 2377 C C . GLY A 1 301 ? 4.179 46.568 32.669 1.00 37.25 301 GLY A C 1
ATOM 2378 O O . GLY A 1 301 ? 3.594 46.536 33.752 1.00 37.25 301 GLY A O 1
ATOM 2379 N N . PRO A 1 302 ? 5.271 47.334 32.491 1.00 52.19 302 PRO A N 1
ATOM 2380 C CA . PRO A 1 302 ? 5.915 48.023 33.597 1.00 52.19 302 PRO A CA 1
ATOM 2381 C C . PRO A 1 302 ? 5.263 49.387 33.832 1.00 52.19 302 PRO A C 1
ATOM 2383 O O . PRO A 1 302 ? 5.447 50.287 33.022 1.00 52.19 302 PRO A O 1
ATOM 2386 N N . ASP A 1 303 ? 4.578 49.582 34.959 1.00 37.97 303 ASP A N 1
ATOM 2387 C CA . ASP A 1 303 ? 4.536 50.910 35.578 1.00 37.97 303 ASP A CA 1
ATOM 2388 C C . ASP A 1 303 ? 4.248 50.849 37.092 1.00 37.97 303 ASP A C 1
ATOM 2390 O O . ASP A 1 303 ? 3.194 50.422 37.547 1.00 37.97 303 ASP A O 1
ATOM 2394 N N . LYS A 1 304 ? 5.284 51.257 37.835 1.00 42.28 304 LYS A N 1
ATOM 2395 C CA . LYS A 1 304 ? 5.319 52.108 39.038 1.00 42.28 304 LYS A CA 1
ATOM 2396 C C . LYS A 1 304 ? 4.287 51.915 40.169 1.00 42.28 304 LYS A C 1
ATOM 2398 O O . LYS A 1 304 ? 3.147 52.335 40.070 1.00 42.28 304 LYS A O 1
ATOM 2403 N N . ASN A 1 305 ? 4.853 51.513 41.313 1.00 34.66 305 ASN A N 1
ATOM 2404 C CA . ASN A 1 305 ? 4.669 52.055 42.671 1.00 34.66 305 ASN A CA 1
ATOM 2405 C C . ASN A 1 305 ? 3.260 52.095 43.316 1.00 34.66 305 ASN A C 1
ATOM 2407 O O . ASN A 1 305 ? 2.512 53.044 43.113 1.00 34.66 305 ASN A O 1
ATOM 2411 N N . GLU A 1 306 ? 3.092 51.186 44.293 1.00 34.50 306 GLU A N 1
ATOM 2412 C CA . GLU A 1 306 ? 2.515 51.402 45.647 1.00 34.50 306 GLU A CA 1
ATOM 2413 C C . GLU A 1 306 ? 0.971 51.523 45.843 1.00 34.50 306 GLU A C 1
ATOM 2415 O O . GLU A 1 306 ? 0.247 51.663 44.863 1.00 34.50 306 GLU A O 1
ATOM 2420 N N . PRO A 1 307 ? 0.423 51.285 47.069 1.00 46.47 307 PRO A N 1
ATOM 2421 C CA . PRO A 1 307 ? -0.376 50.082 47.348 1.00 46.47 307 PRO A CA 1
ATOM 2422 C C . PRO A 1 307 ? -1.846 50.317 47.779 1.00 46.47 307 PRO A C 1
ATOM 2424 O O . PRO A 1 307 ? -2.251 51.426 48.103 1.00 46.47 307 PRO A O 1
ATOM 2427 N N . GLU A 1 308 ? -2.602 49.208 47.775 1.00 41.75 308 GLU A N 1
ATOM 2428 C CA . GLU A 1 308 ? -3.869 48.863 48.462 1.00 41.75 308 GLU A CA 1
ATOM 2429 C C . GLU A 1 308 ? -4.797 49.980 48.991 1.00 41.75 308 GLU A C 1
ATOM 2431 O O . GLU A 1 308 ? -4.463 50.665 49.953 1.00 41.75 308 GLU A O 1
ATOM 2436 N N . GLN A 1 309 ? -6.051 50.010 48.502 1.00 30.28 309 GLN A N 1
ATOM 2437 C CA . GLN A 1 309 ? -7.236 50.235 49.348 1.00 30.28 309 GLN A CA 1
ATOM 2438 C C . GLN A 1 309 ? -8.557 49.814 48.672 1.00 30.28 309 GLN A C 1
ATOM 2440 O O . GLN A 1 309 ? -8.749 49.955 47.467 1.00 30.28 309 GLN A O 1
ATOM 2445 N N . GLU A 1 310 ? -9.439 49.261 49.504 1.00 38.38 310 GLU A N 1
ATOM 2446 C CA . GLU A 1 310 ? -10.786 48.744 49.247 1.00 38.38 310 GLU A CA 1
ATOM 2447 C C . GLU A 1 310 ? -11.768 49.800 48.701 1.00 38.38 310 GLU A C 1
ATOM 2449 O O . GLU A 1 310 ? -11.748 50.941 49.155 1.00 38.38 310 GLU A O 1
ATOM 2454 N N . ALA A 1 311 ? -12.704 49.395 47.828 1.00 31.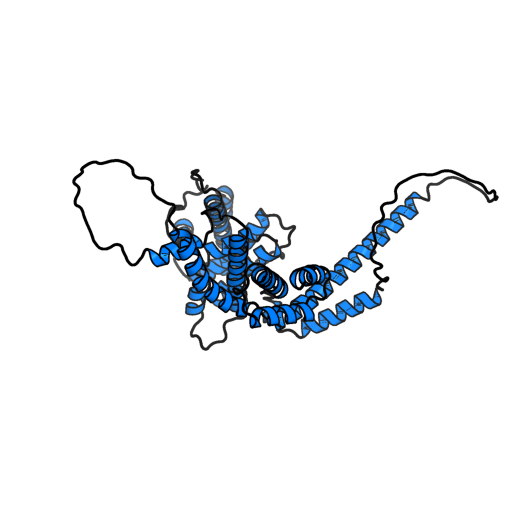39 311 ALA A N 1
ATOM 2455 C CA . ALA A 1 311 ? -14.092 49.885 47.818 1.00 31.39 311 ALA A CA 1
ATOM 2456 C C . ALA A 1 311 ? -14.977 49.074 46.849 1.00 31.39 311 ALA A C 1
ATOM 2458 O O . ALA A 1 311 ? -14.602 48.782 45.715 1.00 31.39 311 ALA A O 1
ATOM 2459 N N . GLU A 1 312 ? -16.169 48.728 47.327 1.00 34.19 312 GLU A N 1
ATOM 2460 C CA . GLU A 1 312 ? -17.258 48.054 46.620 1.00 34.19 312 GLU A CA 1
ATOM 2461 C C . GLU A 1 312 ? -17.932 48.919 45.525 1.00 34.19 312 GLU A C 1
ATOM 2463 O O . GLU A 1 312 ? -17.843 50.142 45.543 1.00 34.19 312 GLU A O 1
ATOM 2468 N N . GLN A 1 313 ? -18.745 48.240 44.695 1.00 28.09 313 GLN A N 1
ATOM 2469 C CA . GLN A 1 313 ? -19.961 48.694 43.977 1.00 28.09 313 GLN A CA 1
ATOM 2470 C C . GLN A 1 313 ? -19.942 48.771 42.430 1.00 28.09 313 GLN A C 1
ATOM 2472 O O . GLN A 1 313 ? -19.581 49.767 41.820 1.00 28.09 313 GLN A O 1
ATOM 2477 N N . SER A 1 314 ? -20.538 47.717 41.845 1.00 28.56 314 SER A N 1
ATOM 2478 C CA . SER A 1 314 ? -21.799 47.758 41.068 1.00 28.56 314 SER A CA 1
ATOM 2479 C C . SER A 1 314 ? -21.845 48.233 39.596 1.00 28.56 314 SER A C 1
ATOM 2481 O O . SER A 1 314 ? -21.740 49.417 39.312 1.00 28.56 314 SER A O 1
ATOM 2483 N N . LEU A 1 315 ? -22.301 47.282 38.745 1.00 28.30 315 LEU A N 1
ATOM 2484 C CA . LEU A 1 315 ? -23.120 47.402 37.504 1.00 28.30 315 LEU A CA 1
ATOM 2485 C C . LEU A 1 315 ? -22.363 47.888 36.237 1.00 28.30 315 LEU A C 1
ATOM 2487 O O . LEU A 1 315 ? -21.613 48.844 36.300 1.00 28.30 315 LEU A O 1
ATOM 2491 N N . SER A 1 316 ? -22.458 47.304 35.028 1.00 26.02 316 SER A N 1
ATOM 2492 C CA . SER A 1 316 ? -23.558 46.614 34.320 1.00 26.02 316 SER A CA 1
ATOM 2493 C C . SER A 1 316 ? -23.056 45.901 33.028 1.00 26.02 316 SER A C 1
ATOM 2495 O O . SER A 1 316 ? -22.130 46.376 32.380 1.00 26.02 316 SER A O 1
ATOM 2497 N N . SER A 1 317 ? -23.690 44.769 32.676 1.00 28.48 317 SER A N 1
ATOM 2498 C CA . SER A 1 317 ? -23.513 43.815 31.534 1.00 28.48 317 SER A CA 1
ATOM 2499 C C . SER A 1 317 ? -23.776 44.415 30.108 1.00 28.48 317 SER A C 1
ATOM 2501 O O . SER A 1 317 ? -24.134 45.591 30.088 1.00 28.48 317 SER A O 1
ATOM 2503 N N . PRO A 1 318 ? -23.723 43.698 28.929 1.00 39.12 318 PRO A N 1
ATOM 2504 C CA . PRO A 1 318 ? -23.781 42.232 28.715 1.00 39.12 318 PRO A CA 1
ATOM 2505 C C . PRO A 1 318 ? -23.035 41.577 27.504 1.00 39.12 318 PRO A C 1
ATOM 2507 O O . PRO A 1 318 ? -22.550 42.220 26.584 1.00 39.12 318 PRO A O 1
ATOM 2510 N N . GLN A 1 319 ? -23.106 40.233 27.496 1.00 27.58 319 GLN A N 1
ATOM 2511 C CA . GLN A 1 319 ? -23.197 39.328 26.330 1.00 27.58 319 GLN A CA 1
ATOM 2512 C C . GLN A 1 319 ? -21.913 38.849 25.615 1.00 27.58 319 GLN A C 1
ATOM 2514 O O . GLN A 1 319 ? -21.423 39.457 24.673 1.00 27.58 319 GLN A O 1
ATOM 2519 N N . ASN A 1 320 ? -21.464 37.643 25.983 1.00 27.45 320 ASN A N 1
ATOM 2520 C CA . ASN A 1 320 ? -21.288 36.534 25.033 1.00 27.45 320 ASN A CA 1
ATOM 2521 C C . ASN A 1 320 ? -21.183 35.212 25.807 1.00 27.45 320 ASN A C 1
ATOM 2523 O O . ASN A 1 320 ? -20.105 34.731 26.150 1.00 27.45 320 ASN A O 1
ATOM 2527 N N . GLN A 1 321 ? -22.348 34.631 26.101 1.00 26.47 321 GLN A N 1
ATOM 2528 C CA . GLN A 1 321 ? -22.458 33.212 26.416 1.00 26.47 321 GLN A CA 1
ATOM 2529 C C . GLN A 1 321 ? -22.187 32.431 25.129 1.00 26.47 321 GLN A C 1
ATOM 2531 O O . GLN A 1 321 ? -23.069 32.291 24.289 1.00 26.47 321 GLN A O 1
ATOM 2536 N N . CYS A 1 322 ? -20.970 31.915 24.983 1.00 24.52 322 CYS A N 1
ATOM 2537 C CA . CYS A 1 322 ? -20.739 30.739 24.160 1.00 24.52 322 CYS A CA 1
ATOM 2538 C C . CYS A 1 322 ? -20.719 29.552 25.122 1.00 24.52 322 CYS A C 1
ATOM 2540 O O . CYS A 1 322 ? -19.724 29.275 25.786 1.00 24.52 322 CYS A O 1
ATOM 2542 N N . THR A 1 323 ? -21.870 28.905 25.269 1.00 27.16 323 THR A N 1
ATOM 2543 C CA . THR A 1 323 ? -22.029 27.632 25.967 1.00 27.16 323 THR A CA 1
ATOM 2544 C C . THR A 1 323 ? -21.402 26.519 25.127 1.00 27.16 323 THR A C 1
ATOM 2546 O O . THR A 1 323 ? -22.094 25.680 24.555 1.00 27.16 323 THR A O 1
ATOM 2549 N N . SER A 1 324 ? -20.072 26.474 25.058 1.00 27.45 324 SER A N 1
ATOM 2550 C CA . SER A 1 324 ? -19.388 25.226 24.734 1.00 27.45 324 SER A CA 1
ATOM 2551 C C . SER A 1 324 ? -19.536 24.323 25.951 1.00 27.45 324 SER A C 1
ATOM 2553 O O . SER A 1 324 ? -18.926 24.559 26.993 1.00 27.45 324 SER A O 1
ATOM 2555 N N . LYS A 1 325 ? -20.402 23.313 25.839 1.00 27.89 325 LYS A N 1
ATOM 2556 C CA . LYS A 1 325 ? -20.401 22.159 26.737 1.00 27.89 325 LYS A CA 1
ATOM 2557 C C . LYS A 1 325 ? -19.031 21.490 26.608 1.00 27.89 325 LYS A C 1
ATOM 2559 O O . LYS A 1 325 ? -18.852 20.595 25.792 1.00 27.89 325 LYS A O 1
ATOM 2564 N N . GLU A 1 326 ? -18.055 21.973 27.367 1.00 32.28 326 GLU A N 1
ATOM 2565 C CA . GLU A 1 326 ? -16.823 21.248 27.623 1.00 32.28 326 GLU A CA 1
ATOM 2566 C C . GLU A 1 326 ? -17.234 19.990 28.380 1.00 32.28 326 GLU A C 1
ATOM 2568 O O . GLU A 1 326 ? -17.620 20.028 29.552 1.00 32.28 326 GLU A O 1
ATOM 2573 N N . GLU A 1 327 ? -17.233 18.864 27.670 1.00 34.19 327 GLU A N 1
ATOM 2574 C CA . GLU A 1 327 ? -17.176 17.562 28.307 1.00 34.19 327 GLU A CA 1
ATOM 2575 C C . GLU A 1 327 ? -16.051 17.624 29.340 1.00 34.19 327 GLU A C 1
ATOM 2577 O O . GLU A 1 327 ? -14.891 17.862 28.993 1.00 34.19 327 GLU A O 1
ATOM 2582 N N . LYS A 1 328 ? -16.419 17.463 30.616 1.00 36.00 328 LYS A N 1
ATOM 2583 C CA . LYS A 1 328 ? -15.497 17.293 31.738 1.00 36.00 328 LYS A CA 1
ATOM 2584 C C . LYS A 1 328 ? -14.568 16.116 31.429 1.00 36.00 328 LYS A C 1
ATOM 2586 O O . LYS A 1 328 ? -14.852 14.984 31.806 1.00 36.00 328 LYS A O 1
ATOM 2591 N N . ASN A 1 329 ? -13.464 16.379 30.741 1.00 44.31 329 ASN A N 1
ATOM 2592 C CA . ASN A 1 329 ? -12.328 15.482 30.730 1.00 44.31 329 ASN A CA 1
ATOM 2593 C C . ASN A 1 329 ? -11.606 15.729 32.055 1.00 44.31 329 ASN A C 1
ATOM 2595 O O . ASN A 1 329 ? -11.109 16.823 32.321 1.00 44.31 329 ASN A O 1
ATOM 2599 N N . GLU A 1 330 ? -11.647 14.723 32.919 1.00 50.38 330 GLU A N 1
ATOM 2600 C CA . GLU A 1 330 ? -10.858 14.645 34.144 1.00 50.38 330 GLU A CA 1
ATOM 2601 C C . GLU A 1 330 ? -9.386 14.986 33.827 1.00 50.38 330 GLU A C 1
ATOM 2603 O O . GLU A 1 330 ? -8.892 14.567 32.774 1.00 50.38 330 GLU A O 1
ATOM 2608 N N . PRO A 1 331 ? -8.676 15.771 34.659 1.00 61.72 331 PRO A N 1
ATOM 2609 C CA . PRO A 1 331 ? -7.303 16.157 34.358 1.00 61.72 331 PRO A CA 1
ATOM 2610 C C . PRO A 1 331 ? -6.400 14.919 34.385 1.00 61.72 331 PRO A C 1
ATOM 2612 O O . PRO A 1 331 ? -6.003 14.443 35.448 1.00 61.72 331 PRO A O 1
ATOM 2615 N N . VAL A 1 332 ? -6.080 14.390 33.203 1.00 74.69 332 VAL A N 1
ATOM 2616 C CA . VAL A 1 332 ? -5.183 13.242 33.057 1.00 74.69 332 VAL A CA 1
ATOM 2617 C C . VAL A 1 332 ? -3.770 13.671 33.446 1.00 74.69 332 VAL A C 1
ATOM 2619 O O . VAL A 1 332 ? -3.239 14.665 32.948 1.00 74.69 332 VAL A O 1
ATOM 2622 N N . SER A 1 333 ? -3.154 12.929 34.362 1.00 84.81 333 SER A N 1
ATOM 2623 C CA . SER A 1 333 ? -1.828 13.261 34.889 1.00 84.81 333 SER A CA 1
ATOM 2624 C C . SER A 1 333 ? -0.698 12.763 33.971 1.00 84.81 333 SER A C 1
ATOM 2626 O O . SER A 1 333 ? -0.820 11.724 33.321 1.00 84.81 333 SER A O 1
ATOM 2628 N N . LEU A 1 334 ? 0.448 13.460 33.945 1.00 86.81 334 LEU A N 1
ATOM 2629 C CA . LEU A 1 334 ? 1.631 13.026 33.177 1.00 86.81 334 LEU A CA 1
ATOM 2630 C C . LEU A 1 334 ? 2.102 11.591 33.514 1.00 86.81 334 LEU A C 1
ATOM 2632 O O . LEU A 1 334 ? 2.420 10.846 32.579 1.00 86.81 334 LEU A O 1
ATOM 2636 N N . PRO A 1 335 ? 2.132 11.150 34.792 1.00 89.50 335 PRO A N 1
ATOM 2637 C CA . PRO A 1 335 ? 2.474 9.767 35.133 1.00 89.50 335 PRO A CA 1
ATOM 2638 C C . PRO A 1 335 ? 1.511 8.746 34.522 1.00 89.50 335 PRO A C 1
ATOM 2640 O O . PRO A 1 335 ? 1.936 7.684 34.072 1.00 89.50 335 PRO A O 1
ATOM 2643 N N . GLU A 1 336 ? 0.221 9.074 34.460 1.00 89.81 336 GLU A N 1
ATOM 2644 C CA . GLU A 1 336 ? -0.788 8.206 33.859 1.00 89.81 336 GLU A CA 1
ATOM 2645 C C . GLU A 1 336 ? -0.612 8.092 32.340 1.00 89.81 336 GLU A C 1
ATOM 2647 O O . GLU A 1 336 ? -0.637 6.985 31.803 1.00 89.81 336 GLU A O 1
ATOM 2652 N N . LEU A 1 337 ? -0.345 9.208 31.652 1.00 91.00 337 LEU A N 1
ATOM 2653 C CA . LEU A 1 337 ? -0.015 9.207 30.221 1.00 91.00 337 LEU A CA 1
ATOM 2654 C C . LEU A 1 337 ? 1.234 8.363 29.933 1.00 91.00 337 LEU A C 1
ATOM 2656 O O . LEU A 1 337 ? 1.248 7.558 29.002 1.00 91.00 337 LEU A O 1
ATOM 2660 N N . THR A 1 338 ? 2.258 8.492 30.780 1.00 90.31 338 THR A N 1
ATOM 2661 C CA . THR A 1 338 ? 3.500 7.716 30.662 1.00 90.31 338 THR A CA 1
ATOM 2662 C C . THR A 1 338 ? 3.225 6.225 30.825 1.00 90.31 338 THR A C 1
ATOM 2664 O O . THR A 1 338 ? 3.656 5.428 29.995 1.00 90.31 338 THR A O 1
ATOM 2667 N N . LYS A 1 339 ? 2.440 5.843 31.842 1.00 93.06 339 LYS A N 1
ATOM 2668 C CA . LYS A 1 339 ? 2.025 4.454 32.061 1.00 93.06 339 LYS A CA 1
ATOM 2669 C C . LYS A 1 339 ? 1.290 3.886 30.842 1.00 93.06 339 LYS A C 1
ATOM 2671 O O . LYS A 1 339 ? 1.627 2.791 30.398 1.00 93.06 339 LYS A O 1
ATOM 2676 N N . ARG A 1 340 ? 0.341 4.633 30.263 1.00 92.56 340 ARG A N 1
ATOM 2677 C CA . ARG A 1 340 ? -0.399 4.202 29.061 1.00 92.56 340 ARG A CA 1
ATOM 2678 C C . ARG A 1 340 ? 0.521 3.990 27.855 1.00 92.56 340 ARG A C 1
ATOM 2680 O O . ARG A 1 340 ? 0.363 2.987 27.163 1.00 92.56 340 ARG A O 1
ATOM 2687 N N . ILE A 1 341 ? 1.493 4.881 27.623 1.00 93.44 341 ILE A N 1
ATOM 2688 C CA . ILE A 1 341 ? 2.503 4.704 26.563 1.00 93.44 341 ILE A CA 1
ATOM 2689 C C . ILE A 1 341 ? 3.333 3.442 26.808 1.00 93.44 341 ILE A C 1
ATOM 2691 O O . ILE A 1 341 ? 3.518 2.652 25.883 1.00 93.44 341 ILE A O 1
ATOM 2695 N N . THR A 1 342 ? 3.832 3.237 28.029 1.00 93.06 342 THR A N 1
ATOM 2696 C CA . THR A 1 342 ? 4.670 2.075 28.353 1.00 93.06 342 THR A CA 1
ATOM 2697 C C . THR A 1 342 ? 3.909 0.769 28.145 1.00 93.06 342 THR A C 1
ATOM 2699 O O . THR A 1 342 ? 4.397 -0.112 27.441 1.00 93.06 342 THR A O 1
ATOM 2702 N N . GLU A 1 343 ? 2.681 0.665 28.656 1.00 94.38 343 GLU A N 1
ATOM 2703 C CA . GLU A 1 343 ? 1.837 -0.516 28.447 1.00 94.38 343 GLU A CA 1
ATOM 2704 C C . GLU A 1 343 ? 1.516 -0.752 26.965 1.00 94.38 343 GLU A C 1
ATOM 2706 O O . GLU A 1 343 ? 1.503 -1.894 26.502 1.00 94.38 343 GLU A O 1
ATOM 2711 N N . ALA A 1 344 ? 1.250 0.310 26.198 1.00 92.88 344 ALA A N 1
ATOM 2712 C CA . ALA A 1 344 ? 0.996 0.190 24.768 1.00 92.88 344 ALA A CA 1
ATOM 2713 C C . ALA A 1 344 ? 2.240 -0.307 24.015 1.00 92.88 344 ALA A C 1
ATOM 2715 O O . ALA A 1 344 ? 2.129 -1.225 23.204 1.00 92.88 344 ALA A O 1
ATOM 2716 N N . ASN A 1 345 ? 3.427 0.215 24.334 1.00 94.12 345 ASN A N 1
ATOM 2717 C CA . ASN A 1 345 ? 4.693 -0.254 23.766 1.00 94.12 345 ASN A CA 1
ATOM 2718 C C . ASN A 1 345 ? 4.979 -1.721 24.119 1.00 94.12 345 ASN A C 1
ATOM 2720 O O . ASN A 1 345 ? 5.380 -2.492 23.247 1.00 94.12 345 ASN A O 1
ATOM 2724 N N . GLU A 1 346 ? 4.716 -2.143 25.359 1.00 95.00 346 GLU A N 1
ATOM 2725 C CA . GLU A 1 346 ? 4.831 -3.549 25.766 1.00 95.00 346 GLU A CA 1
ATOM 2726 C C . GLU A 1 346 ? 3.871 -4.459 24.992 1.00 95.00 346 GLU A C 1
ATOM 2728 O O . GLU A 1 346 ? 4.234 -5.581 24.634 1.00 95.00 346 GLU A O 1
ATOM 2733 N N . ARG A 1 347 ? 2.644 -3.997 24.711 1.00 93.75 347 ARG A N 1
ATOM 2734 C CA . ARG A 1 347 ? 1.703 -4.734 23.855 1.00 93.75 347 ARG A CA 1
ATOM 2735 C C . ARG A 1 347 ? 2.230 -4.833 22.427 1.00 93.75 347 ARG A C 1
ATOM 2737 O O . ARG A 1 347 ? 2.250 -5.936 21.894 1.00 93.75 347 ARG A O 1
ATOM 2744 N N . ILE A 1 348 ? 2.702 -3.731 21.836 1.00 94.00 348 ILE A N 1
ATOM 2745 C CA . ILE A 1 348 ? 3.272 -3.708 20.476 1.00 94.00 348 ILE A CA 1
ATOM 2746 C C . ILE A 1 348 ? 4.452 -4.680 20.361 1.00 94.00 348 ILE A C 1
ATOM 2748 O O . ILE A 1 348 ? 4.529 -5.439 19.397 1.00 94.00 348 ILE A O 1
ATOM 2752 N N . ALA A 1 349 ? 5.333 -4.720 21.363 1.00 93.88 349 ALA A N 1
ATOM 2753 C CA . ALA A 1 349 ? 6.501 -5.597 21.370 1.00 93.88 349 ALA A CA 1
ATOM 2754 C C . ALA A 1 349 ? 6.150 -7.097 21.297 1.00 93.88 349 ALA A C 1
ATOM 2756 O O . ALA A 1 349 ? 6.945 -7.878 20.778 1.00 93.88 349 ALA A O 1
ATOM 2757 N N . LYS A 1 350 ? 4.963 -7.501 21.773 1.00 94.25 350 LYS A N 1
ATOM 2758 C CA . LYS A 1 350 ? 4.490 -8.898 21.738 1.00 94.25 350 LYS A CA 1
ATOM 2759 C C . LYS A 1 350 ? 4.006 -9.343 20.356 1.00 94.25 350 LYS A C 1
ATOM 2761 O O . LYS A 1 350 ? 3.849 -10.544 20.138 1.00 94.25 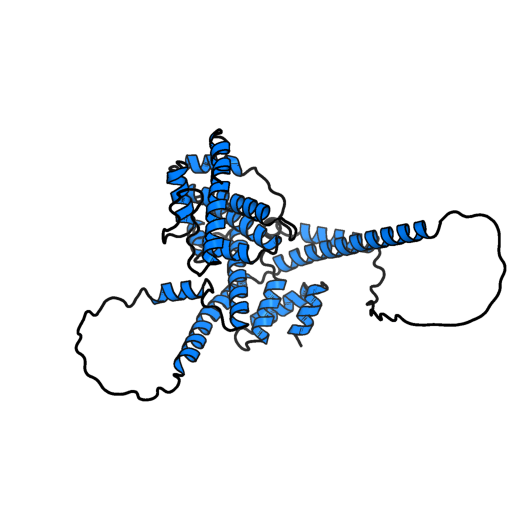350 LYS A O 1
ATOM 2766 N N . PHE A 1 351 ? 3.741 -8.417 19.433 1.00 93.00 351 PHE A N 1
ATOM 2767 C CA . PHE A 1 351 ? 3.279 -8.769 18.092 1.00 93.00 351 PHE A CA 1
ATOM 2768 C C . PHE A 1 351 ? 4.446 -9.177 17.173 1.00 93.00 351 PHE A C 1
ATOM 2770 O O . PHE A 1 351 ? 5.536 -8.601 17.265 1.00 93.00 351 PHE A O 1
ATOM 2777 N N . PRO A 1 352 ? 4.227 -10.137 16.252 1.00 92.44 352 PRO A N 1
ATOM 2778 C CA . PRO A 1 352 ? 5.225 -10.534 15.260 1.00 92.44 352 PRO A CA 1
ATOM 2779 C C . PRO A 1 352 ? 5.710 -9.361 14.398 1.00 92.44 352 PRO A C 1
ATOM 2781 O O . PRO A 1 352 ? 4.924 -8.485 14.035 1.00 92.44 352 PRO A O 1
ATOM 2784 N N . GLU A 1 353 ? 6.986 -9.383 14.001 1.00 91.06 353 GLU A N 1
ATOM 2785 C CA . GLU A 1 353 ? 7.583 -8.337 13.153 1.00 91.06 353 GLU A CA 1
ATOM 2786 C C . GLU A 1 353 ? 6.888 -8.190 11.799 1.00 91.06 353 GLU A C 1
ATOM 2788 O O . GLU A 1 353 ? 6.746 -7.083 11.292 1.00 91.06 353 GLU A O 1
ATOM 2793 N N . SER A 1 354 ? 6.371 -9.286 11.249 1.00 88.31 354 SER A N 1
ATOM 2794 C CA . SER A 1 354 ? 5.633 -9.272 9.988 1.00 88.31 354 SER A CA 1
ATOM 2795 C C . SER A 1 354 ? 4.391 -8.378 10.017 1.00 88.31 354 SER A C 1
ATOM 2797 O O . SER A 1 354 ? 4.164 -7.637 9.069 1.00 88.31 354 SER A O 1
ATOM 2799 N N . ILE A 1 355 ? 3.621 -8.403 11.110 1.00 88.69 355 ILE A N 1
ATOM 2800 C CA . ILE A 1 355 ? 2.404 -7.586 11.272 1.00 88.69 355 ILE A CA 1
ATOM 2801 C C . ILE A 1 355 ? 2.775 -6.135 11.605 1.00 88.69 355 ILE A C 1
ATOM 2803 O O . ILE A 1 355 ? 2.089 -5.204 11.202 1.00 88.69 355 ILE A O 1
ATOM 2807 N N . LYS A 1 356 ? 3.889 -5.918 12.314 1.00 90.94 356 LYS A N 1
ATOM 2808 C CA . LYS A 1 356 ? 4.405 -4.564 12.574 1.00 90.94 356 LYS A CA 1
ATOM 2809 C C . LYS A 1 356 ? 4.918 -3.894 11.298 1.00 90.94 356 LYS A C 1
ATOM 2811 O O . LYS A 1 356 ? 4.714 -2.697 11.123 1.00 90.94 356 LYS A O 1
ATOM 2816 N N . THR A 1 357 ? 5.546 -4.672 10.417 1.00 90.19 357 THR A N 1
ATOM 2817 C CA . THR A 1 357 ? 6.040 -4.208 9.114 1.00 90.19 357 THR A CA 1
ATOM 2818 C C . THR A 1 357 ? 4.878 -3.927 8.162 1.00 90.19 357 THR A C 1
ATOM 2820 O O . THR A 1 357 ? 4.879 -2.907 7.477 1.00 90.19 357 THR A O 1
ATOM 2823 N N . TRP A 1 358 ? 3.858 -4.793 8.168 1.00 90.62 358 TRP A N 1
ATOM 2824 C CA . TRP A 1 358 ? 2.691 -4.711 7.291 1.00 90.62 358 TRP A CA 1
ATOM 2825 C C . TRP A 1 358 ? 1.393 -4.652 8.118 1.00 90.62 358 TRP A C 1
ATOM 2827 O O . TRP A 1 358 ? 0.714 -5.662 8.277 1.00 90.62 358 TRP A O 1
ATOM 2837 N N . PRO A 1 359 ? 1.034 -3.480 8.680 1.00 87.62 359 PRO A N 1
ATOM 2838 C CA . PRO A 1 359 ? -0.060 -3.360 9.647 1.00 87.62 359 PRO A CA 1
ATOM 2839 C C . PRO A 1 359 ? -1.460 -3.247 9.015 1.00 87.62 359 PRO A C 1
ATOM 2841 O O . PRO A 1 359 ? -2.395 -2.844 9.705 1.00 87.62 359 PRO A O 1
ATOM 2844 N N . PHE A 1 360 ? -1.622 -3.578 7.730 1.00 90.75 360 PHE A N 1
ATOM 2845 C CA . PHE A 1 360 ? -2.896 -3.525 6.997 1.00 90.75 360 PHE A CA 1
ATOM 2846 C C . PHE A 1 360 ? -3.505 -4.933 6.873 1.00 90.75 360 PHE A C 1
ATOM 2848 O O . PHE A 1 360 ? -2.728 -5.870 6.644 1.00 90.75 360 PHE A O 1
ATOM 2855 N N . PRO A 1 361 ? -4.840 -5.127 6.984 1.00 91.62 361 PRO A N 1
ATOM 2856 C CA . PRO A 1 361 ? -5.971 -4.172 6.883 1.00 91.62 361 PRO A CA 1
ATOM 2857 C C . PRO A 1 361 ? -6.226 -3.272 8.083 1.00 91.62 361 PRO A C 1
ATOM 2859 O O . PRO A 1 361 ? -6.039 -3.725 9.207 1.00 91.62 361 PRO A O 1
ATOM 2862 N N . ASP A 1 362 ? -6.722 -2.042 7.863 1.00 91.81 362 ASP A N 1
ATOM 2863 C CA . ASP A 1 362 ? -7.360 -1.239 8.924 1.00 91.81 362 ASP A CA 1
ATOM 2864 C C . ASP A 1 362 ? -8.690 -1.886 9.318 1.00 91.81 362 ASP A C 1
ATOM 2866 O O . ASP A 1 362 ? -9.728 -1.705 8.679 1.00 91.81 362 ASP A O 1
ATOM 2870 N N . VAL A 1 363 ? -8.636 -2.708 10.363 1.00 94.50 363 VAL A N 1
ATOM 2871 C CA . VAL A 1 363 ? -9.739 -3.606 10.700 1.00 94.50 363 VAL A CA 1
ATOM 2872 C C . VAL A 1 363 ? -10.960 -2.825 11.161 1.00 94.50 363 VAL A C 1
ATOM 2874 O O . VAL A 1 363 ? -12.080 -3.207 10.833 1.00 94.50 363 VAL A O 1
ATOM 2877 N N . LEU A 1 364 ? -10.772 -1.742 11.920 1.00 92.75 364 LEU A N 1
ATOM 2878 C CA . LEU A 1 364 ? -11.911 -0.995 12.452 1.00 92.75 364 LEU A CA 1
ATOM 2879 C C . LEU A 1 364 ? -12.611 -0.186 11.369 1.00 92.75 364 LEU A C 1
ATOM 2881 O O . LEU A 1 364 ? -13.839 -0.151 11.356 1.00 92.75 364 LEU A O 1
ATOM 2885 N N . GLU A 1 365 ? -11.854 0.422 10.459 1.00 91.12 365 GLU A N 1
ATOM 2886 C CA . GLU A 1 365 ? -12.429 1.099 9.302 1.00 91.12 365 GLU A CA 1
ATOM 2887 C C . GLU A 1 365 ? -13.217 0.117 8.425 1.00 91.12 365 GLU A C 1
ATOM 2889 O O . GLU A 1 365 ? -14.383 0.368 8.119 1.00 91.12 365 GLU A O 1
ATOM 2894 N N . CYS A 1 366 ? -12.648 -1.060 8.134 1.00 92.75 366 CYS A N 1
ATOM 2895 C CA . CYS A 1 366 ? -13.351 -2.122 7.407 1.00 92.75 366 CYS A CA 1
ATOM 2896 C C . CYS A 1 366 ? -14.655 -2.542 8.111 1.00 92.75 366 CYS A C 1
ATOM 2898 O O . CYS A 1 366 ? -15.691 -2.681 7.461 1.00 92.75 366 CYS A O 1
ATOM 2900 N N . CYS A 1 367 ? -14.628 -2.707 9.441 1.00 92.75 367 CYS A N 1
ATOM 2901 C CA . CYS A 1 367 ? -15.817 -3.041 10.232 1.00 92.75 367 CYS A CA 1
ATOM 2902 C C . CYS A 1 367 ? -16.901 -1.960 10.118 1.00 92.75 367 CYS A C 1
ATOM 2904 O O . CYS A 1 367 ? -18.071 -2.291 9.939 1.00 92.75 367 CYS A O 1
ATOM 2906 N N . LEU A 1 368 ? -16.531 -0.676 10.207 1.00 91.19 368 LEU A N 1
ATOM 2907 C CA . LEU A 1 368 ? -17.484 0.431 10.093 1.00 91.19 368 LEU A CA 1
ATOM 2908 C C . LEU A 1 368 ? -18.158 0.467 8.720 1.00 91.19 368 LEU A C 1
ATOM 2910 O O . LEU A 1 368 ? -19.374 0.629 8.650 1.00 91.19 368 LEU A O 1
ATOM 2914 N N . ILE A 1 369 ? -17.391 0.292 7.642 1.00 89.81 369 ILE A N 1
ATOM 2915 C CA . ILE A 1 369 ? -17.927 0.318 6.275 1.00 89.81 369 ILE A CA 1
ATOM 2916 C C . ILE A 1 369 ? -18.874 -0.856 6.051 1.00 89.81 369 ILE A C 1
ATOM 2918 O O . ILE A 1 369 ? -19.973 -0.665 5.538 1.00 89.81 369 ILE A O 1
ATOM 2922 N N . LEU A 1 370 ? -18.492 -2.061 6.487 1.00 90.12 370 LEU A N 1
ATOM 2923 C CA . LEU A 1 370 ? -19.348 -3.243 6.377 1.00 90.12 370 LEU A CA 1
ATOM 2924 C C . LEU A 1 370 ? -20.654 -3.072 7.157 1.00 90.12 370 LEU A C 1
ATOM 2926 O O . LEU A 1 370 ? -21.723 -3.357 6.623 1.00 90.12 370 LEU A O 1
ATOM 2930 N N . LEU A 1 371 ? -20.601 -2.562 8.390 1.00 89.62 371 LEU A N 1
ATOM 2931 C CA . LEU A 1 371 ? -21.813 -2.290 9.168 1.00 89.62 371 LEU A CA 1
ATOM 2932 C C . LEU A 1 371 ? -22.678 -1.203 8.529 1.00 89.62 371 LEU A C 1
ATOM 2934 O O . LEU A 1 371 ? -23.900 -1.323 8.534 1.00 89.62 371 LEU A O 1
ATOM 2938 N N . HIS A 1 372 ? -22.063 -0.178 7.941 1.00 87.38 372 HIS A N 1
ATOM 2939 C CA . HIS A 1 372 ? -22.787 0.865 7.224 1.00 87.38 372 HIS A CA 1
ATOM 2940 C C . HIS A 1 372 ? -23.474 0.336 5.957 1.00 87.38 372 HIS A C 1
ATOM 2942 O O . HIS A 1 372 ? -24.627 0.667 5.701 1.00 87.38 372 HIS A O 1
ATOM 2948 N N . ILE A 1 373 ? -22.814 -0.520 5.175 1.00 85.44 373 ILE A N 1
ATOM 2949 C CA . ILE A 1 373 ? -23.460 -1.194 4.038 1.00 85.44 373 ILE A CA 1
ATOM 2950 C C . ILE A 1 373 ? -24.622 -2.062 4.539 1.00 85.44 373 ILE A C 1
ATOM 2952 O O . ILE A 1 373 ? -25.713 -2.012 3.975 1.00 85.44 373 ILE A O 1
ATOM 2956 N N . GLY A 1 374 ? -24.409 -2.827 5.614 1.00 83.69 374 GLY A N 1
ATOM 2957 C CA . GLY A 1 374 ? -25.423 -3.708 6.193 1.00 83.69 374 GLY A CA 1
ATOM 2958 C C . GLY A 1 374 ? -26.647 -2.979 6.756 1.00 83.69 374 GLY A C 1
ATOM 2959 O O . GLY A 1 374 ? -27.740 -3.540 6.718 1.00 83.69 374 GLY A O 1
ATOM 2960 N N . SER A 1 375 ? -26.493 -1.743 7.246 1.00 83.12 375 SER A N 1
ATOM 2961 C CA . SER A 1 375 ? -27.619 -0.928 7.720 1.00 83.12 375 SER A CA 1
ATOM 2962 C C . SER A 1 375 ? -28.437 -0.323 6.578 1.00 83.12 375 SER A C 1
ATOM 2964 O O . SER A 1 375 ? -29.652 -0.189 6.709 1.00 83.12 375 SER A O 1
ATOM 2966 N N . GLN A 1 376 ? -27.797 0.002 5.452 1.00 78.06 376 GLN A N 1
ATOM 2967 C CA . GLN A 1 376 ? -28.466 0.539 4.262 1.00 78.06 376 GLN A CA 1
ATOM 2968 C C . GLN A 1 376 ? -29.143 -0.557 3.423 1.00 78.06 376 GLN A C 1
ATOM 2970 O O . GLN A 1 376 ? -30.210 -0.329 2.857 1.00 78.06 376 GLN A O 1
ATOM 2975 N N . TYR A 1 377 ? -28.546 -1.753 3.361 1.00 74.25 377 TYR A N 1
ATOM 2976 C CA . TYR A 1 377 ? -29.003 -2.867 2.526 1.00 74.25 377 TYR A CA 1
ATOM 2977 C C . TYR A 1 377 ? -29.145 -4.139 3.360 1.00 74.25 377 TYR A C 1
ATOM 2979 O O . TYR A 1 377 ? -28.206 -4.929 3.522 1.00 74.25 377 TYR A O 1
ATOM 2987 N N . SER A 1 378 ? -30.349 -4.345 3.894 1.00 67.81 378 SER A N 1
ATOM 2988 C CA . SER A 1 378 ? -30.671 -5.537 4.671 1.00 67.81 378 SER A CA 1
ATOM 2989 C C . SER A 1 378 ? -30.568 -6.792 3.797 1.00 67.81 378 SER A C 1
ATOM 2991 O O . SER A 1 378 ? -31.172 -6.889 2.734 1.00 67.81 378 SER A O 1
ATOM 2993 N N . GLY A 1 379 ? -29.769 -7.763 4.244 1.00 68.88 379 GLY A N 1
ATOM 2994 C CA . GLY A 1 379 ? -29.539 -9.025 3.531 1.00 68.88 379 GLY A CA 1
ATOM 2995 C C . GLY A 1 379 ? -28.248 -9.084 2.714 1.00 68.88 379 GLY A C 1
ATOM 2996 O O . GLY A 1 379 ? -27.837 -10.185 2.364 1.00 68.88 379 GLY A O 1
ATOM 2997 N N . PHE A 1 380 ? -27.568 -7.955 2.480 1.00 72.88 380 PHE A N 1
ATOM 2998 C CA . PHE A 1 380 ? -26.265 -7.966 1.812 1.00 72.88 380 PHE A CA 1
ATOM 2999 C C . PHE A 1 380 ? -25.182 -8.530 2.739 1.00 72.88 380 PHE A C 1
ATOM 3001 O O . PHE A 1 380 ? -24.570 -9.550 2.458 1.00 72.88 380 PHE A O 1
ATOM 3008 N N . VAL A 1 381 ? -24.972 -7.914 3.903 1.00 80.56 381 VAL A N 1
ATOM 3009 C CA . VAL A 1 381 ? -23.982 -8.409 4.870 1.00 80.56 381 VAL A CA 1
ATOM 3010 C C . VAL A 1 381 ? -24.595 -9.520 5.718 1.00 80.56 381 VAL A C 1
ATOM 3012 O O . VAL A 1 381 ? -25.655 -9.332 6.317 1.00 80.56 381 VAL A O 1
ATOM 3015 N N . THR A 1 382 ? -23.915 -10.666 5.808 1.00 85.44 382 THR A N 1
ATOM 3016 C CA . THR A 1 382 ? -24.382 -11.794 6.625 1.00 85.44 382 THR A CA 1
ATOM 3017 C C . THR A 1 382 ? -24.398 -11.435 8.112 1.00 85.44 382 THR A C 1
ATOM 3019 O O . THR A 1 382 ? -23.567 -10.662 8.596 1.00 85.44 382 THR A O 1
ATOM 3022 N N . GLN A 1 383 ? -25.315 -12.043 8.868 1.00 85.31 383 GLN A N 1
ATOM 3023 C CA . GLN A 1 383 ? -25.415 -11.824 10.315 1.00 85.31 383 GLN A CA 1
ATOM 3024 C C . GLN A 1 383 ? -24.108 -12.173 11.049 1.00 85.31 383 GLN A C 1
ATOM 3026 O O . GLN A 1 383 ? -23.726 -11.481 11.988 1.00 85.31 383 GLN A O 1
ATOM 3031 N N . GLU A 1 384 ? -23.398 -13.210 10.597 1.00 88.50 384 GLU A N 1
ATOM 3032 C CA . GLU A 1 384 ? -22.094 -13.605 11.145 1.00 88.50 384 GLU A CA 1
ATOM 3033 C C . GLU A 1 384 ? -21.045 -12.497 10.974 1.00 88.50 384 GLU A C 1
ATOM 3035 O O . GLU A 1 384 ? -20.374 -12.129 11.936 1.00 88.50 384 GLU A O 1
ATOM 3040 N N . MET A 1 385 ? -20.946 -11.904 9.779 1.00 88.69 385 MET A N 1
ATOM 3041 C CA . MET A 1 385 ? -20.003 -10.812 9.520 1.00 88.69 385 MET A CA 1
ATOM 3042 C C . MET A 1 385 ? -20.360 -9.546 10.303 1.00 88.69 385 MET A C 1
ATOM 3044 O O . MET A 1 385 ? -19.465 -8.868 10.806 1.00 88.69 385 MET A O 1
ATOM 3048 N N . GLN A 1 386 ? -21.653 -9.232 10.439 1.00 88.69 386 GLN A N 1
ATOM 3049 C CA . GLN A 1 386 ? -22.104 -8.109 11.266 1.00 88.69 386 GLN A CA 1
ATOM 3050 C C . GLN A 1 386 ? -21.716 -8.310 12.734 1.00 88.69 386 GLN A C 1
ATOM 3052 O O . GLN A 1 386 ? -21.152 -7.405 13.349 1.00 88.69 386 GLN A O 1
ATOM 3057 N N . GLN A 1 387 ? -21.959 -9.505 13.276 1.00 90.06 387 GLN A N 1
ATOM 3058 C CA . GLN A 1 387 ? -21.603 -9.854 14.648 1.00 90.06 387 GLN A CA 1
ATOM 3059 C C . GLN A 1 387 ? -20.087 -9.759 14.869 1.00 90.06 387 GLN A C 1
ATOM 3061 O O . GLN A 1 387 ? -19.636 -9.114 15.815 1.00 90.06 387 GLN A O 1
ATOM 3066 N N . GLN A 1 388 ? -19.288 -10.320 13.959 1.00 92.56 388 GLN A N 1
ATOM 3067 C CA . GLN A 1 388 ? -17.829 -10.265 14.037 1.00 92.56 388 GLN A CA 1
ATOM 3068 C C . GLN A 1 388 ? -17.298 -8.821 13.980 1.00 92.56 388 GLN A C 1
ATOM 3070 O O . GLN A 1 388 ? -16.400 -8.455 14.745 1.00 92.56 388 GLN A O 1
ATOM 3075 N N . ALA A 1 389 ? -17.868 -7.975 13.116 1.00 91.94 389 ALA A N 1
ATOM 3076 C CA . ALA A 1 389 ? -17.515 -6.560 13.031 1.00 91.94 389 ALA A CA 1
ATOM 3077 C C . ALA A 1 389 ? -17.851 -5.801 14.329 1.00 91.94 389 ALA A C 1
ATOM 3079 O O . ALA A 1 389 ? -17.033 -5.018 14.821 1.00 91.94 389 ALA A O 1
ATOM 3080 N N . GLN A 1 390 ? -19.026 -6.057 14.914 1.00 91.00 390 GLN A N 1
ATOM 3081 C CA . GLN A 1 390 ? -19.442 -5.461 16.187 1.00 91.00 390 GLN A CA 1
ATOM 3082 C C . GLN A 1 390 ? -18.538 -5.893 17.345 1.00 91.00 390 GLN A C 1
ATOM 3084 O O . GLN A 1 390 ? -18.116 -5.045 18.128 1.00 91.00 390 GLN A O 1
ATOM 3089 N N . GLU A 1 391 ? -18.177 -7.174 17.432 1.00 92.94 391 GLU A N 1
ATOM 3090 C CA . GLU A 1 391 ? -17.274 -7.689 18.469 1.00 92.94 391 GLU A CA 1
ATOM 3091 C C . GLU A 1 391 ? -15.891 -7.032 18.405 1.00 92.94 391 GLU A C 1
ATOM 3093 O O . GLU A 1 391 ? -15.342 -6.614 19.431 1.00 92.94 391 GLU A O 1
ATOM 3098 N N . LEU A 1 392 ? -15.333 -6.882 17.199 1.00 93.38 392 LEU A N 1
ATOM 3099 C CA . LEU A 1 392 ? -14.049 -6.212 16.995 1.00 93.38 392 LEU A CA 1
ATOM 3100 C C . LEU A 1 392 ? -14.119 -4.723 17.358 1.00 93.38 392 LEU A C 1
ATOM 3102 O O . LEU A 1 392 ? -13.218 -4.220 18.038 1.00 93.38 392 LEU A O 1
ATOM 3106 N N . LEU A 1 393 ? -15.189 -4.023 16.973 1.00 91.62 393 LEU A N 1
ATOM 3107 C CA . LEU A 1 393 ? -15.403 -2.619 17.337 1.00 91.62 393 LEU A CA 1
ATOM 3108 C C . LEU A 1 393 ? -15.615 -2.440 18.842 1.00 91.62 393 LEU A C 1
ATOM 3110 O O . LEU A 1 393 ? -15.033 -1.534 19.434 1.00 91.62 393 LEU A O 1
ATOM 3114 N N . GLN A 1 394 ? -16.368 -3.323 19.494 1.00 89.12 394 GLN A N 1
ATOM 3115 C CA . GLN A 1 394 ? -16.573 -3.276 20.940 1.00 89.12 394 GLN A CA 1
ATOM 3116 C C . GLN A 1 394 ? -15.262 -3.510 21.701 1.00 89.12 394 GLN A C 1
ATOM 3118 O O . GLN A 1 394 ? -14.995 -2.852 22.708 1.00 89.12 394 GLN A O 1
ATOM 3123 N N . LYS A 1 395 ? -14.426 -4.434 21.215 1.00 91.62 395 LYS A N 1
ATOM 3124 C CA . LYS A 1 395 ? -13.171 -4.816 21.869 1.00 91.62 395 LYS A CA 1
ATOM 3125 C C . LYS A 1 395 ? -12.029 -3.826 21.629 1.00 91.62 395 LYS A C 1
ATOM 3127 O O . LYS A 1 395 ? -11.221 -3.610 22.532 1.00 91.62 395 LYS A O 1
ATOM 3132 N N . TYR A 1 396 ? -11.939 -3.235 20.436 1.00 90.12 396 TYR A N 1
ATOM 3133 C CA . TYR A 1 396 ? -10.782 -2.431 20.006 1.00 90.12 396 TYR A CA 1
ATOM 3134 C C . TYR A 1 396 ? -11.117 -0.986 19.597 1.00 90.12 396 TYR A C 1
ATOM 3136 O O . TYR A 1 396 ? -10.200 -0.197 19.354 1.00 90.12 396 TYR A O 1
ATOM 3144 N N . GLY A 1 397 ? -12.397 -0.615 19.525 1.00 80.81 397 GLY A N 1
ATOM 3145 C CA . GLY A 1 397 ? -12.899 0.710 19.134 1.00 80.81 397 GLY A CA 1
ATOM 3146 C C . GLY A 1 397 ? -13.100 1.685 20.295 1.00 80.81 397 GLY A C 1
ATOM 3147 O O . GLY A 1 397 ? -13.921 2.591 20.201 1.00 80.81 397 GLY A O 1
ATOM 3148 N N . SER A 1 398 ? -12.356 1.537 21.397 1.00 71.31 398 SER A N 1
ATOM 3149 C CA . SER A 1 398 ? -12.492 2.381 22.599 1.00 71.31 398 SER A CA 1
ATOM 3150 C C . SER A 1 398 ? -12.072 3.847 22.409 1.00 71.31 398 SER A C 1
ATOM 3152 O O . SER A 1 398 ? -12.249 4.659 23.316 1.00 71.31 398 SER A O 1
ATOM 3154 N N . THR A 1 399 ? -11.498 4.179 21.255 1.00 69.06 399 THR A N 1
ATOM 3155 C CA . THR A 1 399 ? -11.034 5.522 20.894 1.00 69.06 399 THR A CA 1
ATOM 3156 C C . THR A 1 399 ? -12.208 6.437 20.529 1.00 69.06 399 THR A C 1
ATOM 3158 O O . THR A 1 399 ? -13.251 5.983 20.049 1.00 69.06 399 THR A O 1
ATOM 3161 N N . LYS A 1 400 ? -12.060 7.750 20.771 1.00 67.94 400 LYS A N 1
ATOM 3162 C CA . LYS A 1 400 ? -13.167 8.729 20.655 1.00 67.94 400 LYS A CA 1
ATOM 3163 C C . LYS A 1 400 ? -13.845 8.715 19.277 1.00 67.94 400 LYS A C 1
ATOM 3165 O O . LYS A 1 400 ? -15.065 8.821 19.201 1.00 67.94 400 LYS A O 1
ATOM 3170 N N . VAL A 1 401 ? -13.055 8.539 18.216 1.00 66.69 401 VAL A N 1
ATOM 3171 C CA . VAL A 1 401 ? -13.506 8.552 16.813 1.00 66.69 401 VAL A CA 1
ATOM 3172 C C . VAL A 1 401 ? -14.462 7.391 16.522 1.00 66.69 401 VAL A C 1
ATOM 3174 O O . VAL A 1 401 ? -15.565 7.596 16.025 1.00 66.69 401 VAL A O 1
ATOM 3177 N N . TYR A 1 402 ? -14.085 6.169 16.898 1.00 65.75 402 TYR A N 1
ATOM 3178 C CA . TYR A 1 402 ? -14.868 4.970 16.590 1.00 65.75 402 TYR A CA 1
ATOM 3179 C C . TYR A 1 402 ? -16.098 4.822 17.486 1.00 65.75 402 TYR A C 1
ATOM 3181 O O . TYR A 1 402 ? -17.132 4.336 17.031 1.00 65.75 402 TYR A O 1
ATOM 3189 N N . LYS A 1 403 ? -16.028 5.304 18.734 1.00 68.25 403 LYS A N 1
ATOM 3190 C CA . LYS A 1 403 ? -17.154 5.262 19.674 1.00 68.25 403 LYS A CA 1
ATOM 3191 C C . LYS A 1 403 ? -18.375 6.032 19.162 1.00 68.25 403 LYS A C 1
ATOM 3193 O O . LYS A 1 403 ? -19.490 5.540 19.309 1.00 68.25 403 LYS A O 1
ATOM 3198 N N . GLY A 1 404 ? -18.169 7.201 18.548 1.00 63.69 404 GLY A N 1
ATOM 3199 C CA . GLY A 1 404 ? -19.254 8.000 17.970 1.00 63.69 404 GLY A CA 1
ATOM 3200 C C . GLY A 1 404 ? -19.923 7.302 16.783 1.00 63.69 404 GLY A C 1
ATOM 3201 O O . GLY A 1 404 ? -21.140 7.145 16.768 1.00 63.69 404 GLY A O 1
ATOM 3202 N N . HIS A 1 405 ? -19.127 6.808 15.830 1.00 66.31 405 HIS A N 1
ATOM 3203 C CA . HIS A 1 405 ? -19.646 6.133 14.635 1.00 66.31 405 HIS A CA 1
ATOM 3204 C C . HIS A 1 405 ? -20.325 4.794 14.949 1.00 66.31 405 HIS A C 1
ATOM 3206 O O . HIS A 1 405 ? -21.389 4.507 14.405 1.00 66.31 405 HIS A O 1
ATOM 3212 N N . TYR A 1 406 ? -19.763 4.005 15.870 1.00 65.12 406 TYR A N 1
ATOM 3213 C CA . TYR A 1 406 ? -20.376 2.761 16.339 1.00 65.12 406 TYR A CA 1
ATOM 3214 C C . TYR A 1 406 ? -21.751 3.004 16.974 1.00 65.12 406 TYR A C 1
ATOM 3216 O O . TYR A 1 406 ? -22.702 2.287 16.673 1.00 65.12 406 TYR A O 1
ATOM 3224 N N . GLN A 1 407 ? -21.875 4.037 17.818 1.00 65.25 407 GLN A N 1
ATOM 3225 C CA . GLN A 1 407 ? -23.140 4.367 18.477 1.00 65.25 407 GLN A CA 1
ATOM 3226 C C . GLN A 1 407 ? -24.233 4.766 17.487 1.00 65.25 407 GLN A C 1
ATOM 3228 O O . GLN A 1 407 ? -25.377 4.422 17.726 1.00 65.25 407 GLN A O 1
ATOM 3233 N N . THR A 1 408 ? -23.898 5.447 16.389 1.00 68.12 408 THR A N 1
ATOM 3234 C CA . THR A 1 408 ? -24.876 5.829 15.357 1.00 68.12 408 THR A CA 1
ATOM 3235 C C . THR A 1 408 ? -25.289 4.664 14.459 1.00 68.12 408 THR A C 1
ATOM 3237 O O . THR A 1 408 ? -26.413 4.646 13.980 1.00 68.12 408 THR A O 1
ATOM 3240 N N . LEU A 1 409 ? -24.393 3.706 14.201 1.00 63.47 409 LEU A N 1
ATOM 3241 C CA . LEU A 1 409 ? -24.663 2.575 13.301 1.00 63.47 409 LEU A CA 1
ATOM 3242 C C . LEU A 1 409 ? -25.375 1.401 13.987 1.00 63.47 409 LEU A C 1
ATOM 3244 O O . LEU A 1 409 ? -25.963 0.571 13.301 1.00 63.47 409 LEU A O 1
ATOM 3248 N N . CYS A 1 410 ? -25.293 1.308 15.318 1.00 58.16 410 CYS A N 1
ATOM 3249 C CA . CYS A 1 410 ? -25.895 0.223 16.101 1.00 58.16 410 CYS A CA 1
ATOM 3250 C C . CYS A 1 410 ? -27.216 0.609 16.795 1.00 58.16 410 CYS A C 1
ATOM 3252 O O . CYS A 1 410 ? -27.782 -0.222 17.507 1.00 58.16 410 CYS A O 1
ATOM 3254 N N . THR A 1 411 ? -27.680 1.850 16.627 1.00 50.12 411 THR A N 1
ATOM 3255 C CA . THR A 1 411 ? -29.005 2.341 17.052 1.00 50.12 411 THR A CA 1
ATOM 3256 C C . THR A 1 411 ? -29.898 2.523 15.847 1.00 50.12 411 THR A C 1
ATOM 3258 O O . THR A 1 411 ? -31.085 2.147 15.946 1.00 50.12 411 THR A O 1
#